Protein AF-A0A7G3B1P5-F1 (afdb_monomer_lite)

pLDDT: mean 79.69, std 19.16, range [21.52, 98.44]

Organism: Lutzomyia longipalpis (NCBI:txid7200)

Foldseek 3Di:
DLLQVLVCLCPFFPVCCVFQVPDDLSSQLLSQQLVVLLLVLVQFKDWDWAQPALQVSDIDTWWIFGFFVSLLAAADLAFQWDWADQFLWIFTFGLAWAAAFGFHHDHRPRHQQADWLVVSQVVCCANVNDGDDHPCNVVRPHHLVPFDEDDPDDDLPQQSNVVCVPPVDDALVSLVVSLVSLLVVNVVCVVVPPHNRSVVSSVSLNVSSSNQSPPPDLFPPDDPPPVVPDPDDDFFDDFAADDYDDDDDDDDDDDDPVVVVVVVLVVLVVQLPDDPLSVVLVVVVVCVVVPDPVCVVGSSSVSVVVSVSCVVSVSRHPLVVQADWQDLVVLVVLQVVLVVCVVVLVLLSSLLSLLLSLQRHQALASNQVSLVSNLVSCLVVVRQDQLVVSCPPRPYDPVCVVVSVVSNVVSVVCNVVPDDGDHDDDDAQACAPQQQRQFHNQKDWDADPPRGTTIGGNRIDGGSGRGGITRGLFMATAQNCWLQAAGQSRDRPNSQWGRGNIGSTGTHNDRVSGTVCCLALCVRCRSRVSSCNVPHHSSSVSSVSLSRRLQSLDSYSVVSVVLVVVLVVPPDGPVRGRPVDDDRSSHSNCSSRDSD

Structure (mmCIF, N/CA/C/O backbone):
data_AF-A0A7G3B1P5-F1
#
_entry.id   AF-A0A7G3B1P5-F1
#
loop_
_atom_site.group_PDB
_atom_site.id
_atom_site.type_symbol
_atom_site.label_atom_id
_atom_site.label_alt_id
_atom_site.label_comp_id
_atom_site.label_asym_id
_atom_site.label_entity_id
_atom_site.label_seq_id
_atom_site.pdbx_PDB_ins_code
_atom_site.Cartn_x
_atom_site.Cartn_y
_atom_site.Cartn_z
_atom_site.occupancy
_atom_site.B_iso_or_equiv
_atom_site.auth_seq_id
_atom_site.auth_comp_id
_atom_site.auth_asym_id
_atom_site.auth_atom_id
_atom_site.pdbx_PDB_model_num
ATOM 1 N N . MET A 1 1 ? 18.264 3.441 12.141 1.00 83.06 1 MET A N 1
ATOM 2 C CA . MET A 1 1 ? 17.542 3.545 10.805 1.00 83.06 1 MET A CA 1
ATOM 3 C C . MET A 1 1 ? 17.267 5.014 10.467 1.00 83.06 1 MET A C 1
ATOM 5 O O . MET A 1 1 ? 17.466 5.425 9.323 1.00 83.06 1 MET A O 1
ATOM 9 N N . SER A 1 2 ? 16.704 5.793 11.442 1.00 90.56 2 SER A N 1
ATOM 10 C CA . SER A 1 2 ? 16.476 7.229 11.146 1.00 90.56 2 SER A CA 1
ATOM 11 C C . SER A 1 2 ? 17.781 7.919 10.736 1.00 90.56 2 SER A C 1
ATOM 13 O O . SER A 1 2 ? 17.775 8.744 9.820 1.00 90.56 2 SER A O 1
ATOM 15 N N . CYS A 1 3 ? 18.854 7.551 11.459 1.00 91.00 3 CYS A N 1
ATOM 16 C CA . CYS A 1 3 ? 20.171 8.144 11.123 1.00 91.00 3 CYS A CA 1
ATOM 17 C C . CYS A 1 3 ? 20.588 7.787 9.697 1.00 91.00 3 CYS A C 1
ATOM 19 O O . CYS A 1 3 ? 21.061 8.657 8.964 1.00 91.00 3 CYS A O 1
ATOM 21 N N . LEU A 1 4 ? 20.426 6.601 9.302 1.00 89.81 4 LEU A N 1
ATOM 22 C CA . LEU A 1 4 ? 20.817 6.197 7.928 1.00 89.81 4 LEU A CA 1
ATOM 23 C C . LEU A 1 4 ? 19.980 6.934 6.881 1.00 89.81 4 LEU A C 1
ATOM 25 O O . LEU A 1 4 ? 20.525 7.382 5.870 1.00 89.81 4 LEU A O 1
ATOM 29 N N . LEU A 1 5 ? 18.650 7.026 7.161 1.00 93.00 5 LEU A N 1
ATOM 30 C CA . LEU A 1 5 ? 17.803 7.744 6.180 1.00 93.00 5 LEU A CA 1
ATOM 31 C C . LEU A 1 5 ? 18.213 9.218 6.098 1.00 93.00 5 LEU A C 1
ATOM 33 O O . LEU A 1 5 ? 18.268 9.776 5.000 1.00 93.00 5 LEU A O 1
ATOM 37 N N . PHE A 1 6 ? 18.485 9.768 7.286 1.00 94.44 6 PHE A N 1
ATOM 38 C CA . PHE A 1 6 ? 18.926 11.180 7.271 1.00 94.44 6 PHE A CA 1
ATOM 39 C C . PHE A 1 6 ? 20.217 11.325 6.465 1.00 94.44 6 PHE A C 1
ATOM 41 O O . PHE A 1 6 ? 20.319 12.229 5.633 1.00 94.44 6 PHE A O 1
ATOM 48 N N . ASN A 1 7 ? 21.192 10.467 6.691 1.00 92.19 7 ASN A N 1
ATOM 49 C CA . ASN A 1 7 ? 22.466 10.533 5.948 1.00 92.19 7 ASN A CA 1
ATOM 50 C C . ASN A 1 7 ? 22.259 10.371 4.438 1.00 92.19 7 ASN A C 1
ATOM 52 O O . ASN A 1 7 ? 22.868 11.105 3.657 1.00 92.19 7 ASN A O 1
ATOM 56 N N . ILE A 1 8 ? 21.390 9.436 4.044 1.00 91.81 8 ILE A N 1
ATOM 57 C CA . ILE A 1 8 ? 21.186 9.188 2.597 1.00 91.81 8 ILE A CA 1
ATOM 58 C C . ILE A 1 8 ? 20.578 10.435 1.941 1.00 91.81 8 ILE A C 1
ATOM 60 O O . ILE A 1 8 ? 21.041 10.856 0.878 1.00 91.81 8 ILE A O 1
ATOM 64 N N . LEU A 1 9 ? 19.594 11.021 2.602 1.00 93.50 9 LEU A N 1
ATOM 65 C CA . LEU A 1 9 ? 18.968 12.211 1.985 1.00 93.50 9 LEU A CA 1
ATOM 66 C C . LEU A 1 9 ? 19.943 13.392 1.988 1.00 93.50 9 LEU A C 1
ATOM 68 O O . LEU A 1 9 ? 19.976 14.161 1.025 1.00 93.50 9 LEU A O 1
ATOM 72 N N . LYS A 1 10 ? 20.717 13.442 3.081 1.00 93.06 10 LYS A N 1
ATOM 73 C CA . LYS A 1 10 ? 21.657 14.578 3.182 1.00 93.06 10 LYS A CA 1
ATOM 74 C C . LYS A 1 10 ? 22.782 14.441 2.151 1.00 93.06 10 LYS A C 1
ATOM 76 O O . LYS A 1 10 ? 23.147 15.428 1.509 1.00 93.06 10 LYS A O 1
ATOM 81 N N . GLU A 1 11 ? 23.260 13.259 1.822 1.00 91.31 11 GLU A N 1
ATOM 82 C CA . GLU A 1 11 ? 24.494 13.131 1.012 1.00 91.31 11 GLU A CA 1
ATOM 83 C C . GLU A 1 11 ? 24.141 12.762 -0.432 1.00 91.31 11 GLU A C 1
ATOM 85 O O . GLU A 1 11 ? 24.952 12.978 -1.334 1.00 91.31 11 GLU A O 1
ATOM 90 N N . HIS A 1 12 ? 22.862 12.221 -0.578 1.00 91.62 12 HIS A N 1
ATOM 91 C CA . HIS A 1 12 ? 22.726 11.592 -1.921 1.00 91.62 12 HIS A CA 1
ATOM 92 C C . HIS A 1 12 ? 21.436 12.079 -2.579 1.00 91.62 12 HIS A C 1
ATOM 94 O O . HIS A 1 12 ? 21.058 11.578 -3.641 1.00 91.62 12 HIS A O 1
ATOM 100 N N . CYS A 1 13 ? 20.796 12.995 -1.933 1.00 93.38 13 CYS A N 1
ATOM 101 C CA . CYS A 1 13 ? 19.594 13.588 -2.554 1.00 93.38 13 CYS A CA 1
ATOM 102 C C . CYS A 1 13 ? 19.716 15.113 -2.502 1.00 93.38 13 CYS A C 1
ATOM 104 O O . CYS A 1 13 ? 19.351 15.748 -1.511 1.00 93.38 13 CYS A O 1
ATOM 106 N N . LYS A 1 14 ? 20.167 15.637 -3.549 1.00 93.06 14 LYS A N 1
ATOM 107 C CA . LYS A 1 14 ? 20.462 17.085 -3.605 1.00 93.06 14 LYS A CA 1
ATOM 108 C C . LYS A 1 14 ? 19.176 17.918 -3.490 1.00 93.06 14 LYS A C 1
ATOM 110 O O . LYS A 1 14 ? 19.158 18.922 -2.775 1.00 93.06 14 LYS A O 1
ATOM 115 N N . ILE A 1 15 ? 18.118 17.409 -4.144 1.00 91.69 15 ILE A N 1
ATOM 116 C CA . ILE A 1 15 ? 16.851 18.178 -4.150 1.00 91.69 15 ILE A CA 1
ATOM 117 C C . ILE A 1 15 ? 16.323 18.319 -2.716 1.00 91.69 15 ILE A C 1
ATOM 119 O O . ILE A 1 15 ? 15.949 19.421 -2.307 1.00 91.69 15 ILE A O 1
ATOM 123 N N . PHE A 1 16 ? 16.372 17.235 -1.988 1.00 93.44 16 PHE A N 1
ATOM 124 C CA . PHE A 1 16 ? 15.818 17.310 -0.620 1.00 93.44 16 PHE A CA 1
ATOM 125 C C . PHE A 1 16 ? 16.756 18.119 0.287 1.00 93.44 16 PHE A C 1
ATOM 127 O O . PHE A 1 16 ? 16.288 18.947 1.071 1.00 93.44 16 PHE A O 1
ATOM 134 N N . ARG A 1 17 ? 18.071 17.892 0.192 1.00 94.69 17 ARG A N 1
ATOM 135 C CA . ARG A 1 17 ? 19.043 18.587 1.061 1.00 94.69 17 ARG A CA 1
ATOM 136 C C . ARG A 1 17 ? 18.954 20.106 0.875 1.00 94.69 17 ARG A C 1
ATOM 138 O O . ARG A 1 17 ? 18.886 20.841 1.863 1.00 94.69 17 ARG A O 1
ATOM 145 N N . GLU A 1 18 ? 18.831 20.566 -0.336 1.00 92.62 18 GLU A N 1
ATOM 146 C CA . GLU A 1 18 ? 18.858 22.025 -0.582 1.00 92.62 18 GLU A CA 1
ATOM 147 C C . GLU A 1 18 ? 17.520 22.672 -0.207 1.00 92.62 18 GLU A C 1
ATOM 149 O O . GLU A 1 18 ? 17.496 23.837 0.195 1.00 92.62 18 GLU A O 1
ATOM 154 N N . ARG A 1 19 ? 16.561 21.812 -0.241 1.00 91.38 19 ARG A N 1
ATOM 155 C CA . ARG A 1 19 ? 15.238 22.424 0.024 1.00 91.38 19 ARG A CA 1
ATOM 156 C C . ARG A 1 19 ? 14.872 22.292 1.506 1.00 91.38 19 ARG A C 1
ATOM 158 O O . ARG A 1 19 ? 14.326 23.233 2.086 1.00 91.38 19 ARG A O 1
ATOM 165 N N . TYR A 1 20 ? 15.214 21.180 2.161 1.00 92.62 20 TYR A N 1
ATOM 166 C CA . TYR A 1 20 ? 14.543 20.942 3.464 1.00 92.62 20 TYR A CA 1
ATOM 167 C C . TYR A 1 20 ? 15.597 20.748 4.551 1.00 92.62 20 TYR A C 1
ATOM 169 O O . TYR A 1 20 ? 15.262 20.705 5.737 1.00 92.62 20 TYR A O 1
ATOM 177 N N . LEU A 1 21 ? 16.902 20.679 4.143 1.00 93.06 21 LEU A N 1
ATOM 178 C CA . LEU A 1 21 ? 17.932 20.530 5.196 1.00 93.06 21 LEU A CA 1
ATOM 179 C C . LEU A 1 21 ? 18.857 21.745 5.153 1.00 93.06 21 LEU A C 1
ATOM 181 O O . LEU A 1 21 ? 20.080 21.601 5.103 1.00 93.06 21 LEU A O 1
ATOM 185 N N . THR A 1 22 ? 18.324 22.971 5.294 1.00 91.62 22 THR A N 1
ATOM 186 C CA . THR A 1 22 ? 19.102 24.197 4.995 1.00 91.62 22 THR A CA 1
ATOM 187 C C . THR A 1 22 ? 19.683 24.778 6.285 1.00 91.62 22 THR A C 1
ATOM 189 O O . THR A 1 22 ? 20.625 25.571 6.231 1.00 91.62 22 THR A O 1
ATOM 192 N N . ASN A 1 23 ? 19.126 24.447 7.420 1.00 90.44 23 ASN A N 1
ATOM 193 C CA . ASN A 1 23 ? 19.676 24.916 8.712 1.00 90.44 23 ASN A CA 1
ATOM 194 C C . ASN A 1 23 ? 19.392 23.886 9.808 1.00 90.44 23 ASN A C 1
ATOM 196 O O . ASN A 1 23 ? 18.847 22.814 9.541 1.00 90.44 23 ASN A O 1
ATOM 200 N N . THR A 1 24 ? 19.821 24.185 11.043 1.00 90.88 24 THR A N 1
ATOM 201 C CA . THR A 1 24 ? 19.736 23.205 12.148 1.00 90.88 24 THR A CA 1
ATOM 202 C C . THR A 1 24 ? 18.267 22.917 12.506 1.00 90.88 24 THR A C 1
ATOM 204 O O . THR A 1 24 ? 17.918 21.768 12.783 1.00 90.88 24 THR A O 1
ATOM 207 N N . LEU A 1 25 ? 17.490 23.965 12.508 1.00 87.31 25 LEU A N 1
ATOM 208 C CA . LEU A 1 25 ? 16.062 23.733 12.813 1.00 87.31 25 LEU A CA 1
ATOM 209 C C . LEU A 1 25 ? 15.430 22.768 11.799 1.00 87.31 25 LEU A C 1
ATOM 211 O O . LEU A 1 25 ? 14.699 21.857 12.195 1.00 87.31 25 LEU A O 1
ATOM 215 N N . ALA A 1 26 ? 15.681 22.911 10.509 1.00 89.12 26 ALA A N 1
ATOM 216 C CA . ALA A 1 26 ? 15.108 22.034 9.463 1.00 89.12 26 ALA A CA 1
ATOM 217 C C . ALA A 1 26 ? 15.612 20.594 9.621 1.00 89.12 26 ALA A C 1
ATOM 219 O O . ALA A 1 26 ? 14.827 19.652 9.490 1.00 89.12 26 ALA A O 1
ATOM 220 N N . GLU A 1 27 ? 16.857 20.482 9.936 1.00 92.44 27 GLU A N 1
ATOM 221 C CA . GLU A 1 27 ? 17.364 19.104 10.135 1.00 92.44 27 GLU A CA 1
ATOM 222 C C . GLU A 1 27 ? 16.701 18.450 11.349 1.00 92.44 27 GLU A C 1
ATOM 224 O O . GLU A 1 27 ? 16.326 17.277 11.283 1.00 92.44 27 GLU A O 1
ATOM 229 N N . ASP A 1 28 ? 16.588 19.274 12.410 1.00 90.38 28 ASP A N 1
ATOM 230 C CA . ASP A 1 28 ? 15.962 18.710 13.622 1.00 90.38 28 ASP A CA 1
ATOM 231 C C . ASP A 1 28 ? 14.503 18.315 13.363 1.00 90.38 28 ASP A C 1
ATOM 233 O O . ASP A 1 28 ? 14.054 17.276 13.851 1.00 90.38 28 ASP A O 1
ATOM 237 N N . THR A 1 29 ? 13.853 19.140 12.602 1.00 87.69 29 THR A N 1
ATOM 238 C CA . THR A 1 29 ? 12.447 18.814 12.290 1.00 87.69 29 THR A CA 1
ATOM 239 C C . THR A 1 29 ? 12.352 17.496 11.509 1.00 87.69 29 THR A C 1
ATOM 241 O O . THR A 1 29 ? 11.533 16.641 11.851 1.00 87.69 29 THR A O 1
ATOM 244 N N . PHE A 1 30 ? 13.169 17.362 10.497 1.00 90.75 30 PHE A N 1
ATOM 245 C CA . PHE A 1 30 ? 13.108 16.099 9.719 1.00 90.75 30 PHE A CA 1
ATOM 246 C C . PHE A 1 30 ? 13.436 14.902 10.612 1.00 90.75 30 PHE A C 1
ATOM 248 O O . PHE A 1 30 ? 12.719 13.900 10.577 1.00 90.75 30 PHE A O 1
ATOM 255 N N . LYS A 1 31 ? 14.512 15.014 11.397 1.00 92.00 31 LYS A N 1
ATOM 256 C CA . LYS A 1 31 ? 14.939 13.861 12.233 1.00 92.00 31 LYS A CA 1
ATOM 257 C C . LYS A 1 31 ? 13.826 13.479 13.218 1.00 92.00 31 LYS A C 1
ATOM 259 O O . LYS A 1 31 ? 13.579 12.290 13.430 1.00 92.00 31 LYS A O 1
ATOM 264 N N . ASN A 1 32 ? 13.190 14.450 13.787 1.00 87.25 32 ASN A N 1
ATOM 265 C CA . ASN A 1 32 ? 12.110 14.118 14.740 1.00 87.25 32 ASN A CA 1
ATOM 266 C C . ASN A 1 32 ? 10.923 13.450 14.041 1.00 87.25 32 ASN A C 1
ATOM 268 O O . ASN A 1 32 ? 10.365 12.488 14.572 1.00 87.25 32 ASN A O 1
ATOM 272 N N . ILE A 1 33 ? 10.631 13.931 12.858 1.00 87.12 33 ILE A N 1
ATOM 273 C CA . ILE A 1 33 ? 9.441 13.377 12.167 1.00 87.12 33 ILE A CA 1
ATOM 274 C C . ILE A 1 33 ? 9.753 11.965 11.654 1.00 87.12 33 ILE A C 1
ATOM 276 O O . ILE A 1 33 ? 8.919 11.067 11.786 1.00 87.12 33 ILE A O 1
ATOM 280 N N . ILE A 1 34 ? 10.923 11.805 11.032 1.00 90.81 34 ILE A N 1
ATOM 281 C CA . ILE A 1 34 ? 11.206 10.455 10.483 1.00 90.81 34 ILE A CA 1
ATOM 282 C C . ILE A 1 34 ? 11.332 9.452 11.632 1.00 90.81 34 ILE A C 1
ATOM 284 O O . ILE A 1 34 ? 10.920 8.298 11.488 1.00 90.81 34 ILE A O 1
ATOM 288 N N . PHE A 1 35 ? 11.903 9.887 12.788 1.00 90.00 35 PHE A N 1
ATOM 289 C CA . PHE A 1 35 ? 11.990 8.956 13.938 1.00 90.00 35 PHE A CA 1
ATOM 290 C C . PHE A 1 35 ? 10.595 8.486 14.344 1.00 90.00 35 PHE A C 1
ATOM 292 O O . PHE A 1 35 ? 10.390 7.288 14.546 1.00 90.00 35 PHE A O 1
ATOM 299 N N . ARG A 1 36 ? 9.644 9.345 14.400 1.00 86.06 36 ARG A N 1
ATOM 300 C CA . ARG A 1 36 ? 8.272 8.965 14.820 1.00 86.06 36 ARG A CA 1
ATOM 301 C C . ARG A 1 36 ? 7.616 8.050 13.784 1.00 86.06 36 ARG A C 1
ATOM 303 O O . ARG A 1 36 ? 6.980 7.062 14.159 1.00 86.06 36 ARG A O 1
ATOM 310 N N . HIS A 1 37 ? 7.866 8.310 12.508 1.00 87.00 37 HIS A N 1
ATOM 311 C CA . HIS A 1 37 ? 7.121 7.560 11.473 1.00 87.00 37 HIS A CA 1
ATOM 312 C C . HIS A 1 37 ? 7.695 6.144 11.311 1.00 87.00 37 HIS A C 1
ATOM 314 O O . HIS A 1 37 ? 6.993 5.247 10.838 1.00 87.00 37 HIS A O 1
ATOM 320 N N . LEU A 1 38 ? 8.920 6.012 11.782 1.00 89.19 38 LEU A N 1
ATOM 321 C CA . LEU A 1 38 ? 9.457 4.629 11.745 1.00 89.19 38 LEU A CA 1
ATOM 322 C C . LEU A 1 38 ? 8.761 3.757 12.788 1.00 89.19 38 LEU A C 1
ATOM 324 O O . LEU A 1 38 ? 8.758 2.531 12.657 1.00 89.19 38 LEU A O 1
ATOM 328 N N . PHE A 1 39 ? 8.061 4.397 13.742 1.00 83.81 39 PHE A N 1
ATOM 329 C CA . PHE A 1 39 ? 7.286 3.593 14.718 1.00 83.81 39 PHE A CA 1
ATOM 330 C C . PHE A 1 39 ? 5.803 3.569 14.341 1.00 83.81 39 PHE A C 1
ATOM 332 O O . PHE A 1 39 ? 5.111 2.594 14.644 1.00 83.81 39 PHE A O 1
ATOM 339 N N . ILE A 1 40 ? 5.350 4.577 13.615 1.00 82.38 40 ILE A N 1
ATOM 340 C CA . ILE A 1 40 ? 3.904 4.687 13.321 1.00 82.38 40 ILE A CA 1
ATOM 341 C C . ILE A 1 40 ? 3.551 3.772 12.144 1.00 82.38 40 ILE A C 1
ATOM 343 O O . ILE A 1 40 ? 2.535 3.074 12.194 1.00 82.38 40 ILE A O 1
ATOM 347 N N . VAL A 1 41 ? 4.450 3.686 11.209 1.00 86.44 41 VAL A N 1
ATOM 348 C CA . VAL A 1 41 ? 4.066 3.023 9.937 1.00 86.44 41 VAL A CA 1
ATOM 349 C C . VAL A 1 41 ? 3.917 1.515 10.166 1.00 86.44 41 VAL A C 1
ATOM 351 O O . VAL A 1 41 ? 2.925 0.925 9.730 1.00 86.44 41 VAL A O 1
ATOM 354 N N . PRO A 1 42 ? 4.800 0.867 10.894 1.00 83.81 42 PRO A N 1
ATOM 355 C CA . PRO A 1 42 ? 4.630 -0.593 11.049 1.00 83.81 42 PRO A CA 1
ATOM 356 C C . PRO A 1 42 ? 3.317 -0.939 11.756 1.00 83.81 42 PRO A C 1
ATOM 358 O O . PRO A 1 42 ? 2.797 -2.042 11.564 1.00 83.81 42 PRO A O 1
ATOM 361 N N . ARG A 1 43 ? 2.689 0.072 12.471 1.00 83.81 43 ARG A N 1
ATOM 362 C CA . ARG A 1 43 ? 1.450 -0.250 13.222 1.00 83.81 43 ARG A CA 1
ATOM 363 C C . ARG A 1 43 ? 0.210 0.199 12.450 1.00 83.81 43 ARG A C 1
ATOM 365 O O . ARG A 1 43 ? -0.895 -0.266 12.738 1.00 83.81 43 ARG A O 1
ATOM 372 N N . ASN A 1 44 ? 0.504 0.965 11.449 1.00 84.62 44 ASN A N 1
ATOM 373 C CA . ASN A 1 44 ? -0.718 1.490 10.792 1.00 84.62 44 ASN A CA 1
ATOM 374 C C . ASN A 1 44 ? -0.754 1.096 9.315 1.00 84.62 44 ASN A C 1
ATOM 376 O O . ASN A 1 44 ? -1.812 1.171 8.687 1.00 84.62 44 ASN A O 1
ATOM 380 N N . ALA A 1 45 ? 0.416 0.662 8.809 1.00 88.06 45 ALA A N 1
ATOM 381 C CA . ALA A 1 45 ? 0.397 0.344 7.364 1.00 88.06 45 ALA A CA 1
ATOM 382 C C . ALA A 1 45 ? -0.350 -0.971 7.100 1.00 88.06 45 ALA A C 1
ATOM 384 O O . ALA A 1 45 ? -0.355 -1.879 7.934 1.00 88.06 45 ALA A O 1
ATOM 385 N N . TYR A 1 46 ? -0.973 -0.900 6.034 1.00 86.81 46 TYR A N 1
ATOM 386 C CA . TYR A 1 46 ? -1.750 -2.093 5.626 1.00 86.81 46 TYR A CA 1
ATOM 387 C C . TYR A 1 46 ? -1.156 -2.665 4.334 1.00 86.81 46 TYR A C 1
ATOM 389 O O . TYR A 1 46 ? -0.785 -1.928 3.417 1.00 86.81 46 TYR A O 1
ATOM 397 N N . CYS A 1 47 ? -1.099 -4.004 4.430 1.00 85.69 47 CYS A N 1
ATOM 398 C CA . CYS A 1 47 ? -0.596 -4.675 3.214 1.00 85.69 47 CYS A CA 1
ATOM 399 C C . CYS A 1 47 ? -1.731 -4.857 2.191 1.00 85.69 47 CYS A C 1
ATOM 401 O O . CYS A 1 47 ? -2.821 -5.325 2.524 1.00 85.69 47 CYS A O 1
ATOM 403 N N . LEU A 1 48 ? -1.460 -4.385 0.955 1.00 85.50 48 LEU A N 1
ATOM 404 C CA . LEU A 1 48 ? -2.444 -4.593 -0.138 1.00 85.50 48 LEU A CA 1
ATOM 405 C C . LEU A 1 48 ? -2.228 -5.948 -0.818 1.00 85.50 48 LEU A C 1
ATOM 407 O O . LEU A 1 48 ? -1.100 -6.329 -1.140 1.00 85.50 48 LEU A O 1
ATOM 411 N N . GLN A 1 49 ? -3.449 -6.657 -0.997 1.00 82.06 49 GLN A N 1
ATOM 412 C CA . GLN A 1 49 ? -3.331 -8.015 -1.569 1.00 82.06 49 GLN A CA 1
ATOM 413 C C . GLN A 1 49 ? -4.444 -8.249 -2.593 1.00 82.06 49 GLN A C 1
ATOM 415 O O . GLN A 1 49 ? -5.497 -7.609 -2.547 1.00 82.06 49 GLN A O 1
ATOM 420 N N . SER A 1 50 ? -4.013 -9.082 -3.512 1.00 72.75 50 SER A N 1
ATOM 421 C CA . SER A 1 50 ? -5.051 -9.472 -4.482 1.00 72.75 50 SER A CA 1
ATOM 422 C C . SER A 1 50 ? -4.973 -10.986 -4.733 1.00 72.75 50 SER A C 1
ATOM 424 O O . SER A 1 50 ? -3.924 -11.609 -4.560 1.00 72.75 50 SER A O 1
ATOM 426 N N . VAL A 1 51 ? -6.175 -11.596 -5.042 1.00 67.38 51 VAL A N 1
ATOM 427 C CA . VAL A 1 51 ? -6.250 -13.041 -5.350 1.00 67.38 51 VAL A CA 1
ATOM 428 C C . VAL A 1 51 ? -5.567 -13.333 -6.695 1.00 67.38 51 VAL A C 1
ATOM 430 O O . VAL A 1 51 ? -5.832 -12.676 -7.705 1.00 67.38 51 VAL A O 1
ATOM 433 N N . ILE A 1 52 ? -4.603 -14.244 -6.613 1.00 64.94 52 ILE A N 1
ATOM 434 C CA . ILE A 1 52 ? -3.855 -14.528 -7.866 1.00 64.94 52 ILE A CA 1
ATOM 435 C C . ILE A 1 52 ? -4.303 -15.873 -8.436 1.00 64.94 52 ILE A C 1
ATOM 437 O O . ILE A 1 52 ? -4.147 -16.112 -9.636 1.00 64.94 52 ILE A O 1
ATOM 441 N N . ASP A 1 53 ? -4.911 -16.779 -7.589 1.00 59.22 53 ASP A N 1
ATOM 442 C CA . ASP A 1 53 ? -5.429 -18.063 -8.108 1.00 59.22 53 ASP A CA 1
ATOM 443 C C . ASP A 1 53 ? -6.816 -18.334 -7.500 1.00 59.22 53 ASP A C 1
ATOM 445 O O . ASP A 1 53 ? -6.957 -18.540 -6.293 1.00 59.22 53 ASP A O 1
ATOM 449 N N . LEU A 1 54 ? -7.663 -18.312 -8.504 1.00 57.50 54 LEU A N 1
ATOM 450 C CA . LEU A 1 54 ? -9.067 -18.460 -8.044 1.00 57.50 54 LEU A CA 1
ATOM 451 C C . LEU A 1 54 ? -9.337 -19.893 -7.581 1.00 57.50 54 LEU A C 1
ATOM 453 O O . LEU A 1 54 ? -10.213 -20.111 -6.741 1.00 57.50 54 LEU A O 1
ATOM 457 N N . LYS A 1 55 ? -8.415 -20.848 -7.985 1.00 53.78 55 LYS A N 1
ATOM 458 C CA . LYS A 1 55 ? -8.620 -22.257 -7.563 1.00 53.78 55 LYS A CA 1
ATOM 459 C C . LYS A 1 55 ? -8.112 -22.491 -6.140 1.00 53.78 55 LYS A C 1
ATOM 461 O O . LYS A 1 55 ? -8.793 -23.146 -5.348 1.00 53.78 55 LYS A O 1
ATOM 466 N N . THR A 1 56 ? -6.972 -21.873 -5.897 1.00 56.62 56 THR A N 1
ATOM 467 C CA . THR A 1 56 ? -6.371 -22.162 -4.576 1.00 56.62 56 THR A CA 1
ATOM 468 C C . THR A 1 56 ? -6.655 -21.022 -3.597 1.00 56.62 56 THR A C 1
ATOM 470 O O . THR A 1 56 ? -6.345 -21.139 -2.409 1.00 56.62 56 THR A O 1
ATOM 473 N N . LEU A 1 57 ? -7.298 -19.944 -4.278 1.00 59.69 57 LEU A N 1
ATOM 474 C CA . LEU A 1 57 ? -7.566 -18.734 -3.463 1.00 59.69 57 LEU A CA 1
ATOM 475 C C . LEU A 1 57 ? -6.286 -18.211 -2.814 1.00 59.69 57 LEU A C 1
ATOM 477 O O . LEU A 1 57 ? -6.304 -17.760 -1.666 1.00 59.69 57 LEU A O 1
ATOM 481 N N . ASP A 1 58 ? -5.225 -18.319 -3.530 1.00 61.75 58 ASP A N 1
ATOM 482 C CA . ASP A 1 58 ? -3.944 -17.754 -3.053 1.00 61.75 58 ASP A CA 1
ATOM 483 C C . ASP A 1 58 ? -3.903 -16.239 -3.304 1.00 61.75 58 ASP A C 1
ATOM 485 O O . ASP A 1 58 ? -4.481 -15.733 -4.269 1.00 61.75 58 ASP A O 1
ATOM 489 N N . PHE A 1 59 ? -3.349 -15.558 -2.307 1.00 68.00 59 PHE A N 1
ATOM 490 C CA . PHE A 1 59 ? -3.239 -14.087 -2.446 1.00 68.00 59 PHE A CA 1
ATOM 491 C C . PHE A 1 59 ? -1.767 -13.705 -2.624 1.00 68.00 59 PHE A C 1
ATOM 493 O O . PHE A 1 59 ? -0.863 -14.440 -2.221 1.00 68.00 59 PHE A O 1
ATOM 500 N N . LYS A 1 60 ? -1.708 -12.559 -3.377 1.00 76.38 60 LYS A N 1
ATOM 501 C CA . LYS A 1 60 ? -0.341 -12.017 -3.536 1.00 76.38 60 LYS A CA 1
ATOM 502 C C . LYS A 1 60 ? -0.323 -10.560 -3.049 1.00 76.38 60 LYS A C 1
ATOM 504 O O . LYS A 1 60 ? -1.211 -9.767 -3.368 1.00 76.38 60 LYS A O 1
ATOM 509 N N . GLU A 1 61 ? 0.647 -10.338 -2.241 1.00 86.19 61 GLU A N 1
ATOM 510 C CA . GLU A 1 61 ? 0.810 -8.942 -1.775 1.00 86.19 61 GLU A CA 1
ATOM 511 C C . GLU A 1 61 ? 1.517 -8.096 -2.843 1.00 86.19 61 GLU A C 1
ATOM 513 O O . GLU A 1 61 ? 2.496 -8.530 -3.455 1.00 86.19 61 GLU A O 1
ATOM 518 N N . TYR A 1 62 ? 0.930 -6.892 -2.969 1.00 86.38 62 TYR A N 1
ATOM 519 C CA . TYR A 1 62 ? 1.578 -6.134 -4.052 1.00 86.38 62 TYR A CA 1
ATOM 520 C C . TYR A 1 62 ? 1.920 -4.728 -3.578 1.00 86.38 62 TYR A C 1
ATOM 522 O O . TYR A 1 62 ? 2.636 -3.996 -4.265 1.00 86.38 62 TYR A O 1
ATOM 530 N N . GLY A 1 63 ? 1.438 -4.337 -2.416 1.00 89.75 63 GLY A N 1
ATOM 531 C CA . GLY A 1 63 ? 1.744 -2.955 -1.976 1.00 89.75 63 GLY A CA 1
ATOM 532 C C . GLY A 1 63 ? 1.452 -2.805 -0.480 1.00 89.75 63 GLY A C 1
ATOM 533 O O . GLY A 1 63 ? 0.938 -3.718 0.169 1.00 89.75 63 GLY A O 1
ATOM 534 N N . SER A 1 64 ? 1.937 -1.662 0.034 1.00 89.94 64 SER A N 1
ATOM 535 C CA . SER A 1 64 ? 1.623 -1.231 1.406 1.00 89.94 64 SER A CA 1
ATOM 536 C C . SER A 1 64 ? 1.056 0.195 1.401 1.00 89.94 64 SER A C 1
ATOM 538 O O . SER A 1 64 ? 1.460 1.040 0.599 1.00 89.94 64 SER A O 1
ATOM 540 N N . ALA A 1 65 ? 0.104 0.348 2.300 1.00 90.31 65 ALA A N 1
ATOM 541 C CA . ALA A 1 65 ? -0.563 1.668 2.220 1.00 90.31 65 ALA A CA 1
ATOM 542 C C . ALA A 1 65 ? -1.040 2.084 3.612 1.00 90.31 65 ALA A C 1
ATOM 544 O O . ALA A 1 65 ? -1.233 1.246 4.496 1.00 90.31 65 ALA A O 1
ATOM 545 N N . VAL A 1 66 ? -1.126 3.399 3.773 1.00 88.88 66 VAL A N 1
ATOM 546 C CA . VAL A 1 66 ? -1.714 3.952 5.010 1.00 88.88 66 VAL A CA 1
ATOM 547 C C . VAL A 1 66 ? -2.993 4.722 4.652 1.00 88.88 66 VAL A C 1
ATOM 549 O O . VAL A 1 66 ? -3.038 5.475 3.677 1.00 88.88 66 VAL A O 1
ATOM 552 N N . PHE A 1 67 ? -3.993 4.527 5.582 1.00 88.44 67 PHE A N 1
ATOM 553 C CA . PHE A 1 67 ? -5.315 5.124 5.278 1.00 88.44 67 PHE A CA 1
ATOM 554 C C . PHE A 1 67 ? -5.752 6.009 6.451 1.00 88.44 67 PHE A C 1
ATOM 556 O O . PHE A 1 67 ? -5.384 5.771 7.603 1.00 88.44 67 PHE A O 1
ATOM 563 N N . ALA A 1 68 ? -6.531 7.041 6.056 1.00 87.75 68 ALA A N 1
ATOM 564 C CA . ALA A 1 68 ? -6.990 7.941 7.148 1.00 87.75 68 ALA A CA 1
ATOM 565 C C . ALA A 1 68 ? -8.105 7.287 7.963 1.00 87.75 68 ALA A C 1
ATOM 567 O O . ALA A 1 68 ? -8.035 7.268 9.194 1.00 87.75 68 ALA A O 1
ATOM 568 N N . PHE A 1 69 ? -9.146 6.803 7.298 1.00 90.31 69 PHE A N 1
ATOM 569 C CA . PHE A 1 69 ? -10.290 6.207 8.010 1.00 90.31 69 PHE A CA 1
ATOM 570 C C . PHE A 1 69 ? -9.932 4.830 8.580 1.00 90.31 69 PHE A C 1
ATOM 572 O O . PHE A 1 69 ? -10.223 4.556 9.746 1.00 90.31 69 PHE A O 1
ATOM 579 N N . LYS A 1 70 ? -9.284 4.011 7.756 1.00 88.44 70 LYS A N 1
ATOM 580 C CA . LYS A 1 70 ? -8.973 2.644 8.230 1.00 88.44 70 LYS A CA 1
ATOM 581 C C . LYS A 1 70 ? -8.096 2.688 9.493 1.00 88.44 70 LYS A C 1
ATOM 583 O O . LYS A 1 70 ? -8.233 1.828 10.366 1.00 88.44 70 LYS A O 1
ATOM 588 N N . SER A 1 71 ? -7.270 3.627 9.640 1.00 88.31 71 SER A N 1
ATOM 589 C CA . SER A 1 71 ? -6.338 3.680 10.787 1.00 88.31 71 SER A CA 1
ATOM 590 C C . SER A 1 71 ? -7.086 4.007 12.084 1.00 88.31 71 SER A C 1
ATOM 592 O O . SER A 1 71 ? -6.523 3.862 13.171 1.00 88.31 71 SER A O 1
ATOM 594 N N . LEU A 1 72 ? -8.422 4.356 11.957 1.00 88.81 72 LEU A N 1
ATOM 595 C CA . LEU A 1 72 ? -9.189 4.709 13.177 1.00 88.81 72 LEU A CA 1
ATOM 596 C C . LEU A 1 72 ? -9.995 3.513 13.681 1.00 88.81 72 LEU A C 1
ATOM 598 O O . LEU A 1 72 ? -10.659 3.610 14.716 1.00 88.81 72 LEU A O 1
ATOM 602 N N . LEU A 1 73 ? -9.890 2.411 12.968 1.00 92.69 73 LEU A N 1
ATOM 603 C CA . LEU A 1 73 ? -10.709 1.258 13.399 1.00 92.69 73 LEU A CA 1
ATOM 604 C C . LEU A 1 73 ? -9.935 0.453 14.444 1.00 92.69 73 LEU A C 1
ATOM 606 O O . LEU A 1 73 ? -8.750 0.155 14.274 1.00 92.69 73 LEU A O 1
ATOM 610 N N . ASN A 1 74 ? -10.637 0.128 15.497 1.00 94.56 74 ASN A N 1
ATOM 611 C CA . ASN A 1 74 ? -9.992 -0.714 16.526 1.00 94.56 74 ASN A CA 1
ATOM 612 C C . ASN A 1 74 ? -10.001 -2.195 16.122 1.00 94.56 74 ASN A C 1
ATOM 614 O O . ASN A 1 74 ? -10.782 -2.616 15.267 1.00 94.56 74 ASN A O 1
ATOM 618 N N . HIS A 1 75 ? -9.143 -2.900 16.861 1.00 95.00 75 HIS A N 1
ATOM 619 C CA . HIS A 1 75 ? -8.935 -4.326 16.525 1.00 95.00 75 HIS A CA 1
ATOM 620 C C . HIS A 1 75 ? -10.038 -5.190 17.156 1.00 95.00 75 HIS A C 1
ATOM 622 O O . HIS A 1 75 ? -10.545 -4.886 18.238 1.00 95.00 75 HIS A O 1
ATOM 628 N N . SER A 1 76 ? -10.427 -6.231 16.485 1.00 97.44 76 SER A N 1
ATOM 629 C CA . SER A 1 76 ? -11.151 -7.405 17.007 1.00 97.44 76 SER A CA 1
ATOM 630 C C . SER A 1 76 ? -10.611 -8.675 16.338 1.00 97.44 76 SER A C 1
ATOM 632 O O . SER A 1 76 ? -10.340 -8.698 15.135 1.00 97.44 76 SER A O 1
ATOM 634 N N . CYS A 1 77 ? -10.296 -9.725 17.218 1.00 97.56 77 CYS A N 1
ATOM 635 C CA . CYS A 1 77 ? -9.835 -11.015 16.647 1.00 97.56 77 CYS A CA 1
ATOM 636 C C . CYS A 1 77 ? -10.940 -11.677 15.817 1.00 97.56 77 CYS A C 1
ATOM 638 O O . CYS A 1 77 ? -10.683 -12.668 15.131 1.00 97.56 77 CYS A O 1
ATOM 640 N N . SER A 1 78 ? -12.197 -11.138 15.870 1.00 96.81 78 SER A N 1
ATOM 641 C CA . SER A 1 78 ? -13.356 -11.496 15.019 1.00 96.81 78 SER A CA 1
ATOM 642 C C . SER A 1 78 ? -14.034 -10.223 14.501 1.00 96.81 78 SER A C 1
ATOM 644 O O . SER A 1 78 ? -15.101 -9.833 14.979 1.00 96.81 78 SER A O 1
ATOM 646 N N . PRO A 1 79 ? -13.314 -9.593 13.594 1.00 97.50 79 PRO A N 1
ATOM 647 C CA . PRO A 1 79 ? -13.783 -8.273 13.150 1.00 97.50 79 PRO A CA 1
ATOM 648 C C . PRO A 1 79 ? -15.099 -8.359 12.371 1.00 97.50 79 PRO A C 1
ATOM 650 O O . PRO A 1 79 ? -15.492 -9.437 11.915 1.00 97.50 79 PRO A O 1
ATOM 653 N N . ASN A 1 80 ? -15.780 -7.134 12.237 1.00 97.94 80 ASN A N 1
ATOM 654 C CA . ASN A 1 80 ? -17.038 -7.159 11.453 1.00 97.94 80 ASN A CA 1
ATOM 655 C C . ASN A 1 80 ? -16.853 -6.480 10.092 1.00 97.94 80 ASN A C 1
ATOM 657 O O . ASN A 1 80 ? -17.814 -6.349 9.331 1.00 97.94 80 ASN A O 1
ATOM 661 N N . THR A 1 81 ? -15.591 -6.111 9.767 1.00 97.62 81 THR A N 1
ATOM 662 C CA . THR A 1 81 ? -15.339 -5.539 8.428 1.00 97.62 81 THR A CA 1
ATOM 663 C C . THR A 1 81 ? -14.068 -6.158 7.846 1.00 97.62 81 THR A C 1
ATOM 665 O O . THR A 1 81 ? -13.233 -6.701 8.572 1.00 97.62 81 THR A O 1
ATOM 668 N N . VAL A 1 82 ? -13.949 -6.039 6.511 1.00 93.50 82 VAL A N 1
ATOM 669 C CA . VAL A 1 82 ? -12.726 -6.476 5.804 1.00 93.50 82 VAL A CA 1
ATOM 670 C C . VAL A 1 82 ? -12.410 -5.433 4.725 1.00 93.50 82 VAL A C 1
ATOM 672 O O . VAL A 1 82 ? -13.304 -4.763 4.203 1.00 93.50 82 VAL A O 1
ATOM 675 N N . LEU A 1 83 ? -11.145 -5.299 4.453 1.00 90.62 83 LEU A N 1
ATOM 676 C CA . LEU A 1 83 ? -10.738 -4.362 3.380 1.00 90.62 83 LEU A CA 1
ATOM 677 C C . LEU A 1 83 ? -10.523 -5.121 2.067 1.00 90.62 83 LEU A C 1
ATOM 679 O O . LEU A 1 83 ? -9.879 -6.171 2.036 1.00 90.62 83 LEU A O 1
ATOM 683 N N . VAL A 1 84 ? -11.069 -4.489 1.000 1.00 88.81 84 VAL A N 1
ATOM 684 C CA . VAL A 1 84 ? -10.968 -5.164 -0.310 1.00 88.81 84 VAL A CA 1
ATOM 685 C C . VAL A 1 84 ? -10.454 -4.133 -1.329 1.00 88.81 84 VAL A C 1
ATOM 687 O O . VAL A 1 84 ? -11.045 -3.067 -1.516 1.00 88.81 84 VAL A O 1
ATOM 690 N N . PRO A 1 85 ? -9.267 -4.512 -1.962 1.00 83.62 85 PRO A N 1
ATOM 691 C CA . PRO A 1 85 ? -8.796 -3.609 -3.033 1.00 83.62 85 PRO A CA 1
ATOM 692 C C . PRO A 1 85 ? -9.790 -3.549 -4.199 1.00 83.62 85 PRO A C 1
ATOM 694 O O . PRO A 1 85 ? -10.253 -4.581 -4.693 1.00 83.62 85 PRO A O 1
ATOM 697 N N . MET A 1 86 ? -10.156 -2.332 -4.585 1.00 82.88 86 MET A N 1
ATOM 698 C CA . MET A 1 86 ? -11.114 -2.133 -5.695 1.00 82.88 86 MET A CA 1
ATOM 699 C C . MET A 1 86 ? -10.541 -1.119 -6.680 1.00 82.88 86 MET A C 1
ATOM 701 O O . MET A 1 86 ? -11.077 -0.022 -6.848 1.00 82.88 86 MET A O 1
ATOM 705 N N . GLY A 1 87 ? -9.411 -1.520 -7.337 1.00 73.25 87 GLY A N 1
ATOM 706 C CA . GLY A 1 87 ? -8.680 -0.575 -8.214 1.00 73.25 87 GLY A CA 1
ATOM 707 C C . GLY A 1 87 ? -7.660 0.247 -7.414 1.00 73.25 87 GLY A C 1
ATOM 708 O O . GLY A 1 87 ? -6.771 -0.306 -6.763 1.00 73.25 87 GLY A O 1
ATOM 709 N N . SER A 1 88 ? -7.872 1.620 -7.581 1.00 71.44 88 SER A N 1
ATOM 710 C CA . SER A 1 88 ? -6.907 2.500 -6.870 1.00 71.44 88 SER A CA 1
ATOM 711 C C . SER A 1 88 ? -7.411 2.833 -5.463 1.00 71.44 88 SER A C 1
ATOM 713 O O . SER A 1 88 ? -6.791 3.629 -4.756 1.00 71.44 88 SER A O 1
ATOM 715 N N . THR A 1 89 ? -8.644 2.286 -5.090 1.00 84.19 89 THR A N 1
ATOM 716 C CA . THR A 1 89 ? -9.182 2.568 -3.743 1.00 84.19 89 THR A CA 1
ATOM 717 C C . THR A 1 89 ? -9.344 1.256 -2.972 1.00 84.19 89 THR A C 1
ATOM 719 O O . THR A 1 89 ? -9.239 0.169 -3.544 1.00 84.19 89 THR A O 1
ATOM 722 N N . ILE A 1 90 ? -9.486 1.437 -1.682 1.00 89.00 90 ILE A N 1
ATOM 723 C CA . ILE A 1 90 ? -9.815 0.253 -0.860 1.00 89.00 90 ILE A CA 1
ATOM 724 C C . ILE A 1 90 ? -11.245 0.392 -0.311 1.00 89.00 90 ILE A C 1
ATOM 726 O O . ILE A 1 90 ? -11.665 1.472 0.112 1.00 89.00 90 ILE A O 1
ATOM 730 N N . GLY A 1 91 ? -11.941 -0.748 -0.504 1.00 94.12 91 GLY A N 1
ATOM 731 C CA . GLY A 1 91 ? -13.313 -0.770 0.075 1.00 94.12 91 GLY A CA 1
ATOM 732 C C . GLY A 1 91 ? -13.321 -1.403 1.471 1.00 94.12 91 GLY A C 1
ATOM 733 O O . GLY A 1 91 ? -12.697 -2.441 1.702 1.00 94.12 91 GLY A O 1
ATOM 734 N N . THR A 1 92 ? -13.941 -0.688 2.440 1.00 96.44 92 THR A N 1
ATOM 735 C CA . THR A 1 92 ? -14.275 -1.340 3.729 1.00 96.44 92 THR A CA 1
ATOM 736 C C . THR A 1 92 ? -15.684 -1.949 3.681 1.00 96.44 92 THR A C 1
ATOM 738 O O . THR A 1 92 ? -16.685 -1.237 3.574 1.00 96.44 92 THR A O 1
ATOM 741 N N . VAL A 1 93 ? -15.636 -3.353 3.733 1.00 97.75 93 VAL A N 1
ATOM 742 C CA . VAL A 1 93 ? -16.906 -4.085 3.509 1.00 97.75 93 VAL A CA 1
ATOM 743 C C . VAL A 1 93 ? -17.281 -4.801 4.813 1.00 97.75 93 VAL A C 1
ATOM 745 O O . VAL A 1 93 ? -16.438 -5.412 5.474 1.00 97.75 93 VAL A O 1
ATOM 748 N N . THR A 1 94 ? -18.585 -4.662 5.178 1.00 98.38 94 THR A N 1
ATOM 749 C CA . THR A 1 94 ? -19.030 -5.395 6.384 1.00 98.38 94 THR A CA 1
ATOM 750 C C . THR A 1 94 ? -19.221 -6.889 6.079 1.00 98.38 94 THR A C 1
ATOM 752 O O . THR A 1 94 ? -19.751 -7.264 5.031 1.00 98.38 94 THR A O 1
ATOM 755 N N . ILE A 1 95 ? -18.764 -7.686 7.058 1.00 97.38 95 ILE A N 1
ATOM 756 C CA . ILE A 1 95 ? -18.900 -9.145 6.820 1.00 97.38 95 ILE A CA 1
ATOM 757 C C . ILE A 1 95 ? -19.803 -9.750 7.897 1.00 97.38 95 ILE A C 1
ATOM 759 O O . ILE A 1 95 ? -20.035 -10.962 7.901 1.00 97.38 95 ILE A O 1
ATOM 763 N N . LYS A 1 96 ? -20.308 -8.834 8.780 1.00 97.19 96 LYS A N 1
ATOM 764 C CA . LYS A 1 96 ? -21.345 -9.187 9.772 1.00 97.19 96 LYS A CA 1
ATOM 765 C C . LYS A 1 96 ? -22.388 -8.064 9.838 1.00 97.19 96 LYS A C 1
ATOM 767 O O . LYS A 1 96 ? -22.121 -6.922 9.461 1.00 97.19 96 LYS A O 1
ATOM 772 N N . ASN A 1 97 ? -23.580 -8.481 10.345 1.00 96.81 97 ASN A N 1
ATOM 773 C CA . ASN A 1 97 ? -24.535 -7.392 10.649 1.00 96.81 97 ASN A CA 1
ATOM 774 C C . ASN A 1 97 ? -24.054 -6.568 11.851 1.00 96.81 97 ASN A C 1
ATOM 776 O O . ASN A 1 97 ? -23.535 -7.108 12.829 1.00 96.81 97 ASN A O 1
ATOM 780 N N . ILE A 1 98 ? -24.241 -5.227 11.654 1.00 97.81 98 ILE A N 1
ATOM 781 C CA . ILE A 1 98 ? -23.805 -4.371 12.775 1.00 97.81 98 ILE A CA 1
ATOM 782 C C . ILE A 1 98 ? -25.001 -3.520 13.221 1.00 97.81 98 ILE A C 1
ATOM 784 O O . ILE A 1 98 ? -25.609 -2.800 12.425 1.00 97.81 98 ILE A O 1
ATOM 788 N N . GLU A 1 99 ? -25.294 -3.641 14.491 1.00 97.50 99 GLU A N 1
ATOM 789 C CA . GLU A 1 99 ? -26.464 -2.890 14.993 1.00 97.50 99 GLU A CA 1
ATOM 790 C C . GLU A 1 99 ? -26.089 -1.420 15.241 1.00 97.50 99 GLU A C 1
ATOM 792 O O . GLU A 1 99 ? -24.925 -1.089 15.475 1.00 97.50 99 GLU A O 1
ATOM 797 N N . ALA A 1 100 ? -27.170 -0.584 15.268 1.00 98.25 100 ALA A N 1
ATOM 798 C CA . ALA A 1 100 ? -26.921 0.835 15.597 1.00 98.25 100 ALA A CA 1
ATOM 799 C C . ALA A 1 100 ? -26.244 0.945 16.972 1.00 98.25 100 ALA A C 1
ATOM 801 O O . ALA A 1 100 ? -26.601 0.241 17.919 1.00 98.25 100 ALA A O 1
ATOM 802 N N . GLY A 1 101 ? -25.201 1.772 17.000 1.00 97.75 101 GLY A N 1
ATOM 803 C CA . GLY A 1 101 ? -24.432 1.936 18.258 1.00 97.75 101 GLY A CA 1
ATOM 804 C C . GLY A 1 101 ? -23.213 1.016 18.320 1.00 97.75 101 GLY A C 1
ATOM 805 O O . GLY A 1 101 ? -22.362 1.194 19.194 1.00 97.75 101 GLY A O 1
ATOM 806 N N . GLY A 1 102 ? -23.209 0.034 17.365 1.00 97.19 102 GLY A N 1
ATOM 807 C CA . GLY A 1 102 ? -22.081 -0.928 17.414 1.00 97.19 102 GLY A CA 1
ATOM 808 C C . GLY A 1 102 ? -20.802 -0.296 16.840 1.00 97.19 102 GLY A C 1
ATOM 809 O O . GLY A 1 102 ? -20.850 0.586 15.981 1.00 97.19 102 GLY A O 1
ATOM 810 N N . GLN A 1 103 ? -19.670 -0.768 17.352 1.00 97.50 103 GLN A N 1
ATOM 811 C CA . GLN A 1 103 ? -18.367 -0.265 16.856 1.00 97.50 103 GLN A CA 1
ATOM 812 C C . GLN A 1 103 ? -17.967 -0.991 15.563 1.00 97.50 103 GLN A C 1
ATOM 814 O O . GLN A 1 103 ? -18.300 -2.160 15.359 1.00 97.50 103 GLN A O 1
ATOM 819 N N . ILE A 1 104 ? -17.277 -0.264 14.726 1.00 98.31 104 ILE A N 1
ATOM 820 C CA . ILE A 1 104 ? -16.713 -0.876 13.512 1.00 98.31 104 ILE A CA 1
ATOM 821 C C . ILE A 1 104 ? -15.300 -1.375 13.838 1.00 98.31 104 ILE A C 1
ATOM 823 O O . ILE A 1 104 ? -14.442 -0.617 14.298 1.00 98.31 104 ILE A O 1
ATOM 827 N N . PHE A 1 105 ? -15.165 -2.676 13.560 1.00 97.56 105 PHE A N 1
ATOM 828 C CA . PHE A 1 105 ? -13.851 -3.236 13.931 1.00 97.56 105 PHE A CA 1
ATOM 829 C C . PHE A 1 105 ? -13.109 -3.675 12.664 1.00 97.56 105 PHE A C 1
ATOM 831 O O . PHE A 1 105 ? -13.711 -4.166 11.707 1.00 97.56 105 PHE A O 1
ATOM 838 N N . GLY A 1 106 ? -11.771 -3.338 12.656 1.00 95.00 106 GLY A N 1
ATOM 839 C CA . GLY A 1 106 ? -10.833 -4.006 11.722 1.00 95.00 106 GLY A CA 1
ATOM 840 C C . GLY A 1 106 ? -10.010 -5.078 12.442 1.00 95.00 106 GLY A C 1
ATOM 841 O O . GLY A 1 106 ? -10.309 -5.471 13.572 1.00 95.00 106 GLY A O 1
ATOM 842 N N . ASN A 1 107 ? -9.057 -5.648 11.707 1.00 92.81 107 ASN A N 1
ATOM 843 C CA . ASN A 1 107 ? -8.186 -6.672 12.329 1.00 92.81 107 ASN A CA 1
ATOM 844 C C . ASN A 1 107 ? -6.714 -6.266 12.182 1.00 92.81 107 ASN A C 1
ATOM 846 O O . ASN A 1 107 ? -6.269 -5.854 11.110 1.00 92.81 107 ASN A O 1
ATOM 850 N N . TYR A 1 108 ? -5.966 -6.387 13.238 1.00 91.25 108 TYR A N 1
ATOM 851 C CA . TYR A 1 108 ? -4.553 -5.942 13.247 1.00 91.25 108 TYR A CA 1
ATOM 852 C C . TYR A 1 108 ? -3.652 -7.134 12.934 1.00 91.25 108 TYR A C 1
ATOM 854 O O . TYR A 1 108 ? -2.450 -7.093 13.207 1.00 91.25 108 TYR A O 1
ATOM 862 N N . GLY A 1 109 ? -4.252 -8.183 12.401 1.00 88.62 109 GLY A N 1
ATOM 863 C CA . GLY A 1 109 ? -3.395 -9.327 12.009 1.00 88.62 109 GLY A CA 1
ATOM 864 C C . GLY A 1 109 ? -3.875 -10.632 12.650 1.00 88.62 109 GLY A C 1
ATOM 865 O O . GLY A 1 109 ? -4.389 -11.507 11.950 1.00 88.62 109 GLY A O 1
ATOM 866 N N . PRO A 1 110 ? -3.869 -10.701 14.048 1.00 92.06 110 PRO A N 1
ATOM 867 C CA . PRO A 1 110 ? -4.248 -11.957 14.705 1.00 92.06 110 PRO A CA 1
ATOM 868 C C . PRO A 1 110 ? -5.767 -12.194 14.660 1.00 92.06 110 PRO A C 1
ATOM 870 O O . PRO A 1 110 ? -6.550 -11.399 15.187 1.00 92.06 110 PRO A O 1
ATOM 873 N N . HIS A 1 111 ? -6.146 -13.274 13.939 1.00 94.38 111 HIS A N 1
ATOM 874 C CA . HIS A 1 111 ? -7.569 -13.644 13.768 1.00 94.38 111 HIS A CA 1
ATOM 875 C C . HIS A 1 111 ? -7.828 -15.016 14.405 1.00 94.38 111 HIS A C 1
ATOM 877 O O . HIS A 1 111 ? -6.991 -15.919 14.339 1.00 94.38 111 HIS A O 1
ATOM 883 N N . HIS A 1 112 ? -9.042 -15.154 14.976 1.00 95.44 112 HIS A N 1
ATOM 884 C CA . HIS A 1 112 ? -9.309 -16.405 15.724 1.00 95.44 112 HIS A CA 1
ATOM 885 C C . HIS A 1 112 ? -9.418 -17.604 14.786 1.00 95.44 112 HIS A C 1
ATOM 887 O O . HIS A 1 112 ? -9.266 -18.744 15.231 1.00 95.44 112 HIS A O 1
ATOM 893 N N . LYS A 1 113 ? -9.567 -17.297 13.460 1.00 92.19 113 LYS A N 1
ATOM 894 C CA . LYS A 1 113 ? -9.718 -18.444 12.546 1.00 92.19 113 LYS A CA 1
ATOM 895 C C . LYS A 1 113 ? -8.345 -19.071 12.272 1.00 92.19 113 LYS A C 1
ATOM 897 O O . LYS A 1 113 ? -8.271 -20.215 11.818 1.00 92.19 113 LYS A O 1
ATOM 902 N N . ILE A 1 114 ? -7.307 -18.369 12.638 1.00 90.56 114 ILE A N 1
ATOM 903 C CA . ILE A 1 114 ? -5.984 -18.884 12.240 1.00 90.56 114 ILE A CA 1
ATOM 904 C C . ILE A 1 114 ? -5.164 -19.169 13.502 1.00 90.56 114 ILE A C 1
ATOM 906 O O . ILE A 1 114 ? -4.477 -20.191 13.567 1.00 90.56 114 ILE A O 1
ATOM 910 N N . LEU A 1 115 ? -5.326 -18.311 14.526 1.00 92.44 115 LEU A N 1
ATOM 911 C CA . LEU A 1 115 ? -4.399 -18.434 15.664 1.00 92.44 115 LEU A CA 1
ATOM 912 C C . LEU A 1 115 ? -5.195 -18.679 16.948 1.00 92.44 115 LEU A C 1
ATOM 914 O O . LEU A 1 115 ? -6.334 -18.228 17.089 1.00 92.44 115 LEU A O 1
ATOM 918 N N . TRP A 1 116 ? -4.479 -19.392 17.860 1.00 95.38 116 TRP A N 1
ATOM 919 C CA . TRP A 1 116 ? -5.100 -19.605 19.189 1.00 95.38 116 TRP A CA 1
ATOM 920 C C . TRP A 1 116 ? -5.026 -18.316 20.020 1.00 95.38 116 TRP A C 1
ATOM 922 O O . TRP A 1 116 ? -4.193 -17.442 19.771 1.00 95.38 116 TRP A O 1
ATOM 932 N N . ARG A 1 117 ? -5.938 -18.253 20.982 1.00 96.69 117 ARG A N 1
ATOM 933 C CA . ARG A 1 117 ? -6.112 -17.007 21.777 1.00 96.69 117 ARG A CA 1
ATOM 934 C C . ARG A 1 117 ? -4.786 -16.566 22.394 1.00 96.69 117 ARG A C 1
ATOM 936 O O . ARG A 1 117 ? -4.462 -15.377 22.363 1.00 96.69 117 ARG A O 1
ATOM 943 N N . GLU A 1 118 ? -4.010 -17.505 22.971 1.00 96.44 118 GLU A N 1
ATOM 944 C CA . GLU A 1 118 ? -2.766 -17.093 23.666 1.00 96.44 118 GLU A CA 1
ATOM 945 C C . GLU A 1 118 ? -1.790 -16.421 22.694 1.00 96.44 118 GLU A C 1
ATOM 947 O O . GLU A 1 118 ? -1.158 -15.426 23.054 1.00 96.44 118 GLU A O 1
ATOM 952 N N . PHE A 1 119 ? -1.779 -16.909 21.480 1.00 95.94 119 PHE A N 1
ATOM 953 C CA . PHE A 1 119 ? -0.845 -16.315 20.499 1.00 95.94 119 PHE A CA 1
ATOM 954 C C . PHE A 1 119 ? -1.365 -14.960 20.006 1.00 95.94 119 PHE A C 1
ATOM 956 O O . PHE A 1 119 ? -0.569 -14.048 19.772 1.00 95.94 119 PHE A O 1
ATOM 963 N N . ARG A 1 120 ? -2.721 -14.956 19.880 1.00 96.62 120 ARG A N 1
ATOM 964 C CA . ARG A 1 120 ? -3.256 -13.643 19.458 1.00 96.62 120 ARG A CA 1
ATOM 965 C C . ARG A 1 120 ? -2.943 -12.573 20.509 1.00 96.62 120 ARG A C 1
ATOM 967 O O . ARG A 1 120 ? -2.504 -11.477 20.154 1.00 96.62 120 ARG A O 1
ATOM 974 N N . GLN A 1 121 ? -3.095 -12.856 21.811 1.00 97.38 121 GLN A N 1
ATOM 975 C CA . GLN A 1 121 ? -2.833 -11.878 22.883 1.00 97.38 121 GLN A CA 1
ATOM 976 C C . GLN A 1 121 ? -1.345 -11.512 22.922 1.00 97.38 121 GLN A C 1
ATOM 978 O O . GLN A 1 121 ? -1.007 -10.339 23.090 1.00 97.38 121 GLN A O 1
ATOM 983 N N . ASP A 1 122 ? -0.479 -12.552 22.739 1.00 95.81 122 ASP A N 1
ATOM 984 C CA . ASP A 1 122 ? 0.971 -12.275 22.774 1.00 95.81 122 ASP A CA 1
ATOM 985 C C . ASP A 1 122 ? 1.381 -11.329 21.636 1.00 95.81 122 ASP A C 1
ATOM 987 O O . ASP A 1 122 ? 2.133 -10.381 21.872 1.00 95.81 122 ASP A O 1
ATOM 991 N N . GLU A 1 123 ? 0.809 -11.575 20.412 1.00 92.69 123 GLU A N 1
ATOM 992 C CA . GLU A 1 123 ? 1.215 -10.727 19.265 1.00 92.69 123 GLU A CA 1
ATOM 993 C C . GLU A 1 123 ? 0.717 -9.287 19.440 1.00 92.69 123 GLU A C 1
ATOM 995 O O . GLU A 1 123 ? 1.475 -8.345 19.195 1.00 92.69 123 GLU A O 1
ATOM 1000 N N . LEU A 1 124 ? -0.503 -9.173 19.900 1.00 93.31 124 LEU A N 1
ATOM 1001 C CA . LEU A 1 124 ? -1.046 -7.808 20.037 1.00 93.31 124 LEU A CA 1
ATOM 1002 C C . LEU A 1 124 ? -0.341 -7.067 21.181 1.00 93.31 124 LEU A C 1
ATOM 1004 O O . LEU A 1 124 ? -0.096 -5.863 21.073 1.00 93.31 124 LEU A O 1
ATOM 1008 N N . GLN A 1 125 ? -0.033 -7.783 22.254 1.00 93.38 125 GLN A N 1
ATOM 1009 C CA . GLN A 1 125 ? 0.705 -7.132 23.357 1.00 93.38 125 GLN A CA 1
ATOM 1010 C C . GLN A 1 125 ? 2.109 -6.711 22.907 1.00 93.38 125 GLN A C 1
ATOM 1012 O O . GLN A 1 125 ? 2.544 -5.600 23.218 1.00 93.38 125 GLN A O 1
ATOM 1017 N N . ALA A 1 126 ? 2.748 -7.588 22.204 1.00 88.38 126 ALA A N 1
ATOM 1018 C CA . ALA A 1 126 ? 4.124 -7.291 21.760 1.00 88.38 126 ALA A CA 1
ATOM 1019 C C . ALA A 1 126 ? 4.153 -6.133 20.756 1.00 88.38 126 ALA A C 1
ATOM 1021 O O . ALA A 1 126 ? 5.010 -5.252 20.863 1.00 88.38 126 ALA A O 1
ATOM 1022 N N . LYS A 1 127 ? 3.187 -6.120 19.872 1.00 84.56 127 LYS A N 1
ATOM 1023 C CA . LYS A 1 127 ? 3.285 -5.133 18.767 1.00 84.56 127 LYS A CA 1
ATOM 1024 C C . LYS A 1 127 ? 2.510 -3.858 19.122 1.00 84.56 127 LYS A C 1
ATOM 1026 O O . LYS A 1 127 ? 2.963 -2.758 18.798 1.00 84.56 127 LYS A O 1
ATOM 1031 N N . TYR A 1 128 ? 1.388 -3.964 19.887 1.00 86.25 128 TYR A N 1
ATOM 1032 C CA . TYR A 1 128 ? 0.507 -2.771 20.018 1.00 86.25 128 TYR A CA 1
ATOM 1033 C C . TYR A 1 128 ? 0.339 -2.429 21.496 1.00 86.25 128 TYR A C 1
ATOM 1035 O O . TYR A 1 128 ? -0.301 -1.428 21.829 1.00 86.25 128 TYR A O 1
ATOM 1043 N N . ASN A 1 129 ? 0.937 -3.256 22.378 1.00 89.81 129 ASN A N 1
ATOM 1044 C CA . ASN A 1 129 ? 0.988 -3.043 23.834 1.00 89.81 129 ASN A CA 1
ATOM 1045 C C . ASN A 1 129 ? -0.409 -2.948 24.453 1.00 89.81 129 ASN A C 1
ATOM 1047 O O . ASN A 1 129 ? -0.675 -2.064 25.269 1.00 89.81 129 ASN A O 1
ATOM 1051 N N . PHE A 1 130 ? -1.345 -3.850 24.024 1.00 91.88 130 PHE A N 1
ATOM 1052 C CA . PHE A 1 130 ? -2.617 -3.956 24.775 1.00 91.88 130 PHE A CA 1
ATOM 1053 C C . PHE A 1 130 ? -3.083 -5.415 24.769 1.00 91.88 130 PHE A C 1
ATOM 1055 O O . PHE A 1 130 ? -2.593 -6.237 23.992 1.00 91.88 130 PHE A O 1
ATOM 1062 N N . LEU A 1 131 ? -3.967 -5.684 25.762 1.00 94.81 131 LEU A N 1
ATOM 1063 C CA . LEU A 1 131 ? -4.640 -7.003 25.774 1.00 94.81 131 LEU A CA 1
ATOM 1064 C C . LEU A 1 131 ? -6.040 -6.875 25.159 1.00 94.81 131 LEU A C 1
ATOM 1066 O O . LEU A 1 131 ? -6.837 -6.021 25.555 1.00 94.81 131 LEU A O 1
ATOM 1070 N N . CYS A 1 132 ? -6.264 -7.815 24.164 1.00 95.50 132 CYS A N 1
ATOM 1071 C CA . CYS A 1 132 ? -7.553 -7.705 23.441 1.00 95.50 132 CYS A CA 1
ATOM 1072 C C . CYS A 1 132 ? -8.702 -8.275 24.278 1.00 95.50 132 CYS A C 1
ATOM 1074 O O . CYS A 1 132 ? -8.590 -9.352 24.867 1.00 95.50 132 CYS A O 1
ATOM 1076 N N . GLN A 1 133 ? -9.794 -7.472 24.241 1.00 95.38 133 GLN A N 1
ATOM 1077 C CA . GLN A 1 133 ? -10.969 -7.947 25.014 1.00 95.38 133 GLN A CA 1
ATOM 1078 C C . GLN A 1 133 ? -12.163 -8.142 24.073 1.00 95.38 133 GLN A C 1
ATOM 1080 O O . GLN A 1 133 ? -13.314 -7.988 24.485 1.00 95.38 133 GLN A O 1
ATOM 1085 N N . CYS A 1 134 ? -11.860 -8.410 22.855 1.00 96.38 134 CYS A N 1
ATOM 1086 C CA . CYS A 1 134 ? -12.981 -8.626 21.913 1.00 96.38 134 CYS A CA 1
ATOM 1087 C C . CYS A 1 134 ? -13.712 -9.935 22.235 1.00 96.38 134 CYS A C 1
ATOM 1089 O O . CYS A 1 134 ? -13.257 -10.730 23.059 1.00 96.38 134 CYS A O 1
ATOM 1091 N N . VAL A 1 135 ? -14.917 -10.074 21.592 1.00 95.62 135 VAL A N 1
ATOM 1092 C CA . VAL A 1 135 ? -15.790 -11.219 21.930 1.00 95.62 135 VAL A CA 1
ATOM 1093 C C . VAL A 1 135 ? -15.032 -12.541 21.713 1.00 95.62 135 VAL A C 1
ATOM 1095 O O . VAL A 1 135 ? -15.212 -13.486 22.484 1.00 95.62 135 VAL A O 1
ATOM 1098 N N . ALA A 1 136 ? -14.192 -12.588 20.657 1.00 97.38 136 ALA A N 1
ATOM 1099 C CA . ALA A 1 136 ? -13.466 -13.852 20.390 1.00 97.38 136 ALA A CA 1
ATOM 1100 C C . ALA A 1 136 ? -12.483 -14.162 21.524 1.00 97.38 136 ALA A C 1
ATOM 1102 O O . ALA A 1 136 ? -12.340 -15.324 21.913 1.00 97.38 136 ALA A O 1
ATOM 1103 N N . CYS A 1 137 ? -11.848 -13.154 22.079 1.00 97.56 137 CYS A N 1
ATOM 1104 C CA . CYS A 1 137 ? -10.848 -13.414 23.140 1.00 97.56 137 CYS A CA 1
ATOM 1105 C C . CYS A 1 137 ? -11.541 -13.690 24.476 1.00 97.56 137 CYS A C 1
ATOM 1107 O O . CYS A 1 137 ? -11.122 -14.590 25.206 1.00 97.56 137 CYS A O 1
ATOM 1109 N N . VAL A 1 138 ? -12.652 -12.975 24.731 1.00 97.31 138 VAL A N 1
ATOM 1110 C CA . VAL A 1 138 ? -13.356 -13.189 26.014 1.00 97.31 138 VAL A CA 1
ATOM 1111 C C . VAL A 1 138 ? -14.010 -14.575 26.032 1.00 97.31 138 VAL A C 1
ATOM 1113 O O . VAL A 1 138 ? -13.937 -15.272 27.047 1.00 97.31 138 VAL A O 1
ATOM 1116 N N . LYS A 1 139 ? -14.508 -14.965 24.886 1.00 96.88 139 LYS A N 1
ATOM 1117 C CA . LYS A 1 139 ? -15.213 -16.275 24.875 1.00 96.88 139 LYS A CA 1
ATOM 1118 C C . LYS A 1 139 ? -14.265 -17.381 24.409 1.00 96.88 139 LYS A C 1
ATOM 1120 O O . LYS A 1 139 ? -14.694 -18.519 24.206 1.00 96.88 139 LYS A O 1
ATOM 1125 N N . ASN A 1 140 ? -13.008 -17.054 24.164 1.00 96.44 140 ASN A N 1
ATOM 1126 C CA . ASN A 1 140 ? -11.975 -18.020 23.734 1.00 96.44 140 ASN A CA 1
ATOM 1127 C C . ASN A 1 140 ? -12.409 -18.811 22.499 1.00 96.44 140 ASN A C 1
ATOM 1129 O O . ASN A 1 140 ? -12.391 -20.044 22.502 1.00 96.44 140 ASN A O 1
ATOM 1133 N N . PHE A 1 141 ? -12.773 -18.008 21.467 1.00 96.19 141 PHE A N 1
ATOM 1134 C CA . PHE A 1 141 ? -13.172 -18.699 20.225 1.00 96.19 141 PHE A CA 1
ATOM 1135 C C . PHE A 1 141 ? -12.047 -19.617 19.741 1.00 96.19 141 PHE A C 1
ATOM 1137 O O . PHE A 1 141 ? -10.862 -19.298 19.865 1.00 96.19 141 PHE A O 1
ATOM 1144 N N . PRO A 1 142 ? -12.387 -20.859 19.150 1.00 93.62 142 PRO A N 1
ATOM 1145 C CA . PRO A 1 142 ? -11.384 -21.787 18.606 1.00 93.62 142 PRO A CA 1
ATOM 1146 C C . PRO A 1 142 ? -10.888 -21.340 17.219 1.00 93.62 142 PRO A C 1
ATOM 1148 O O . PRO A 1 142 ? -11.390 -20.365 16.654 1.00 93.62 142 PRO A O 1
ATOM 1151 N N . THR A 1 143 ? -9.830 -22.023 16.762 1.00 93.69 143 THR A N 1
ATOM 1152 C CA . THR A 1 143 ? -9.409 -21.821 15.353 1.00 93.69 143 THR A CA 1
ATOM 1153 C C . THR A 1 143 ? -10.392 -22.501 14.393 1.00 93.69 143 THR A C 1
ATOM 1155 O O . THR A 1 143 ? -11.271 -23.256 14.814 1.00 93.69 143 THR A O 1
ATOM 1158 N N . TYR A 1 144 ? -10.219 -22.049 13.117 1.00 88.88 144 TYR A N 1
ATOM 1159 C CA . TYR A 1 144 ? -11.182 -22.554 12.117 1.00 88.88 144 TYR A CA 1
ATOM 1160 C C . TYR A 1 144 ? -11.242 -24.088 12.158 1.00 88.88 144 TYR A C 1
ATOM 1162 O O . TYR A 1 144 ? -12.331 -24.664 12.091 1.00 88.88 144 TYR A O 1
ATOM 1170 N N . ARG A 1 145 ? -10.131 -24.807 12.333 1.00 87.50 145 ARG A N 1
ATOM 1171 C CA . ARG A 1 145 ? -10.085 -26.289 12.285 1.00 87.50 145 ARG A CA 1
ATOM 1172 C C . ARG A 1 145 ? -10.847 -26.898 13.467 1.00 87.50 145 ARG A C 1
ATOM 1174 O O . ARG A 1 145 ? -11.362 -28.012 13.354 1.00 87.50 145 ARG A O 1
ATOM 1181 N N . GLU A 1 146 ? -11.033 -26.098 14.530 1.00 90.19 146 GLU A N 1
ATOM 1182 C CA . GLU A 1 146 ? -11.660 -26.678 15.745 1.00 90.19 146 GLU A CA 1
ATOM 1183 C C . GLU A 1 146 ? -13.094 -26.170 15.912 1.00 90.19 146 GLU A C 1
ATOM 1185 O O . GLU A 1 146 ? -13.733 -26.446 16.930 1.00 90.19 146 GLU A O 1
ATOM 1190 N N . LEU A 1 147 ? -13.519 -25.369 14.962 1.00 87.12 147 LEU A N 1
ATOM 1191 C CA . LEU A 1 147 ? -14.885 -24.838 15.099 1.00 87.12 147 LEU A CA 1
ATOM 1192 C C . LEU A 1 147 ? -15.919 -25.958 14.917 1.00 87.12 147 LEU A C 1
ATOM 1194 O O . LEU A 1 147 ? -15.701 -26.905 14.158 1.00 87.12 147 LEU A O 1
ATOM 1198 N N . PRO A 1 148 ? -17.008 -25.862 15.852 1.00 80.44 148 PRO A N 1
ATOM 1199 C CA . PRO A 1 148 ? -18.025 -26.913 15.729 1.00 80.44 148 PRO A CA 1
ATOM 1200 C C . PRO A 1 148 ? -18.629 -26.959 14.310 1.00 80.44 148 PRO A C 1
ATOM 1202 O O . PRO A 1 148 ? -18.817 -25.922 13.668 1.00 80.44 148 PRO A O 1
ATOM 1205 N N . PRO A 1 149 ? -18.492 -28.284 13.767 1.00 68.69 149 PRO A N 1
ATOM 1206 C CA . PRO A 1 149 ? -19.121 -28.448 12.449 1.00 68.69 149 PRO A CA 1
ATOM 1207 C C . PRO A 1 149 ? -20.638 -28.197 12.505 1.00 68.69 149 PRO A C 1
ATOM 1209 O O . PRO A 1 149 ? -21.204 -28.007 13.584 1.00 68.69 149 PRO A O 1
ATOM 1212 N N . MET A 1 150 ? -21.233 -28.118 11.616 1.00 63.62 150 MET A N 1
ATOM 1213 C CA . MET A 1 150 ? -22.686 -27.923 11.398 1.00 63.62 150 MET A CA 1
ATOM 1214 C C . MET A 1 150 ? -23.507 -28.722 12.410 1.00 63.62 150 MET A C 1
ATOM 1216 O O . MET A 1 150 ? -23.178 -29.861 12.745 1.00 63.62 150 MET A O 1
ATOM 1220 N N . GLY A 1 151 ? -24.148 -28.218 13.467 1.00 62.56 151 GLY A N 1
ATOM 1221 C CA . GLY A 1 151 ? -25.345 -28.928 13.985 1.00 62.56 151 GLY A CA 1
ATOM 1222 C C . GLY A 1 151 ? -26.346 -29.262 12.873 1.00 62.56 151 GLY A C 1
ATOM 1223 O O . GLY A 1 151 ? -25.986 -29.394 11.702 1.00 62.56 151 GLY A O 1
ATOM 1224 N N . SER A 1 152 ? -27.700 -29.980 12.893 1.00 58.16 152 SER A N 1
ATOM 1225 C CA . SER A 1 152 ? -28.857 -30.230 12.003 1.00 58.16 152 SER A CA 1
ATOM 1226 C C . SER A 1 152 ? -29.202 -28.997 11.163 1.00 58.16 152 SER A C 1
ATOM 1228 O O . SER A 1 152 ? -30.236 -28.971 10.493 1.00 58.16 152 SER A O 1
ATOM 1230 N N . HIS A 1 153 ? -28.389 -27.994 10.800 1.00 59.00 153 HIS A N 1
ATOM 1231 C CA . HIS A 1 153 ? -28.850 -26.807 10.056 1.00 59.00 153 HIS A CA 1
ATOM 1232 C C . HIS A 1 153 ? -28.337 -26.867 8.610 1.00 59.00 153 HIS A C 1
ATOM 1234 O O . HIS A 1 153 ? -27.416 -27.623 8.293 1.00 59.00 153 HIS A O 1
ATOM 1240 N N . PRO A 1 154 ? -29.050 -26.092 7.592 1.00 60.28 154 PRO A N 1
ATOM 1241 C CA . PRO A 1 154 ? -28.873 -26.197 6.138 1.00 60.28 154 PRO A CA 1
ATOM 1242 C C . PRO A 1 154 ? -27.471 -25.736 5.699 1.00 60.28 154 PRO A C 1
ATOM 1244 O O . PRO A 1 154 ? -26.913 -24.786 6.254 1.00 60.28 154 PRO A O 1
ATOM 1247 N N . GLN A 1 155 ? -26.801 -26.555 4.785 1.00 64.12 155 GLN A N 1
ATOM 1248 C CA . GLN A 1 155 ? -25.463 -26.342 4.188 1.00 64.12 155 GLN A CA 1
ATOM 1249 C C . GLN A 1 155 ? -25.453 -25.085 3.305 1.00 64.12 155 GLN A C 1
ATOM 1251 O O . GLN A 1 155 ? -26.438 -24.766 2.636 1.00 64.12 155 GLN A O 1
ATOM 1256 N N . LEU A 1 156 ? -24.503 -24.128 3.704 1.00 63.53 156 LEU A N 1
ATOM 1257 C CA . LEU A 1 156 ? -24.251 -23.044 2.728 1.00 63.53 156 LEU A CA 1
ATOM 1258 C C . LEU A 1 156 ? -23.406 -23.571 1.562 1.00 63.53 156 LEU A C 1
ATOM 1260 O O . LEU A 1 156 ? -22.310 -24.102 1.755 1.00 63.53 156 LEU A O 1
ATOM 1264 N N . GLN A 1 157 ? -24.059 -23.797 0.458 1.00 62.12 157 GLN A N 1
ATOM 1265 C CA . GLN A 1 157 ? -23.272 -24.240 -0.718 1.00 62.12 157 GLN A CA 1
ATOM 1266 C C . GLN A 1 157 ? -22.489 -23.060 -1.307 1.00 62.12 157 GLN A C 1
ATOM 1268 O O . GLN A 1 157 ? -23.065 -22.059 -1.739 1.00 62.12 157 GLN A O 1
ATOM 1273 N N . LEU A 1 158 ? -21.221 -22.869 -0.977 1.00 63.44 158 LEU A N 1
ATOM 1274 C CA . LEU A 1 158 ? -20.411 -21.743 -1.496 1.00 63.44 158 LEU A CA 1
ATOM 1275 C C . LEU A 1 158 ? -20.271 -21.846 -3.019 1.00 63.44 158 LEU A C 1
ATOM 1277 O O . LEU A 1 158 ? -19.615 -22.751 -3.541 1.00 63.44 158 LEU A O 1
ATOM 1281 N N . THR A 1 159 ? -21.093 -21.467 -3.804 1.00 57.44 159 THR A N 1
ATOM 1282 C CA . THR A 1 159 ? -21.318 -21.495 -5.264 1.00 57.44 159 THR A CA 1
ATOM 1283 C C . THR A 1 159 ? -20.068 -20.998 -6.003 1.00 57.44 159 THR A C 1
ATOM 1285 O O . THR A 1 159 ? -19.719 -21.544 -7.052 1.00 57.44 159 THR A O 1
ATOM 1288 N N . LEU A 1 160 ? -19.195 -20.123 -5.487 1.00 59.59 160 LEU A N 1
ATOM 1289 C CA . LEU A 1 160 ? -18.011 -19.628 -6.225 1.00 59.59 160 LEU A CA 1
ATOM 1290 C C . LEU A 1 160 ? -16.837 -20.600 -6.072 1.00 59.59 160 LEU A C 1
ATOM 1292 O O . LEU A 1 160 ? -16.096 -20.820 -7.032 1.00 59.59 160 LEU A O 1
ATOM 1296 N N . THR A 1 161 ? -16.684 -21.253 -4.917 1.00 55.69 161 THR A N 1
ATOM 1297 C CA . THR A 1 161 ? -15.609 -22.248 -4.697 1.00 55.69 161 THR A CA 1
ATOM 1298 C C . THR A 1 161 ? -15.837 -23.492 -5.567 1.00 55.69 161 THR A C 1
ATOM 1300 O O . THR A 1 161 ? -14.883 -24.017 -6.145 1.00 55.69 161 THR A O 1
ATOM 1303 N N . ARG A 1 162 ? -17.097 -23.833 -5.812 1.00 54.97 162 ARG A N 1
ATOM 1304 C CA . ARG A 1 162 ? -17.407 -25.051 -6.600 1.00 54.97 162 ARG A CA 1
ATOM 1305 C C . ARG A 1 162 ? -17.333 -24.764 -8.101 1.00 54.97 162 ARG A C 1
ATOM 1307 O O . ARG A 1 162 ? -16.805 -25.584 -8.855 1.00 54.97 162 ARG A O 1
ATOM 1314 N N . GLU A 1 163 ? -17.921 -23.589 -8.552 1.00 54.38 163 GLU A N 1
ATOM 1315 C CA . GLU A 1 163 ? -17.825 -23.228 -9.989 1.00 54.38 163 GLU A CA 1
ATOM 1316 C C . GLU A 1 163 ? -16.377 -22.876 -10.362 1.00 54.38 163 GLU A C 1
ATOM 1318 O O . GLU A 1 163 ? -15.945 -23.165 -11.480 1.00 54.38 163 GLU A O 1
ATOM 1323 N N . LEU A 1 164 ? -15.551 -22.246 -9.449 1.00 54.88 164 LEU A N 1
ATOM 1324 C CA . LEU A 1 164 ? -14.100 -22.043 -9.691 1.00 54.88 164 LEU A CA 1
ATOM 1325 C C . LEU A 1 164 ? -13.388 -23.373 -9.943 1.00 54.88 164 LEU A C 1
ATOM 1327 O O . LEU A 1 164 ? -12.478 -23.432 -10.773 1.00 54.88 164 LEU A O 1
ATOM 1331 N N . GLN A 1 165 ? -13.828 -24.430 -9.289 1.00 53.09 165 GLN A N 1
ATOM 1332 C CA . GLN A 1 165 ? -13.178 -25.750 -9.469 1.00 53.09 165 GLN A CA 1
ATOM 1333 C C . GLN A 1 165 ? -13.533 -26.356 -10.829 1.00 53.09 165 GLN A C 1
ATOM 1335 O O . GLN A 1 165 ? -12.708 -27.057 -11.419 1.00 53.09 165 GLN A O 1
ATOM 1340 N N . GLN A 1 166 ? -14.644 -25.770 -11.457 1.00 53.97 166 GLN A N 1
ATOM 1341 C CA . GLN A 1 166 ? -15.130 -26.466 -12.675 1.00 53.97 166 GLN A CA 1
ATOM 1342 C C . GLN A 1 166 ? -14.816 -25.637 -13.923 1.00 53.97 166 GLN A C 1
ATOM 1344 O O . GLN A 1 166 ? -14.481 -26.204 -14.965 1.00 53.97 166 GLN A O 1
ATOM 1349 N N . THR A 1 167 ? -14.806 -24.250 -13.962 1.00 53.88 167 THR A N 1
ATOM 1350 C CA . THR A 1 167 ? -14.860 -23.519 -15.252 1.00 53.88 167 THR A CA 1
ATOM 1351 C C . THR A 1 167 ? -13.678 -22.549 -15.327 1.00 53.88 167 THR A C 1
ATOM 1353 O O . THR A 1 167 ? -13.393 -22.011 -16.399 1.00 53.88 167 THR A O 1
ATOM 1356 N N . LYS A 1 168 ? -12.700 -22.494 -14.239 1.00 54.78 168 LYS A N 1
ATOM 1357 C CA . LYS A 1 168 ? -11.514 -21.612 -14.203 1.00 54.78 168 LYS A CA 1
ATOM 1358 C C . LYS A 1 168 ? -11.871 -20.179 -14.597 1.00 54.78 168 LYS A C 1
ATOM 1360 O O . LYS A 1 168 ? -10.980 -19.363 -14.841 1.00 54.78 168 LYS A O 1
ATOM 1365 N N . ARG A 1 169 ? -13.263 -19.803 -14.782 1.00 57.88 169 ARG A N 1
ATOM 1366 C CA . ARG A 1 169 ? -13.709 -18.429 -15.095 1.00 57.88 169 ARG A CA 1
ATOM 1367 C C . ARG A 1 169 ? -14.933 -18.095 -14.232 1.00 57.88 169 ARG A C 1
ATOM 1369 O O . ARG A 1 169 ? -15.844 -18.910 -14.071 1.00 57.88 169 ARG A O 1
ATOM 1376 N N . ILE A 1 170 ? -14.776 -16.866 -13.482 1.00 66.12 170 ILE A N 1
ATOM 1377 C CA . ILE A 1 170 ? -15.956 -16.498 -12.660 1.00 66.12 170 ILE A CA 1
ATOM 1378 C C . ILE A 1 170 ? -16.602 -15.251 -13.278 1.00 66.12 170 ILE A C 1
ATOM 1380 O O . ILE A 1 170 ? -15.941 -14.240 -13.525 1.00 66.12 170 ILE A O 1
ATOM 1384 N N . SER A 1 171 ? -17.947 -15.490 -13.725 1.00 72.12 171 SER A N 1
ATOM 1385 C CA . SER A 1 171 ? -18.665 -14.322 -14.272 1.00 72.12 171 SER A CA 1
ATOM 1386 C C . SER A 1 171 ? -19.139 -13.386 -13.151 1.00 72.12 171 SER A C 1
ATOM 1388 O O . SER A 1 171 ? -19.240 -13.788 -11.990 1.00 72.12 171 SER A O 1
ATOM 1390 N N . LEU A 1 172 ? -19.199 -12.058 -13.440 1.00 77.81 172 LEU A N 1
ATOM 1391 C CA . LEU A 1 172 ? -19.740 -11.069 -12.483 1.00 77.81 172 LEU A CA 1
ATOM 1392 C C . LEU A 1 172 ? -21.107 -11.520 -11.962 1.00 77.81 172 LEU A C 1
ATOM 1394 O O . LEU A 1 172 ? -21.402 -11.338 -10.779 1.00 77.81 172 LEU A O 1
ATOM 1398 N N . LYS A 1 173 ? -21.888 -12.093 -12.816 1.00 82.56 173 LYS A N 1
ATOM 1399 C CA . LYS A 1 173 ? -23.224 -12.571 -12.397 1.00 82.56 173 LYS A CA 1
ATOM 1400 C C . LYS A 1 173 ? -23.114 -13.646 -11.307 1.00 82.56 173 LYS A C 1
ATOM 1402 O O . LYS A 1 173 ? -23.856 -13.598 -10.323 1.00 82.56 173 LYS A O 1
ATOM 1407 N N . THR A 1 174 ? -22.203 -14.495 -11.493 1.00 81.56 174 THR A N 1
ATOM 1408 C CA . THR A 1 174 ? -22.037 -15.582 -10.506 1.00 81.56 174 THR A CA 1
ATOM 1409 C C . THR A 1 174 ? -21.527 -15.001 -9.177 1.00 81.56 174 THR A C 1
ATOM 1411 O O . THR A 1 174 ? -21.967 -15.433 -8.110 1.00 81.56 174 THR A O 1
ATOM 1414 N N . ALA A 1 175 ? -20.543 -14.085 -9.282 1.00 83.81 175 ALA A N 1
ATOM 1415 C CA . ALA A 1 175 ? -20.037 -13.473 -8.041 1.00 83.81 175 ALA A CA 1
ATOM 1416 C C . ALA A 1 175 ? -21.152 -12.738 -7.284 1.00 83.81 175 ALA A C 1
ATOM 1418 O O . ALA A 1 175 ? -21.237 -12.845 -6.058 1.00 83.81 175 ALA A O 1
ATOM 1419 N N . LYS A 1 176 ? -22.034 -12.023 -7.974 1.00 88.19 176 LYS A N 1
ATOM 1420 C CA . LYS A 1 176 ? -23.147 -11.296 -7.319 1.00 88.19 176 LYS A CA 1
ATOM 1421 C C . LYS A 1 176 ? -24.135 -12.266 -6.661 1.00 88.19 176 LYS A C 1
ATOM 1423 O O . LYS A 1 176 ? -24.602 -12.003 -5.551 1.00 88.19 176 LYS A O 1
ATOM 1428 N N . LYS A 1 177 ? -24.442 -13.313 -7.409 1.00 88.06 177 LYS A N 1
ATOM 1429 C CA . LYS A 1 177 ? -25.375 -14.307 -6.835 1.00 88.06 177 LYS A CA 1
ATOM 1430 C C . LYS A 1 177 ? -24.787 -14.948 -5.569 1.00 88.06 177 LYS A C 1
ATOM 1432 O O . LYS A 1 177 ? -25.500 -15.103 -4.575 1.00 88.06 177 LYS A O 1
ATOM 1437 N N . SER A 1 178 ? -23.520 -15.289 -5.657 1.00 87.75 178 SER A N 1
ATOM 1438 C CA . SER A 1 178 ? -22.883 -15.911 -4.473 1.00 87.75 178 SER A CA 1
ATOM 1439 C C . SER A 1 178 ? -22.832 -14.919 -3.303 1.00 87.75 178 SER A C 1
ATOM 1441 O O . SER A 1 178 ? -22.992 -15.324 -2.149 1.00 87.75 178 SER A O 1
ATOM 1443 N N . LEU A 1 179 ? -22.487 -13.714 -3.619 1.00 91.12 179 LEU A N 1
ATOM 1444 C CA . LEU A 1 179 ? -22.477 -12.689 -2.554 1.00 91.12 179 LEU A CA 1
ATOM 1445 C C . LEU A 1 179 ? -23.831 -12.614 -1.842 1.00 91.12 179 LEU A C 1
ATOM 1447 O O . LEU A 1 179 ? -23.873 -12.613 -0.610 1.00 91.12 179 LEU A O 1
ATOM 1451 N N . GLN A 1 180 ? -24.916 -12.570 -2.609 1.00 92.69 180 GLN A N 1
ATOM 1452 C CA . GLN A 1 180 ? -26.251 -12.487 -1.991 1.00 92.69 180 GLN A CA 1
ATOM 1453 C C . GLN A 1 180 ? -26.558 -13.735 -1.147 1.00 92.69 180 GLN A C 1
ATOM 1455 O O . GLN A 1 180 ? -27.155 -13.618 -0.075 1.00 92.69 180 GLN A O 1
ATOM 1460 N N . LYS A 1 181 ? -26.189 -14.861 -1.583 1.00 90.88 181 LYS A N 1
ATOM 1461 C CA . LYS A 1 181 ? -26.419 -16.092 -0.791 1.00 90.88 181 LYS A CA 1
ATOM 1462 C C . LYS A 1 181 ? -25.678 -16.025 0.550 1.00 90.88 181 LYS A C 1
ATOM 1464 O O . LYS A 1 181 ? -26.229 -16.434 1.574 1.00 90.88 181 LYS A O 1
ATOM 1469 N N . ALA A 1 182 ? -24.410 -15.567 0.447 1.00 91.88 182 ALA A N 1
ATOM 1470 C CA . ALA A 1 182 ? -23.641 -15.468 1.708 1.00 91.88 182 ALA A CA 1
ATOM 1471 C C . ALA A 1 182 ? -24.297 -14.464 2.667 1.00 91.88 182 ALA A C 1
ATOM 1473 O O . ALA A 1 182 ? -24.414 -14.744 3.862 1.00 91.88 182 ALA A O 1
ATOM 1474 N N . ILE A 1 183 ? -24.751 -13.354 2.112 1.00 94.50 183 ILE A N 1
ATOM 1475 C CA . ILE A 1 183 ? -25.391 -12.321 2.963 1.00 94.50 183 ILE A CA 1
ATOM 1476 C C . ILE A 1 183 ? -26.667 -12.885 3.595 1.00 94.50 183 ILE A C 1
ATOM 1478 O O . ILE A 1 183 ? -26.891 -12.698 4.793 1.00 94.50 183 ILE A O 1
ATOM 1482 N N . ASP A 1 184 ? -27.483 -13.560 2.800 1.00 93.31 184 ASP A N 1
ATOM 1483 C CA . ASP A 1 184 ? -28.735 -14.137 3.337 1.00 93.31 184 ASP A CA 1
ATOM 1484 C C . ASP A 1 184 ? -28.445 -15.159 4.442 1.00 93.31 184 ASP A C 1
ATOM 1486 O O . ASP A 1 184 ? -29.156 -15.189 5.449 1.00 93.31 184 ASP A O 1
ATOM 1490 N N . TYR A 1 185 ? -27.398 -15.906 4.173 1.00 91.94 185 TYR A N 1
ATOM 1491 C CA . TYR A 1 185 ? -27.067 -16.933 5.183 1.00 91.94 185 TYR A CA 1
ATOM 1492 C C . TYR A 1 185 ? -26.648 -16.273 6.507 1.00 91.94 185 TYR A C 1
ATOM 1494 O O . TYR A 1 185 ? -27.098 -16.697 7.573 1.00 91.94 185 TYR A O 1
ATOM 1502 N N . ILE A 1 186 ? -25.832 -15.242 6.428 1.00 93.94 186 ILE A N 1
ATOM 1503 C CA . ILE A 1 186 ? -25.362 -14.565 7.658 1.00 93.94 186 ILE A CA 1
ATOM 1504 C C . ILE A 1 186 ? -26.558 -13.925 8.372 1.00 93.94 186 ILE A C 1
ATOM 1506 O O . ILE A 1 186 ? -26.658 -14.013 9.598 1.00 93.94 186 ILE A O 1
ATOM 1510 N N . GLN A 1 187 ? -27.429 -13.397 7.634 1.00 93.50 187 GLN A N 1
ATOM 1511 C CA . GLN A 1 187 ? -28.605 -12.754 8.252 1.00 93.50 187 GLN A CA 1
ATOM 1512 C C . GLN A 1 187 ? -29.475 -13.775 8.989 1.00 93.50 187 GLN A C 1
ATOM 1514 O O . GLN A 1 187 ? -29.970 -13.483 10.079 1.00 93.50 187 GLN A O 1
ATOM 1519 N N . ARG A 1 188 ? -29.588 -14.883 8.491 1.00 91.69 188 ARG A N 1
ATOM 1520 C CA . ARG A 1 188 ? -30.516 -15.880 9.064 1.00 91.69 188 ARG A CA 1
ATOM 1521 C C . ARG A 1 188 ? -29.880 -16.586 10.266 1.00 91.69 188 ARG A C 1
ATOM 1523 O O . ARG A 1 188 ? -30.583 -16.918 11.223 1.00 91.69 188 ARG A O 1
ATOM 1530 N N . TYR A 1 189 ? -28.546 -16.751 10.236 1.00 91.38 189 TYR A N 1
ATOM 1531 C CA . TYR A 1 189 ? -27.998 -17.692 11.239 1.00 91.38 189 TYR A CA 1
ATOM 1532 C C . TYR A 1 189 ? -26.956 -16.972 12.097 1.00 91.38 189 TYR A C 1
ATOM 1534 O O . TYR A 1 189 ? -26.093 -17.615 12.699 1.00 91.38 189 TYR A O 1
ATOM 1542 N N . LYS A 1 190 ? -26.978 -15.671 12.153 1.00 91.50 190 LYS A N 1
ATOM 1543 C CA . LYS A 1 190 ? -25.935 -14.881 12.853 1.00 91.50 190 LYS A CA 1
ATOM 1544 C C . LYS A 1 190 ? -25.878 -15.261 14.338 1.00 91.50 190 LYS A C 1
ATOM 1546 O O . LYS A 1 190 ? -24.822 -15.135 14.962 1.00 91.50 190 LYS A O 1
ATOM 1551 N N . HIS A 1 191 ? -26.927 -15.724 15.024 1.00 91.25 191 HIS A N 1
ATOM 1552 C CA . HIS A 1 191 ? -26.950 -16.046 16.470 1.00 91.25 191 HIS A CA 1
ATOM 1553 C C . HIS A 1 191 ? -26.140 -17.311 16.766 1.00 91.25 191 HIS A C 1
ATOM 1555 O O . HIS A 1 191 ? -25.841 -17.588 17.929 1.00 91.25 191 HIS A O 1
ATOM 1561 N N . LEU A 1 192 ? -25.738 -18.006 15.686 1.00 90.56 192 LEU A N 1
ATOM 1562 C CA . LEU A 1 192 ? -25.035 -19.287 15.913 1.00 90.56 192 LEU A CA 1
ATOM 1563 C C . LEU A 1 192 ? -23.525 -19.063 15.831 1.00 90.56 192 LEU A C 1
ATOM 1565 O O . LEU A 1 192 ? -22.752 -20.007 16.008 1.00 90.56 192 LEU A O 1
ATOM 1569 N N . TYR A 1 193 ? -23.079 -17.860 15.588 1.00 91.94 193 TYR A N 1
ATOM 1570 C CA . TYR A 1 193 ? -21.632 -17.623 15.454 1.00 91.94 193 TYR A CA 1
ATOM 1571 C C . TYR A 1 193 ? -20.934 -17.926 16.781 1.00 91.94 193 TYR A C 1
ATOM 1573 O O . TYR A 1 193 ? -21.420 -17.569 17.856 1.00 91.94 193 TYR A O 1
ATOM 1581 N N . PRO A 1 194 ? -19.689 -18.577 16.857 1.00 92.31 194 PRO A N 1
ATOM 1582 C CA . PRO A 1 194 ? -18.877 -18.836 15.650 1.00 92.31 194 PRO A CA 1
ATOM 1583 C C . PRO A 1 194 ? -19.019 -20.286 15.174 1.00 92.31 194 PRO A C 1
ATOM 1585 O O . PRO A 1 194 ? -18.845 -21.229 15.950 1.00 92.31 194 PRO A O 1
ATOM 1588 N N . ILE A 1 195 ? -19.577 -20.510 13.936 1.00 90.06 195 ILE A N 1
ATOM 1589 C CA . ILE A 1 195 ? -19.541 -21.861 13.327 1.00 90.06 195 ILE A CA 1
ATOM 1590 C C . ILE A 1 195 ? -18.826 -21.748 11.975 1.00 90.06 195 ILE A C 1
ATOM 1592 O O . ILE A 1 195 ? -18.716 -20.663 11.399 1.00 90.06 195 ILE A O 1
ATOM 1596 N N . ARG A 1 196 ? -18.369 -22.951 11.529 1.00 86.81 196 ARG A N 1
ATOM 1597 C CA . ARG A 1 196 ? -17.549 -22.973 10.296 1.00 86.81 196 ARG A CA 1
ATOM 1598 C C . ARG A 1 196 ? -18.295 -22.331 9.123 1.00 86.81 196 ARG A C 1
ATOM 1600 O O . ARG A 1 196 ? -17.699 -21.563 8.365 1.00 86.81 196 ARG A O 1
ATOM 1607 N N . GLN A 1 197 ? -19.563 -22.436 9.017 1.00 86.56 197 GLN A N 1
ATOM 1608 C CA . GLN A 1 197 ? -20.322 -21.974 7.827 1.00 86.56 197 GLN A CA 1
ATOM 1609 C C . GLN A 1 197 ? -20.420 -20.443 7.821 1.00 86.56 197 GLN A C 1
ATOM 1611 O O . GLN A 1 197 ? -20.364 -19.830 6.753 1.00 86.56 197 GLN A O 1
ATOM 1616 N N . LEU A 1 198 ? -20.590 -19.941 9.003 1.00 90.69 198 LEU A N 1
ATOM 1617 C CA . LEU A 1 198 ? -20.669 -18.464 9.000 1.00 90.69 198 LEU A CA 1
ATOM 1618 C C . LEU A 1 198 ? -19.293 -17.865 8.688 1.00 90.69 198 LEU A C 1
ATOM 1620 O O . LEU A 1 198 ? -19.214 -16.836 8.014 1.00 90.69 198 LEU A O 1
ATOM 1624 N N . CYS A 1 199 ? -18.236 -18.606 9.176 1.00 89.88 199 CYS A N 1
ATOM 1625 C CA . CYS A 1 199 ? -16.895 -18.118 8.805 1.00 89.88 199 CYS A CA 1
ATOM 1626 C C . CYS A 1 199 ? -16.658 -18.242 7.297 1.00 89.88 199 CYS A C 1
ATOM 1628 O O . CYS A 1 199 ? -16.066 -17.344 6.696 1.00 89.88 199 CYS A O 1
ATOM 1630 N N . ASP A 1 200 ? -17.174 -19.329 6.713 1.00 87.06 200 ASP A N 1
ATOM 1631 C CA . ASP A 1 200 ? -17.051 -19.476 5.248 1.00 87.06 200 ASP A CA 1
ATOM 1632 C C . ASP A 1 200 ? -17.841 -18.382 4.517 1.00 87.06 200 ASP A C 1
ATOM 1634 O O . ASP A 1 200 ? -17.371 -17.865 3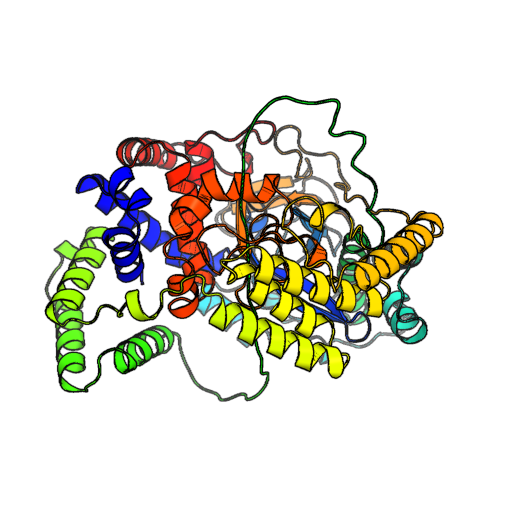.501 1.00 87.06 200 ASP A O 1
ATOM 1638 N N . ALA A 1 201 ? -19.011 -18.092 5.040 1.00 90.31 201 ALA A N 1
ATOM 1639 C CA . ALA A 1 201 ? -19.832 -17.048 4.381 1.00 90.31 201 ALA A CA 1
ATOM 1640 C C . ALA A 1 201 ? -19.118 -15.692 4.439 1.00 90.31 201 ALA A C 1
ATOM 1642 O O . ALA A 1 201 ? -19.157 -14.936 3.465 1.00 90.31 201 ALA A O 1
ATOM 1643 N N . GLU A 1 202 ? -18.439 -15.331 5.633 1.00 92.50 202 GLU A N 1
ATOM 1644 C CA . GLU A 1 202 ? -17.694 -14.055 5.717 1.00 92.50 202 GLU A CA 1
ATOM 1645 C C . GLU A 1 202 ? -16.573 -14.007 4.674 1.00 92.50 202 GLU A C 1
ATOM 1647 O O . GLU A 1 202 ? -16.393 -12.980 4.017 1.00 92.50 202 GLU A O 1
ATOM 1652 N N . GLU A 1 203 ? -15.861 -15.147 4.476 1.00 86.94 203 GLU A N 1
ATOM 1653 C CA . GLU A 1 203 ? -14.769 -15.183 3.482 1.00 86.94 203 GLU A CA 1
ATOM 1654 C C . GLU A 1 203 ? -15.316 -15.106 2.052 1.00 86.94 203 GLU A C 1
ATOM 1656 O O . GLU A 1 203 ? -14.682 -14.498 1.187 1.00 86.94 203 GLU A O 1
ATOM 1661 N N . GLU A 1 204 ? -16.487 -15.703 1.885 1.00 87.19 204 GLU A N 1
ATOM 1662 C CA . GLU A 1 204 ? -17.085 -15.663 0.534 1.00 87.19 204 GLU A CA 1
ATOM 1663 C C . GLU A 1 204 ? -17.427 -14.219 0.135 1.00 87.19 204 GLU A C 1
ATOM 1665 O O . GLU A 1 204 ? -17.253 -13.846 -1.027 1.00 87.19 204 GLU A O 1
ATOM 1670 N N . ILE A 1 205 ? -17.896 -13.379 1.081 1.00 91.75 205 ILE A N 1
ATOM 1671 C CA . ILE A 1 205 ? -18.184 -11.964 0.758 1.00 91.75 205 ILE A CA 1
ATOM 1672 C C . ILE A 1 205 ? -16.899 -11.277 0.275 1.00 91.75 205 ILE A C 1
ATOM 1674 O O . ILE A 1 205 ? -16.919 -10.589 -0.748 1.00 91.75 205 ILE A O 1
ATOM 1678 N N . LYS A 1 206 ? -15.801 -11.443 1.022 1.00 87.38 206 LYS A N 1
ATOM 1679 C CA . LYS A 1 206 ? -14.520 -10.829 0.610 1.00 87.38 206 LYS A CA 1
ATOM 1680 C C . LYS A 1 206 ? -14.114 -11.279 -0.798 1.00 87.38 206 LYS A C 1
ATOM 1682 O O . LYS A 1 206 ? -13.768 -10.440 -1.632 1.00 87.38 206 LYS A O 1
ATOM 1687 N N . PHE A 1 207 ? -14.257 -12.526 -1.036 1.00 82.25 207 PHE A N 1
ATOM 1688 C CA . PHE A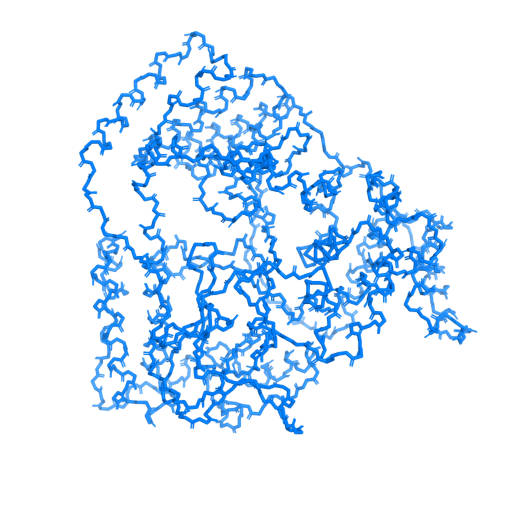 1 207 ? -13.852 -13.071 -2.345 1.00 82.25 207 PHE A CA 1
ATOM 1689 C C . PHE A 1 207 ? -14.733 -12.519 -3.472 1.00 82.25 207 PHE A C 1
ATOM 1691 O O . PHE A 1 207 ? -14.221 -12.192 -4.544 1.00 82.25 207 PHE A O 1
ATOM 1698 N N . CYS A 1 208 ? -15.995 -12.441 -3.239 1.00 87.00 208 CYS A N 1
ATOM 1699 C CA . CYS A 1 208 ? -16.904 -11.945 -4.296 1.00 87.00 208 CYS A CA 1
ATOM 1700 C C . CYS A 1 208 ? -16.548 -10.503 -4.677 1.00 87.00 208 CYS A C 1
ATOM 1702 O O . CYS A 1 208 ? -16.493 -10.182 -5.866 1.00 87.00 208 CYS A O 1
ATOM 1704 N N . TYR A 1 209 ? -16.251 -9.682 -3.682 1.00 88.44 209 TYR A N 1
ATOM 1705 C CA . TYR A 1 209 ? -15.900 -8.284 -4.041 1.00 88.44 209 TYR A CA 1
ATOM 1706 C C . TYR A 1 209 ? -14.542 -8.230 -4.739 1.00 88.44 209 TYR A C 1
ATOM 1708 O O . TYR A 1 209 ? -14.348 -7.410 -5.640 1.00 88.44 209 TYR A O 1
ATOM 1716 N N . ASP A 1 210 ? -13.572 -9.024 -4.228 1.00 80.38 210 ASP A N 1
ATOM 1717 C CA . ASP A 1 210 ? -12.257 -9.042 -4.909 1.00 80.38 210 ASP A CA 1
ATOM 1718 C C . ASP A 1 210 ? -12.399 -9.418 -6.388 1.00 80.38 210 ASP A C 1
ATOM 1720 O O . ASP A 1 210 ? -11.789 -8.772 -7.243 1.00 80.38 210 ASP A O 1
ATOM 1724 N N . VAL A 1 211 ? -13.266 -10.456 -6.677 1.00 78.38 211 VAL A N 1
ATOM 1725 C CA . VAL A 1 211 ? -13.453 -10.906 -8.078 1.00 78.38 211 VAL A CA 1
ATOM 1726 C C . VAL A 1 211 ? -14.176 -9.814 -8.875 1.00 78.38 211 VAL A C 1
ATOM 1728 O O . VAL A 1 211 ? -13.778 -9.516 -10.004 1.00 78.38 211 VAL A O 1
ATOM 1731 N N . MET A 1 212 ? -15.199 -9.245 -8.238 1.00 83.12 212 MET A N 1
ATOM 1732 C CA . MET A 1 212 ? -15.977 -8.233 -8.985 1.00 83.12 212 MET A CA 1
ATOM 1733 C C . MET A 1 212 ? -15.115 -6.999 -9.265 1.00 83.12 212 MET A C 1
ATOM 1735 O O . MET A 1 212 ? -15.258 -6.379 -10.320 1.00 83.12 212 MET A O 1
ATOM 1739 N N . ALA A 1 213 ? -14.155 -6.714 -8.321 1.00 78.00 213 ALA A N 1
ATOM 1740 C CA . ALA A 1 213 ? -13.328 -5.496 -8.478 1.00 78.00 213 ALA A CA 1
ATOM 1741 C C . ALA A 1 213 ? -12.222 -5.734 -9.508 1.00 78.00 213 ALA A C 1
ATOM 1743 O O . ALA A 1 213 ? -11.691 -4.775 -10.072 1.00 78.00 213 ALA A O 1
ATOM 1744 N N . ARG A 1 214 ? -11.787 -6.972 -9.844 1.00 67.12 214 ARG A N 1
ATOM 1745 C CA . ARG A 1 214 ? -10.677 -7.332 -10.752 1.00 67.12 214 ARG A CA 1
ATOM 1746 C C . ARG A 1 214 ? -11.138 -7.313 -12.211 1.00 67.12 214 ARG A C 1
ATOM 1748 O O . ARG A 1 214 ? -10.331 -7.047 -13.104 1.00 67.12 214 ARG A O 1
ATOM 1755 N N . LYS A 1 215 ? -12.509 -7.409 -12.426 1.00 57.59 215 LYS A N 1
ATOM 1756 C CA . LYS A 1 215 ? -12.862 -7.599 -13.855 1.00 57.59 215 LYS A CA 1
ATOM 1757 C C . LYS A 1 215 ? -12.884 -6.247 -14.573 1.00 57.59 215 LYS A C 1
ATOM 1759 O O . LYS A 1 215 ? -13.515 -6.110 -15.623 1.00 57.59 215 LYS A O 1
ATOM 1764 N N . LYS A 1 216 ? -11.920 -5.460 -14.204 1.00 48.59 216 LYS A N 1
ATOM 1765 C CA . LYS A 1 216 ? -11.524 -4.355 -15.109 1.00 48.59 216 LYS A CA 1
ATOM 1766 C C . LYS A 1 216 ? -10.125 -4.602 -15.675 1.00 48.59 216 LYS A C 1
ATOM 1768 O O . LYS A 1 216 ? -9.137 -4.666 -14.940 1.00 48.59 216 LYS A O 1
ATOM 1773 N N . LYS A 1 217 ? -10.023 -5.714 -16.568 1.00 44.94 217 LYS A N 1
ATOM 1774 C CA . LYS A 1 217 ? -8.779 -5.477 -17.345 1.00 44.94 217 LYS A CA 1
ATOM 1775 C C . LYS A 1 217 ? -8.672 -6.510 -18.468 1.00 44.94 217 LYS A C 1
ATOM 1777 O O . LYS A 1 217 ? -7.603 -7.078 -18.703 1.00 44.94 217 LYS A O 1
ATOM 1782 N N . ARG A 1 218 ? -9.881 -7.025 -18.881 1.00 41.84 218 ARG A N 1
ATOM 1783 C CA . ARG A 1 218 ? -9.681 -7.843 -20.103 1.00 41.84 218 ARG A CA 1
ATOM 1784 C C . ARG A 1 218 ? -10.394 -7.181 -21.282 1.00 41.84 218 ARG A C 1
ATOM 1786 O O . ARG A 1 218 ? -9.944 -7.315 -22.422 1.00 41.84 218 ARG A O 1
ATOM 1793 N N . LEU A 1 219 ? -10.602 -5.707 -21.189 1.00 35.81 219 LEU A N 1
ATOM 1794 C CA . LEU A 1 219 ? -11.218 -5.078 -22.384 1.00 35.81 219 LEU A CA 1
ATOM 1795 C C . LEU A 1 219 ? -11.309 -3.568 -22.165 1.00 35.81 219 LEU A C 1
ATOM 1797 O O . LEU A 1 219 ? -11.874 -2.854 -22.997 1.00 35.81 219 LEU A O 1
ATOM 1801 N N . LEU A 1 220 ? -10.447 -2.929 -21.298 1.00 35.34 220 LEU A N 1
ATOM 1802 C CA . LEU A 1 220 ? -10.688 -1.472 -21.468 1.00 35.34 220 LEU A CA 1
ATOM 1803 C C . LEU A 1 220 ? -9.669 -0.904 -22.460 1.00 35.34 220 LEU A C 1
ATOM 1805 O O . LEU A 1 220 ? -8.467 -0.862 -22.189 1.00 35.34 220 LEU A O 1
ATOM 1809 N N . LEU A 1 221 ? -9.698 -1.375 -23.652 1.00 38.56 221 LEU A N 1
ATOM 1810 C CA . LEU A 1 221 ? -9.485 -0.570 -24.880 1.00 38.56 221 LEU A CA 1
ATOM 1811 C C . LEU A 1 221 ? -10.741 0.225 -25.239 1.00 38.56 221 LEU A C 1
ATOM 1813 O O . LEU A 1 221 ? -11.787 -0.341 -25.564 1.00 38.56 221 LEU A O 1
ATOM 1817 N N . ILE A 1 222 ? -11.162 1.244 -24.423 1.00 36.97 222 ILE A N 1
ATOM 1818 C CA . ILE A 1 222 ? -11.826 2.407 -25.058 1.00 36.97 222 ILE A CA 1
ATOM 1819 C C . ILE A 1 222 ? -11.641 3.615 -24.133 1.00 36.97 222 ILE A C 1
ATOM 1821 O O . ILE A 1 222 ? -12.054 3.604 -22.971 1.00 36.97 222 ILE A O 1
ATOM 1825 N N . ILE A 1 223 ? -10.413 4.207 -24.128 1.00 31.83 223 ILE A N 1
ATOM 1826 C CA . ILE A 1 223 ? -10.679 5.666 -24.241 1.00 31.83 223 ILE A CA 1
ATOM 1827 C C . ILE A 1 223 ? -9.464 6.322 -24.907 1.00 31.83 223 ILE A C 1
ATOM 1829 O O . ILE A 1 223 ? -8.376 6.393 -24.332 1.00 31.83 223 ILE A O 1
ATOM 1833 N N . PRO A 1 224 ? -9.491 6.470 -26.314 1.00 36.44 224 PRO A N 1
ATOM 1834 C CA . PRO A 1 224 ? -8.906 7.785 -26.648 1.00 36.44 224 PRO A CA 1
ATOM 1835 C C . PRO A 1 224 ? -9.943 8.723 -27.277 1.00 36.44 224 PRO A C 1
ATOM 1837 O O . PRO A 1 224 ? -9.613 9.867 -27.601 1.00 36.44 224 PRO A O 1
ATOM 1840 N N . LYS A 1 225 ? -11.335 8.728 -26.839 1.00 29.75 225 LYS A N 1
ATOM 1841 C CA . LYS A 1 225 ? -12.143 9.765 -27.535 1.00 29.75 225 LYS A CA 1
ATOM 1842 C C . LYS A 1 225 ? -12.868 10.634 -26.506 1.00 29.75 225 LYS A C 1
ATOM 1844 O O . LYS A 1 225 ? -13.174 11.793 -26.793 1.00 29.75 225 LYS A O 1
ATOM 1849 N N . ILE A 1 226 ? -12.457 10.618 -25.176 1.00 29.77 226 ILE A N 1
ATOM 1850 C CA . ILE A 1 226 ? -13.054 11.638 -24.277 1.00 29.77 226 ILE A CA 1
ATOM 1851 C C . ILE A 1 226 ? -11.914 12.367 -23.560 1.00 29.77 226 ILE A C 1
ATOM 1853 O O . ILE A 1 226 ? -12.117 13.473 -23.052 1.00 29.77 226 ILE A O 1
ATOM 1857 N N . LEU A 1 227 ? -10.672 12.276 -24.100 1.00 28.27 227 LEU A N 1
ATOM 1858 C CA . LEU A 1 227 ? -9.595 13.097 -23.503 1.00 28.27 227 LEU A CA 1
ATOM 1859 C C . LEU A 1 227 ? -9.055 14.068 -24.554 1.00 28.27 227 LEU A C 1
ATOM 1861 O O . LEU A 1 227 ? -8.287 14.972 -24.217 1.00 28.27 227 LEU A O 1
ATOM 1865 N N . ASN A 1 228 ? -9.885 14.281 -25.718 1.00 30.00 228 ASN A N 1
ATOM 1866 C CA . ASN A 1 228 ? -9.515 15.385 -26.635 1.00 30.00 228 ASN A CA 1
ATOM 1867 C C . ASN A 1 228 ? -10.553 16.508 -26.563 1.00 30.00 228 ASN A C 1
ATOM 1869 O O . ASN A 1 228 ? -10.276 17.626 -27.001 1.00 30.00 228 ASN A O 1
ATOM 1873 N N . LYS A 1 229 ? -11.435 16.472 -25.409 1.00 26.62 229 LYS A N 1
ATOM 1874 C CA . LYS A 1 229 ? -12.251 17.694 -25.202 1.00 26.62 229 LYS A CA 1
ATOM 1875 C C . LYS A 1 229 ? -12.015 18.240 -23.793 1.00 26.62 229 LYS A C 1
ATOM 1877 O O . LYS A 1 229 ? -12.300 19.411 -23.534 1.00 26.62 229 LYS A O 1
ATOM 1882 N N . LEU A 1 230 ? -10.824 17.898 -23.212 1.00 25.17 230 LEU A N 1
ATOM 1883 C CA . LEU A 1 230 ? -10.555 18.765 -22.037 1.00 25.17 230 LEU A CA 1
ATOM 1884 C C . LEU A 1 230 ? -9.049 18.984 -21.913 1.00 25.17 230 LEU A C 1
ATOM 1886 O O . LEU A 1 230 ? -8.289 18.062 -21.608 1.00 25.17 230 LEU A O 1
ATOM 1890 N N . LYS A 1 231 ? -8.316 19.500 -22.940 1.00 28.08 231 LYS A N 1
ATOM 1891 C CA . LYS A 1 231 ? -7.119 20.368 -22.831 1.00 28.08 231 LYS A CA 1
ATOM 1892 C C . LYS A 1 231 ? -7.320 21.453 -21.767 1.00 28.08 231 LYS A C 1
ATOM 1894 O O . LYS A 1 231 ? -8.252 22.257 -21.839 1.00 28.08 231 LYS A O 1
ATOM 1899 N N . LEU A 1 232 ? -7.088 21.083 -20.486 1.00 25.09 232 LEU A N 1
ATOM 1900 C CA . LEU A 1 232 ? -6.432 22.124 -19.659 1.00 25.09 232 LEU A CA 1
ATOM 1901 C C . LEU A 1 232 ? -5.811 21.463 -18.426 1.00 25.09 232 LEU A C 1
ATOM 1903 O O . LEU A 1 232 ? -6.451 20.668 -17.734 1.00 25.09 232 LEU A O 1
ATOM 1907 N N . SER A 1 233 ? -4.394 21.219 -18.501 1.00 25.06 233 SER A N 1
ATOM 1908 C CA . SER A 1 233 ? -3.254 21.680 -17.677 1.00 25.06 233 SER A CA 1
ATOM 1909 C C . SER A 1 233 ? -2.784 20.546 -16.754 1.00 25.06 233 SER A C 1
ATOM 1911 O O . SER A 1 233 ? -3.558 20.003 -15.962 1.00 25.06 233 SER A O 1
ATOM 1913 N N . ILE A 1 234 ? -1.621 19.943 -17.130 1.00 23.34 234 ILE A N 1
ATOM 1914 C CA . ILE A 1 234 ? -0.313 19.867 -16.446 1.00 23.34 234 ILE A CA 1
ATOM 1915 C C . ILE A 1 234 ? 0.105 18.391 -16.367 1.00 23.34 234 ILE A C 1
ATOM 1917 O O . ILE A 1 234 ? -0.665 17.530 -15.934 1.00 23.34 234 ILE A O 1
ATOM 1921 N N . LYS A 1 235 ? 1.251 18.051 -17.143 1.00 23.77 235 LYS A N 1
ATOM 1922 C CA . LYS A 1 235 ? 2.691 17.779 -16.932 1.00 23.77 235 LYS A CA 1
ATOM 1923 C C . LYS A 1 235 ? 2.889 16.609 -15.949 1.00 23.77 235 LYS A C 1
ATOM 1925 O O . LYS A 1 235 ? 2.379 16.624 -14.827 1.00 23.77 235 LYS A O 1
ATOM 1930 N N . ARG A 1 236 ? 3.429 15.529 -16.499 1.00 26.11 236 ARG A N 1
ATOM 1931 C CA . ARG A 1 236 ? 4.546 14.605 -16.720 1.00 26.11 236 ARG A CA 1
ATOM 1932 C C . ARG A 1 236 ? 4.930 13.867 -15.430 1.00 26.11 236 ARG A C 1
ATOM 1934 O O . ARG A 1 236 ? 5.103 14.474 -14.371 1.00 26.11 236 ARG A O 1
ATOM 1941 N N . LEU A 1 237 ? 5.060 12.658 -15.544 1.00 34.59 237 LEU A N 1
ATOM 1942 C CA . LEU A 1 237 ? 6.110 11.684 -15.857 1.00 34.59 237 LEU A CA 1
ATOM 1943 C C . LEU A 1 237 ? 6.204 10.625 -14.735 1.00 34.59 237 LEU A C 1
ATOM 1945 O O . LEU A 1 237 ? 6.154 10.949 -13.546 1.00 34.59 237 LEU A O 1
ATOM 1949 N N . SER A 1 238 ? 6.119 9.384 -14.664 1.00 31.59 238 SER A N 1
ATOM 1950 C CA . SER A 1 238 ? 7.414 8.682 -14.741 1.00 31.59 238 SER A CA 1
ATOM 1951 C C . SER A 1 238 ? 7.170 7.177 -14.759 1.00 31.59 238 SER A C 1
ATOM 1953 O O . SER A 1 238 ? 6.300 6.660 -14.055 1.00 31.59 238 SER A O 1
ATOM 1955 N N . LEU A 1 239 ? 7.937 6.437 -15.580 1.00 44.22 239 LEU A N 1
ATOM 1956 C CA . LEU A 1 239 ? 8.894 5.394 -15.974 1.00 44.22 239 LEU A CA 1
ATOM 1957 C C . LEU A 1 239 ? 8.829 4.192 -15.023 1.00 44.22 239 LEU A C 1
ATOM 1959 O O . LEU A 1 239 ? 8.566 4.340 -13.828 1.00 44.22 239 LEU A O 1
ATOM 1963 N N . LYS A 1 240 ? 8.651 2.766 -14.788 1.00 37.41 240 LYS A N 1
ATOM 1964 C CA . LYS A 1 240 ? 9.696 1.858 -14.259 1.00 37.41 240 LYS A CA 1
ATOM 1965 C C . LYS A 1 240 ? 9.377 0.418 -14.663 1.00 37.41 240 LYS A C 1
ATOM 1967 O O . LYS A 1 240 ? 8.225 -0.020 -14.622 1.00 37.41 240 LYS A O 1
ATOM 1972 N N . ARG A 1 241 ? 10.366 -0.439 -14.878 1.00 35.75 241 ARG A N 1
ATOM 1973 C CA . ARG A 1 241 ? 11.099 -1.335 -13.971 1.00 35.75 241 ARG A CA 1
ATOM 1974 C C . ARG A 1 241 ? 11.287 -2.704 -14.639 1.00 35.75 241 ARG A C 1
ATOM 1976 O O . ARG A 1 241 ? 10.388 -3.211 -15.313 1.00 35.75 241 ARG A O 1
ATOM 1983 N N . SER A 1 242 ? 11.983 -3.589 -13.853 1.00 43.88 242 SER A N 1
ATOM 1984 C CA . SER A 1 242 ? 12.757 -4.612 -13.171 1.00 43.88 242 SER A CA 1
ATOM 1985 C C . SER A 1 242 ? 12.382 -6.021 -13.695 1.00 43.88 242 SER A C 1
ATOM 1987 O O . SER A 1 242 ? 11.312 -6.218 -14.274 1.00 43.88 242 SER A O 1
ATOM 1989 N N . ASN A 1 243 ? 13.050 -7.355 -13.241 1.00 33.91 243 ASN A N 1
ATOM 1990 C CA . ASN A 1 243 ? 12.669 -8.410 -12.277 1.00 33.91 243 ASN A CA 1
ATOM 1991 C C . ASN A 1 243 ? 13.919 -9.029 -11.638 1.00 33.91 243 ASN A C 1
ATOM 1993 O O . ASN A 1 243 ? 14.955 -9.192 -12.285 1.00 33.91 243 ASN A O 1
ATOM 1997 N N . MET A 1 244 ? 13.428 -10.126 -10.130 1.00 36.72 244 MET A N 1
ATOM 1998 C CA . MET A 1 244 ? 12.838 -11.316 -9.494 1.00 36.72 244 MET A CA 1
ATOM 1999 C C . MET A 1 244 ? 13.625 -11.641 -8.224 1.00 36.72 244 MET A C 1
ATOM 2001 O O . MET A 1 244 ? 14.856 -11.584 -8.202 1.00 36.72 244 MET A O 1
ATOM 2005 N N . GLY A 1 245 ? 12.874 -12.776 -7.223 1.00 35.94 245 GLY A N 1
ATOM 2006 C CA . GLY A 1 245 ? 12.285 -14.080 -6.833 1.00 35.94 245 GLY A CA 1
ATOM 2007 C C . GLY A 1 245 ? 12.705 -14.452 -5.409 1.00 35.94 245 GLY A C 1
ATOM 2008 O O . GLY A 1 245 ? 13.839 -14.207 -4.992 1.00 35.94 245 GLY A O 1
ATOM 2009 N N . ASN A 1 246 ? 11.838 -15.704 -4.521 1.00 31.52 246 ASN A N 1
ATOM 2010 C CA . ASN A 1 246 ? 10.945 -16.671 -3.861 1.00 31.52 246 ASN A CA 1
ATOM 2011 C C . ASN A 1 246 ? 11.623 -17.227 -2.605 1.00 31.52 246 ASN A C 1
ATOM 2013 O O . ASN A 1 246 ? 12.835 -17.450 -2.578 1.00 31.52 246 ASN A O 1
ATOM 2017 N N . MET A 1 247 ? 10.672 -17.853 -1.382 1.00 29.36 247 MET A N 1
ATOM 2018 C CA . MET A 1 247 ? 10.476 -19.201 -0.788 1.00 29.36 247 MET A CA 1
ATOM 2019 C C . MET A 1 247 ? 9.670 -19.062 0.508 1.00 29.36 247 MET A C 1
ATOM 2021 O O . MET A 1 247 ? 9.889 -18.144 1.301 1.00 29.36 247 MET A O 1
ATOM 2025 N N . ALA A 1 248 ? 8.662 -20.062 0.868 1.00 26.19 248 ALA A N 1
ATOM 2026 C CA . ALA A 1 248 ? 8.004 -20.704 2.026 1.00 26.19 248 ALA A CA 1
ATOM 2027 C C . ALA A 1 248 ? 8.839 -21.889 2.534 1.00 26.19 248 ALA A C 1
ATOM 2029 O O . ALA A 1 248 ? 9.399 -22.660 1.751 1.00 26.19 248 ALA A O 1
ATOM 2030 N N . GLY A 1 249 ? 9.072 -22.181 3.894 1.00 23.27 249 GLY A N 1
ATOM 2031 C CA . GLY A 1 249 ? 8.860 -23.124 5.017 1.00 23.27 249 GLY A CA 1
ATOM 2032 C C . GLY A 1 249 ? 10.159 -23.301 5.815 1.00 23.27 249 GLY A C 1
ATOM 2033 O O . GLY A 1 249 ? 11.245 -23.425 5.246 1.00 23.27 249 GLY A O 1
ATOM 2034 N N . SER A 1 250 ? 10.171 -23.069 7.234 1.00 21.52 250 SER A N 1
ATOM 2035 C CA . SER A 1 250 ? 10.478 -23.916 8.410 1.00 21.52 250 SER A CA 1
ATOM 2036 C C . SER A 1 250 ? 10.477 -23.044 9.675 1.00 21.52 250 SER A C 1
ATOM 2038 O O . SER A 1 250 ? 10.936 -21.900 9.663 1.00 21.52 250 SER A O 1
ATOM 2040 N N . TYR A 1 251 ? 9.417 -23.259 10.565 1.00 28.66 251 TYR A N 1
ATOM 2041 C CA . TYR A 1 251 ? 9.202 -23.294 12.028 1.00 28.66 251 TYR A CA 1
ATOM 2042 C C . TYR A 1 251 ? 10.457 -23.767 12.769 1.00 28.66 251 TYR A C 1
ATOM 2044 O O . TYR A 1 251 ? 11.023 -24.820 12.465 1.00 28.66 251 TYR A O 1
ATOM 2052 N N . ARG A 1 252 ? 11.129 -22.678 13.310 1.00 22.00 252 ARG A N 1
ATOM 2053 C CA . ARG A 1 252 ? 11.944 -22.843 14.535 1.00 22.00 252 ARG A CA 1
ATOM 2054 C C . ARG A 1 252 ? 11.614 -21.722 15.528 1.00 22.00 252 ARG A C 1
ATOM 2056 O O . ARG A 1 252 ? 11.425 -20.565 15.147 1.00 22.00 252 ARG A O 1
ATOM 2063 N N . ASP A 1 253 ? 10.843 -22.082 16.663 1.00 26.67 253 ASP A N 1
ATOM 2064 C CA . ASP A 1 253 ? 10.946 -21.863 18.122 1.00 26.67 253 ASP A CA 1
ATOM 2065 C C . ASP A 1 253 ? 12.129 -20.950 18.473 1.00 26.67 253 ASP A C 1
ATOM 2067 O O . ASP A 1 253 ? 13.258 -21.162 18.026 1.00 26.67 253 ASP A O 1
ATOM 2071 N N . SER A 1 254 ? 11.832 -19.690 18.932 1.00 27.11 254 SER A N 1
ATOM 2072 C CA . SER A 1 254 ? 12.317 -19.236 2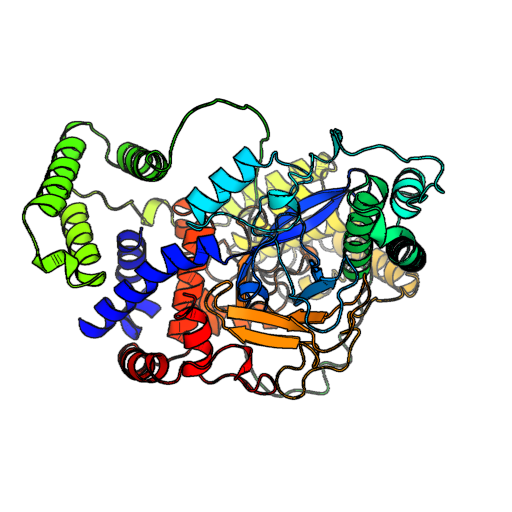0.261 1.00 27.11 254 SER A CA 1
ATOM 2073 C C . SER A 1 254 ? 12.461 -17.711 20.258 1.00 27.11 254 SER A C 1
ATOM 2075 O O . SER A 1 254 ? 12.916 -17.113 19.280 1.00 27.11 254 SER A O 1
ATOM 2077 N N . GLY A 1 255 ? 11.520 -16.876 20.889 1.00 27.06 255 GLY A N 1
ATOM 2078 C CA . GLY A 1 255 ? 11.799 -16.023 22.074 1.00 27.06 255 GLY A CA 1
ATOM 2079 C C . GLY A 1 255 ? 12.298 -14.633 21.649 1.00 27.06 255 GLY A C 1
ATOM 2080 O O . GLY A 1 255 ? 13.223 -14.507 20.843 1.00 27.06 255 GLY A O 1
ATOM 2081 N N . GLU A 1 256 ? 11.412 -13.540 21.539 1.00 32.41 256 GLU A N 1
ATOM 2082 C CA . GLU A 1 256 ? 11.350 -12.314 22.360 1.00 32.41 256 GLU A CA 1
ATOM 2083 C C . GLU A 1 256 ? 11.964 -11.130 21.595 1.00 32.41 256 GLU A C 1
ATOM 2085 O O . GLU A 1 256 ? 12.948 -11.285 20.868 1.00 32.41 256 GLU A O 1
ATOM 2090 N N . PRO A 1 257 ? 11.340 -9.891 21.361 1.00 31.47 257 PRO A N 1
ATOM 2091 C CA . PRO A 1 257 ? 11.463 -8.486 20.944 1.00 31.47 257 PRO A CA 1
ATOM 2092 C C . PRO A 1 257 ? 12.845 -7.908 21.284 1.00 31.47 257 PRO A C 1
ATOM 2094 O O . PRO A 1 257 ? 13.221 -6.865 20.741 1.00 31.47 257 PRO A O 1
ATOM 2097 N N . GLU A 1 258 ? 13.923 -8.809 21.546 1.00 33.97 258 GLU A N 1
ATOM 2098 C CA . GLU A 1 258 ? 15.354 -8.452 21.630 1.00 33.97 258 GLU A CA 1
ATOM 2099 C C . GLU A 1 258 ? 16.124 -8.977 20.415 1.00 33.97 258 GLU A C 1
ATOM 2101 O O . GLU A 1 258 ? 17.227 -8.504 20.135 1.00 33.97 258 GLU A O 1
ATOM 2106 N N . ARG A 1 259 ? 15.449 -9.492 19.365 1.00 33.31 259 ARG A N 1
ATOM 2107 C CA . ARG A 1 259 ? 16.020 -10.148 18.169 1.00 33.31 259 ARG A CA 1
ATOM 2108 C C . ARG A 1 259 ? 15.907 -9.215 16.957 1.00 33.31 259 ARG A C 1
ATOM 2110 O O . ARG A 1 259 ? 16.796 -9.209 16.104 1.00 33.31 259 ARG A O 1
ATOM 2117 N N . GLU A 1 260 ? 15.120 -8.126 17.063 1.00 37.03 260 GLU A N 1
ATOM 2118 C CA . GLU A 1 260 ? 15.028 -7.176 15.928 1.00 37.03 260 GLU A CA 1
ATOM 2119 C C . GLU A 1 260 ? 16.111 -6.096 16.047 1.00 37.03 260 GLU A C 1
ATOM 2121 O O . GLU A 1 260 ? 16.660 -5.666 15.030 1.00 37.03 260 GLU A O 1
ATOM 2126 N N . SER A 1 261 ? 16.641 -5.819 17.253 1.00 39.44 261 SER A N 1
ATOM 2127 C CA . SER A 1 261 ? 17.838 -5.000 17.537 1.00 39.44 261 SER A CA 1
ATOM 2128 C C . SER A 1 261 ? 19.128 -5.804 17.331 1.00 39.44 261 SER A C 1
ATOM 2130 O O . SER A 1 261 ? 20.116 -5.259 16.834 1.00 39.44 261 SER A O 1
ATOM 2132 N N . HIS A 1 262 ? 19.056 -7.159 17.365 1.00 34.69 262 HIS A N 1
ATOM 2133 C CA . HIS A 1 262 ? 20.206 -8.061 17.147 1.00 34.69 262 HIS A CA 1
ATOM 2134 C C . HIS A 1 262 ? 20.347 -8.419 15.656 1.00 34.69 262 HIS A C 1
ATOM 2136 O O . HIS A 1 262 ? 21.469 -8.514 15.153 1.00 34.69 262 HIS A O 1
ATOM 2142 N N . GLU A 1 263 ? 19.230 -8.408 14.872 1.00 41.25 263 GLU A N 1
ATOM 2143 C CA . GLU A 1 263 ? 19.256 -8.702 13.421 1.00 41.25 263 GLU A CA 1
ATOM 2144 C C . GLU A 1 263 ? 19.709 -7.459 12.636 1.00 41.25 263 GLU A C 1
ATOM 2146 O O . GLU A 1 263 ? 20.457 -7.587 11.665 1.00 41.25 263 GLU A O 1
ATOM 2151 N N . LEU A 1 264 ? 19.187 -6.222 13.079 1.00 41.44 264 LEU A N 1
ATOM 2152 C CA . LEU A 1 264 ? 19.734 -4.946 12.570 1.00 41.44 264 LEU A CA 1
ATOM 2153 C C . LEU A 1 264 ? 21.182 -4.740 13.033 1.00 41.44 264 LEU A C 1
ATOM 2155 O O . LEU A 1 264 ? 22.021 -4.305 12.242 1.00 41.44 264 LEU A O 1
ATOM 2159 N N . TYR A 1 265 ? 21.506 -5.167 14.298 1.00 41.75 265 TYR A N 1
ATOM 2160 C CA . TYR A 1 265 ? 22.856 -5.234 14.896 1.00 41.75 265 TYR A CA 1
ATOM 2161 C C . TYR A 1 265 ? 23.713 -6.301 14.205 1.00 41.75 265 TYR A C 1
ATOM 2163 O O . TYR A 1 265 ? 24.882 -6.047 13.903 1.00 41.75 265 TYR A O 1
ATOM 2171 N N . SER A 1 266 ? 23.208 -7.467 13.887 1.00 43.47 266 SER A N 1
ATOM 2172 C CA . SER A 1 266 ? 23.888 -8.567 13.173 1.00 43.47 266 SER A CA 1
ATOM 2173 C C . SER A 1 266 ? 24.089 -8.204 11.693 1.00 43.47 266 SER A C 1
ATOM 2175 O O . SER A 1 266 ? 25.141 -8.506 11.126 1.00 43.47 266 SER A O 1
ATOM 2177 N N . LYS A 1 267 ? 23.120 -7.410 11.071 1.00 47.62 267 LYS A N 1
ATOM 2178 C CA . LYS A 1 267 ? 23.234 -6.922 9.677 1.00 47.62 267 LYS A CA 1
ATOM 2179 C C . LYS A 1 267 ? 24.210 -5.738 9.608 1.00 47.62 267 LYS A C 1
ATOM 2181 O O . LYS A 1 267 ? 24.982 -5.638 8.652 1.00 47.62 267 LYS A O 1
ATOM 2186 N N . LEU A 1 268 ? 24.154 -4.887 10.684 1.00 46.53 268 LEU A N 1
ATOM 2187 C CA . LEU A 1 268 ? 25.155 -3.814 10.850 1.00 46.53 268 LEU A CA 1
ATOM 2188 C C . LEU A 1 268 ? 26.533 -4.417 11.143 1.00 46.53 268 LEU A C 1
ATOM 2190 O O . LEU A 1 268 ? 27.541 -3.914 10.640 1.00 46.53 268 LEU A O 1
ATOM 2194 N N . CYS A 1 269 ? 26.565 -5.638 11.787 1.00 43.25 269 CYS A N 1
ATOM 2195 C CA . CYS A 1 269 ? 27.738 -6.452 12.172 1.00 43.25 269 CYS A CA 1
ATOM 2196 C C . CYS A 1 269 ? 28.314 -7.171 10.949 1.00 43.25 269 CYS A C 1
ATOM 2198 O O . CYS A 1 269 ? 29.534 -7.311 10.841 1.00 43.25 269 CYS A O 1
ATOM 2200 N N . GLN A 1 270 ? 27.584 -7.498 9.925 1.00 48.72 270 GLN A N 1
ATOM 2201 C CA . GLN A 1 270 ? 27.999 -8.096 8.639 1.00 48.72 270 GLN A CA 1
ATOM 2202 C C . GLN A 1 270 ? 28.539 -7.021 7.690 1.00 48.72 270 GLN A C 1
ATOM 2204 O O . GLN A 1 270 ? 29.494 -7.279 6.954 1.00 48.72 270 GLN A O 1
ATOM 2209 N N . ILE A 1 271 ? 28.025 -5.742 7.940 1.00 45.34 271 ILE A N 1
ATOM 2210 C CA . ILE A 1 271 ? 28.418 -4.566 7.136 1.00 45.34 271 ILE A CA 1
ATOM 2211 C C . ILE A 1 271 ? 29.692 -3.954 7.727 1.00 45.34 271 ILE A C 1
ATOM 2213 O O . ILE A 1 271 ? 30.561 -3.502 6.977 1.00 45.34 271 ILE A O 1
ATOM 2217 N N . LEU A 1 272 ? 30.095 -4.185 9.039 1.00 46.34 272 LEU A N 1
ATOM 2218 C CA . LEU A 1 272 ? 31.166 -3.498 9.787 1.00 46.34 272 LEU A CA 1
ATOM 2219 C C . LEU A 1 272 ? 32.395 -4.397 9.871 1.00 46.34 272 LEU A C 1
ATOM 2221 O O . LEU A 1 272 ? 33.469 -3.937 10.266 1.00 46.34 272 LEU A O 1
ATOM 2225 N N . GLY A 1 273 ? 32.588 -5.493 9.105 1.00 40.88 273 GLY A N 1
ATOM 2226 C CA . GLY A 1 273 ? 33.813 -6.258 8.780 1.00 40.88 273 GLY A CA 1
ATOM 2227 C C . GLY A 1 273 ? 34.815 -6.272 9.936 1.00 40.88 273 GLY A C 1
ATOM 2228 O O . GLY A 1 273 ? 36.020 -6.170 9.698 1.00 40.88 273 GLY A O 1
ATOM 2229 N N . GLY A 1 274 ? 34.436 -6.760 11.244 1.00 54.38 274 GLY A N 1
ATOM 2230 C CA . GLY A 1 274 ? 35.398 -7.299 12.236 1.00 54.38 274 GLY A CA 1
ATOM 2231 C C . GLY A 1 274 ? 34.934 -6.972 13.662 1.00 54.38 274 GLY A C 1
ATOM 2232 O O . GLY A 1 274 ? 34.063 -6.126 13.874 1.00 54.38 274 GLY A O 1
ATOM 2233 N N . THR A 1 275 ? 35.105 -7.842 14.707 1.00 52.59 275 THR A N 1
ATOM 2234 C CA . THR A 1 275 ? 34.678 -8.091 16.104 1.00 52.59 275 THR A CA 1
ATOM 2235 C C . THR A 1 275 ? 35.234 -7.001 17.029 1.00 52.59 275 THR A C 1
ATOM 2237 O O . THR A 1 275 ? 34.563 -6.608 17.985 1.00 52.59 275 THR A O 1
ATOM 2240 N N . ARG A 1 276 ? 36.296 -6.043 16.601 1.00 51.97 276 ARG A N 1
ATOM 2241 C CA . ARG A 1 276 ? 36.928 -5.090 17.546 1.00 51.97 276 ARG A CA 1
ATOM 2242 C C . ARG A 1 276 ? 36.282 -3.708 17.429 1.00 51.97 276 ARG A C 1
ATOM 2244 O O . ARG A 1 276 ? 36.132 -3.015 18.437 1.00 51.97 276 ARG A O 1
ATOM 2251 N N . THR A 1 277 ? 35.607 -3.261 16.379 1.00 56.75 277 THR A N 1
ATOM 2252 C CA . THR A 1 277 ? 34.841 -2.015 16.161 1.00 56.75 277 THR A CA 1
ATOM 2253 C C . THR A 1 277 ? 33.400 -2.179 16.661 1.00 56.75 277 THR A C 1
ATOM 2255 O O . THR A 1 277 ? 32.830 -1.233 17.210 1.00 56.75 277 THR A O 1
ATOM 2258 N N . GLU A 1 278 ? 33.004 -3.472 16.936 1.00 56.75 278 GLU A N 1
ATOM 2259 C CA . GLU A 1 278 ? 31.643 -3.841 17.395 1.00 56.75 278 GLU A CA 1
ATOM 2260 C C . GLU A 1 278 ? 31.516 -3.649 18.911 1.00 56.75 278 GLU A C 1
ATOM 2262 O O . GLU A 1 278 ? 30.499 -3.131 19.377 1.00 56.75 278 GLU A O 1
ATOM 2267 N N . ASP A 1 279 ? 32.542 -4.044 19.669 1.00 62.84 279 ASP A N 1
ATOM 2268 C CA . ASP A 1 279 ? 32.503 -3.948 21.147 1.00 62.84 279 ASP A CA 1
ATOM 2269 C C . ASP A 1 279 ? 32.677 -2.493 21.603 1.00 62.84 279 ASP A C 1
ATOM 2271 O O . ASP A 1 279 ? 32.033 -2.073 22.566 1.00 62.84 279 ASP A O 1
ATOM 2275 N N . LYS A 1 280 ? 33.391 -1.762 20.671 1.00 65.00 280 LYS A N 1
ATOM 2276 C CA . LYS A 1 280 ? 33.606 -0.337 21.023 1.00 65.00 280 LYS A CA 1
ATOM 2277 C C . LYS A 1 280 ? 32.354 0.500 20.737 1.00 65.00 280 LYS A C 1
ATOM 2279 O O . LYS A 1 280 ? 31.993 1.356 21.547 1.00 65.00 280 LYS A O 1
ATOM 2284 N N . VAL A 1 281 ? 31.657 0.263 19.561 1.00 66.75 281 VAL A N 1
ATOM 2285 C CA . VAL A 1 281 ? 30.403 0.995 19.263 1.00 66.75 281 VAL A CA 1
ATOM 2286 C C . VAL A 1 281 ? 29.330 0.625 20.297 1.00 66.75 281 VAL A C 1
ATOM 2288 O O . VAL A 1 281 ? 28.634 1.508 20.802 1.00 66.75 281 VAL A O 1
ATOM 2291 N N . PHE A 1 282 ? 29.289 -0.687 20.601 1.00 67.06 282 PHE A N 1
ATOM 2292 C CA . PHE A 1 282 ? 28.295 -1.149 21.595 1.00 67.06 282 PHE A CA 1
ATOM 2293 C C . PHE A 1 282 ? 28.578 -0.511 22.962 1.00 67.06 282 PHE A C 1
ATOM 2295 O O . PHE A 1 282 ? 27.648 -0.049 23.626 1.00 67.06 282 PHE A O 1
ATOM 2302 N N . ASN A 1 283 ? 29.820 -0.518 23.366 1.00 70.56 283 ASN A N 1
ATOM 2303 C CA . ASN A 1 283 ? 30.168 0.074 24.677 1.00 70.56 283 ASN A CA 1
ATOM 2304 C C . ASN A 1 283 ? 29.888 1.582 24.683 1.00 70.56 283 ASN A C 1
ATOM 2306 O O . ASN A 1 283 ? 29.392 2.107 25.682 1.00 70.56 283 ASN A O 1
ATOM 2310 N N . ASP A 1 284 ? 30.172 2.275 23.541 1.00 70.88 284 ASP A N 1
ATOM 2311 C CA . ASP A 1 284 ? 29.882 3.721 23.454 1.00 70.88 284 ASP A CA 1
ATOM 2312 C C . ASP A 1 284 ? 28.373 3.991 23.472 1.00 70.88 284 ASP A C 1
ATOM 2314 O O . ASP A 1 284 ? 27.933 4.963 24.091 1.00 70.88 284 ASP A O 1
ATOM 2318 N N . LEU A 1 285 ? 27.594 3.076 22.799 1.00 69.00 285 LEU A N 1
ATOM 2319 C CA . LEU A 1 285 ? 26.125 3.263 22.850 1.00 69.00 285 LEU A CA 1
ATOM 2320 C C . LEU A 1 285 ? 25.604 3.000 24.267 1.00 69.00 285 LEU A C 1
ATOM 2322 O O . LEU A 1 285 ? 24.693 3.694 24.722 1.00 69.00 285 LEU A O 1
ATOM 2326 N N . ARG A 1 286 ? 26.239 1.902 24.905 1.00 69.69 286 ARG A N 1
ATOM 2327 C CA . ARG A 1 286 ? 25.832 1.576 26.285 1.00 69.69 286 ARG A CA 1
ATOM 2328 C C . ARG A 1 286 ? 26.197 2.731 27.230 1.00 69.69 286 ARG A C 1
ATOM 2330 O O . ARG A 1 286 ? 25.399 3.086 28.100 1.00 69.69 286 ARG A O 1
ATOM 2337 N N . LYS A 1 287 ? 27.458 3.264 27.121 1.00 68.81 287 LYS A N 1
ATOM 2338 C CA . LYS A 1 287 ? 27.849 4.427 27.940 1.00 68.81 287 LYS A CA 1
ATOM 2339 C C . LYS A 1 287 ? 26.889 5.603 27.727 1.00 68.81 287 LYS A C 1
ATOM 2341 O O . LYS A 1 287 ? 26.586 6.327 28.678 1.00 68.81 287 LYS A O 1
ATOM 2346 N N . MET A 1 288 ? 26.395 5.725 26.559 1.00 64.31 288 MET A N 1
ATOM 2347 C CA . MET A 1 288 ? 25.350 6.724 26.270 1.00 64.31 288 MET A CA 1
ATOM 2348 C C . MET A 1 288 ? 24.092 6.481 27.111 1.00 64.31 288 MET A C 1
ATOM 2350 O O . MET A 1 288 ? 23.517 7.434 27.639 1.00 64.31 288 MET A O 1
ATOM 2354 N N . ARG A 1 289 ? 23.648 5.248 27.078 1.00 64.94 289 ARG A N 1
ATOM 2355 C CA . ARG A 1 289 ? 22.403 4.972 27.825 1.00 64.94 289 ARG A CA 1
ATOM 2356 C C . ARG A 1 289 ? 22.594 5.239 29.322 1.00 64.94 289 ARG A C 1
ATOM 2358 O O . ARG A 1 289 ? 21.666 5.707 29.985 1.00 64.94 289 ARG A O 1
ATOM 2365 N N . GLU A 1 290 ? 23.893 5.229 29.704 1.00 66.69 290 GLU A N 1
ATOM 2366 C CA . GLU A 1 290 ? 24.123 5.214 31.166 1.00 66.69 290 GLU A CA 1
ATOM 2367 C C . GLU A 1 290 ? 24.615 6.584 31.637 1.00 66.69 290 GLU A C 1
ATOM 2369 O O . GLU A 1 290 ? 24.318 6.986 32.764 1.00 66.69 290 GLU A O 1
ATOM 2374 N N . ASN A 1 291 ? 25.248 7.620 30.780 1.00 58.28 291 ASN A N 1
ATOM 2375 C CA . ASN A 1 291 ? 26.093 8.715 31.305 1.00 58.28 291 ASN A CA 1
ATOM 2376 C C . ASN A 1 291 ? 25.588 10.062 30.782 1.00 58.28 291 ASN A C 1
ATOM 2378 O O . ASN A 1 291 ? 25.869 11.098 31.388 1.00 58.28 291 ASN A O 1
ATOM 2382 N N . GLU A 1 292 ? 24.463 10.148 29.875 1.00 56.50 292 GLU A N 1
ATOM 2383 C CA . GLU A 1 292 ? 24.210 11.524 29.378 1.00 56.50 292 GLU A CA 1
ATOM 2384 C C . GLU A 1 292 ? 22.699 11.783 29.371 1.00 56.50 292 GLU A C 1
ATOM 2386 O O . GLU A 1 292 ? 21.927 11.055 28.743 1.00 56.50 292 GLU A O 1
ATOM 2391 N N . LYS A 1 293 ? 22.141 12.505 30.378 1.00 59.31 293 LYS A N 1
ATOM 2392 C CA . LYS A 1 293 ? 20.712 12.863 30.545 1.00 59.31 293 LYS A CA 1
ATOM 2393 C C . LYS A 1 293 ? 20.256 13.826 29.445 1.00 59.31 293 LYS A C 1
ATOM 2395 O O . LYS A 1 293 ? 19.090 13.794 29.046 1.00 59.31 293 LYS A O 1
ATOM 2400 N N . SER A 1 294 ? 21.151 14.591 28.662 1.00 58.03 294 SER A N 1
ATOM 2401 C CA . SER A 1 294 ? 20.842 15.660 27.689 1.00 58.03 294 SER A CA 1
ATOM 2402 C C . SER A 1 294 ? 20.425 15.070 26.331 1.00 58.03 294 SER A C 1
ATOM 2404 O O . SER A 1 294 ? 19.620 15.675 25.620 1.00 58.03 294 SER A O 1
ATOM 2406 N N . TRP A 1 295 ? 20.831 13.787 25.868 1.00 58.62 295 TRP A N 1
ATOM 2407 C CA . TRP A 1 295 ? 20.419 13.219 24.561 1.00 58.62 295 TRP A CA 1
ATOM 2408 C C . TRP A 1 295 ? 18.974 12.704 24.620 1.00 58.62 295 TRP A C 1
ATOM 2410 O O . TRP A 1 295 ? 18.334 12.545 23.578 1.00 58.62 295 TRP A O 1
ATOM 2420 N N . LYS A 1 296 ? 18.320 12.477 25.960 1.00 60.38 296 LYS A N 1
ATOM 2421 C CA . LYS A 1 296 ? 16.898 12.050 26.054 1.00 60.38 296 LYS A CA 1
ATOM 2422 C C . LYS A 1 296 ? 15.958 13.241 25.860 1.00 60.38 296 LYS A C 1
ATOM 2424 O O . LYS A 1 296 ? 14.737 13.075 25.896 1.00 60.38 296 LYS A O 1
ATOM 2429 N N . THR A 1 297 ? 16.652 14.413 25.607 1.00 67.81 297 THR A N 1
ATOM 2430 C CA . THR A 1 297 ? 15.793 15.620 25.642 1.00 67.81 297 THR A CA 1
ATOM 2431 C C . THR A 1 297 ? 15.051 15.792 24.315 1.00 67.81 297 THR A C 1
ATOM 2433 O O . THR A 1 297 ? 13.983 16.406 24.286 1.00 67.81 297 THR A O 1
ATOM 2436 N N . SER A 1 298 ? 15.736 15.043 23.135 1.00 81.38 298 SER A N 1
ATOM 2437 C CA . SER A 1 298 ? 14.963 15.094 21.873 1.00 81.38 298 SER A CA 1
ATOM 2438 C C . SER A 1 298 ? 15.455 13.996 20.923 1.00 81.38 298 SER A C 1
ATOM 2440 O O . SER A 1 298 ? 16.595 13.538 21.015 1.00 81.38 298 SER A O 1
ATOM 2442 N N . HIS A 1 299 ? 14.457 13.494 20.155 1.00 85.69 299 HIS A N 1
ATOM 2443 C CA . HIS A 1 299 ? 14.801 12.447 19.160 1.00 85.69 299 HIS A CA 1
ATOM 2444 C C . HIS A 1 2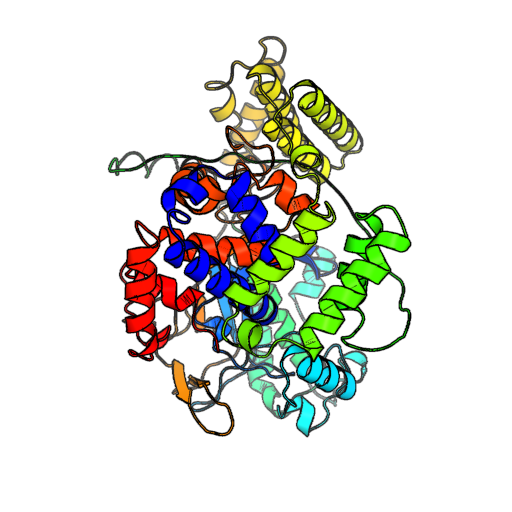99 ? 15.920 12.920 18.224 1.00 85.69 299 HIS A C 1
ATOM 2446 O O . HIS A 1 299 ? 16.788 12.124 17.859 1.00 85.69 299 HIS A O 1
ATOM 2452 N N . SER A 1 300 ? 15.995 14.127 17.874 1.00 88.06 300 SER A N 1
ATOM 2453 C CA . SER A 1 300 ? 17.027 14.665 16.960 1.00 88.06 300 SER A CA 1
ATOM 2454 C C . SER A 1 300 ? 18.430 14.514 17.560 1.00 88.06 300 SER A C 1
ATOM 2456 O O . SER A 1 300 ? 19.364 14.139 16.848 1.00 88.06 300 SER A O 1
ATOM 2458 N N . LYS A 1 301 ? 18.601 14.822 18.825 1.00 86.62 301 LYS A N 1
ATOM 2459 C CA . LYS A 1 301 ? 19.936 14.689 19.452 1.00 86.62 301 LYS A CA 1
ATOM 2460 C C . LYS A 1 301 ? 20.381 13.222 19.495 1.00 86.62 301 LYS A C 1
ATOM 2462 O O . LYS A 1 301 ? 21.573 12.939 19.358 1.00 86.62 301 LYS A O 1
ATOM 2467 N N . GLN A 1 302 ? 19.345 12.340 19.680 1.00 85.25 302 GLN A N 1
ATOM 2468 C CA . GLN A 1 302 ? 19.709 10.902 19.625 1.00 85.25 302 GLN A CA 1
ATOM 2469 C C . GLN A 1 302 ? 20.249 10.521 18.246 1.00 85.25 302 GLN A C 1
ATOM 2471 O O . GLN A 1 302 ?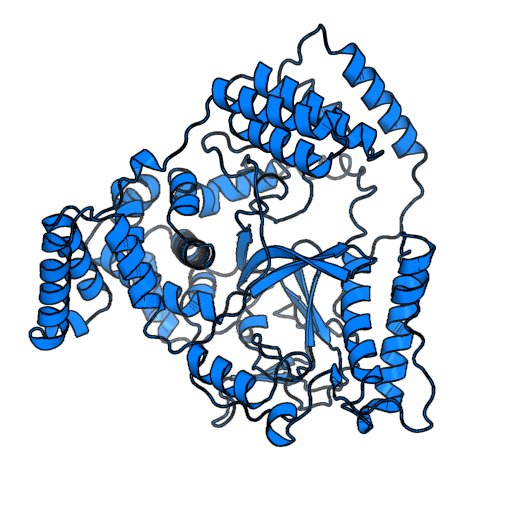 21.251 9.808 18.158 1.00 85.25 302 GLN A O 1
ATOM 2476 N N . ILE A 1 303 ? 19.643 11.027 17.264 1.00 89.75 303 ILE A N 1
ATOM 2477 C CA . ILE A 1 303 ? 20.080 10.690 15.890 1.00 89.75 303 ILE A CA 1
ATOM 2478 C C . ILE A 1 303 ? 21.450 11.326 15.618 1.00 89.75 303 ILE A C 1
ATOM 2480 O O . ILE A 1 303 ? 22.312 10.688 15.011 1.00 89.75 303 ILE A O 1
ATOM 2484 N N . ASP A 1 304 ? 21.736 12.569 16.039 1.00 90.44 304 ASP A N 1
ATOM 2485 C CA . ASP A 1 304 ? 23.046 13.217 15.803 1.00 90.44 304 ASP A CA 1
ATOM 2486 C C . ASP A 1 304 ? 24.174 12.410 16.457 1.00 90.44 304 ASP A C 1
ATOM 2488 O O . ASP A 1 304 ? 25.248 12.273 15.867 1.00 90.44 304 ASP A O 1
ATOM 2492 N N . TYR A 1 305 ? 23.870 11.991 17.544 1.00 85.00 305 TYR A N 1
ATOM 2493 C CA . TYR A 1 305 ? 24.925 11.231 18.244 1.00 85.00 305 TYR A CA 1
ATOM 2494 C C . TYR A 1 305 ? 25.276 9.947 17.489 1.00 85.00 305 TYR A C 1
ATOM 2496 O O . TYR A 1 305 ? 26.458 9.670 17.270 1.00 85.00 305 TYR A O 1
ATOM 2504 N N . VAL A 1 306 ? 24.134 9.159 17.229 1.00 85.31 306 VAL A N 1
ATOM 2505 C CA . VAL A 1 306 ? 24.412 7.914 16.473 1.00 85.31 306 VAL A CA 1
ATOM 2506 C C . VAL A 1 306 ? 25.129 8.253 15.157 1.00 85.31 306 VAL A C 1
ATOM 2508 O O . VAL A 1 306 ? 26.036 7.524 14.749 1.00 85.31 306 VAL A O 1
ATOM 2511 N N . PHE A 1 307 ? 24.715 9.278 14.544 1.00 89.25 307 PHE A N 1
ATOM 2512 C CA . PHE A 1 307 ? 25.366 9.694 13.286 1.00 89.25 307 PHE A CA 1
ATOM 2513 C C . PHE A 1 307 ? 26.863 9.911 13.506 1.00 89.25 307 PHE A C 1
ATOM 2515 O O . PHE A 1 307 ? 27.674 9.421 12.718 1.00 89.25 307 PHE A O 1
ATOM 2522 N N . LYS A 1 308 ? 27.339 10.635 14.544 1.00 87.50 308 LYS A N 1
ATOM 2523 C CA . LYS A 1 308 ? 28.768 10.908 14.810 1.00 87.50 308 LYS A CA 1
ATOM 2524 C C . LYS A 1 308 ? 29.527 9.607 15.095 1.00 87.50 308 LYS A C 1
ATOM 2526 O O . LYS A 1 308 ? 30.672 9.460 14.660 1.00 87.50 308 LYS A O 1
ATOM 2531 N N . LEU A 1 309 ? 28.825 8.738 15.778 1.00 83.00 309 LEU A N 1
ATOM 2532 C CA . LEU A 1 309 ? 29.471 7.450 16.077 1.00 83.00 309 LEU A CA 1
ATOM 2533 C C . LEU A 1 309 ? 29.730 6.644 14.796 1.00 83.00 309 LEU A C 1
ATOM 2535 O O . LEU A 1 309 ? 30.826 6.105 14.625 1.00 83.00 309 LEU A O 1
ATOM 2539 N N . LEU A 1 310 ? 28.656 6.601 13.976 1.00 83.25 310 LEU A N 1
ATOM 2540 C CA . LEU A 1 310 ? 28.850 5.818 12.737 1.00 83.25 310 LEU A CA 1
ATOM 2541 C C . LEU A 1 310 ? 29.938 6.448 11.867 1.00 83.25 310 LEU A C 1
ATOM 2543 O O . LEU A 1 310 ? 30.707 5.727 11.228 1.00 83.25 310 LEU A O 1
ATOM 2547 N N . GLN A 1 311 ? 30.026 7.753 11.925 1.00 84.94 311 GLN A N 1
ATOM 2548 C CA . GLN A 1 311 ? 31.084 8.429 11.145 1.00 84.94 311 GLN A CA 1
ATOM 2549 C C . GLN A 1 311 ? 32.466 8.121 11.736 1.00 84.94 311 GLN A C 1
ATOM 2551 O O . GLN A 1 311 ? 33.408 7.863 10.984 1.00 84.94 311 GLN A O 1
ATOM 2556 N N . GLN A 1 312 ? 32.573 8.234 13.033 1.00 83.44 312 GLN A N 1
ATOM 2557 C CA . GLN A 1 312 ? 33.852 7.985 13.721 1.00 83.44 312 GLN A CA 1
ATOM 2558 C C . GLN A 1 312 ? 34.392 6.584 13.423 1.00 83.44 312 GLN A C 1
ATOM 2560 O O . GLN A 1 312 ? 35.600 6.423 13.232 1.00 83.44 312 GLN A O 1
ATOM 2565 N N . TYR A 1 313 ? 33.442 5.670 13.222 1.00 79.75 313 TYR A N 1
ATOM 2566 C CA . TYR A 1 313 ? 33.957 4.289 13.054 1.00 79.75 313 TYR A CA 1
ATOM 2567 C C . TYR A 1 313 ? 33.782 3.844 11.605 1.00 79.75 313 TYR A C 1
ATOM 2569 O O . TYR A 1 313 ? 33.932 2.660 11.295 1.00 79.75 313 TYR A O 1
ATOM 2577 N N . ASN A 1 314 ? 33.391 4.794 10.689 1.00 77.25 314 ASN A N 1
ATOM 2578 C CA . ASN A 1 314 ? 33.197 4.501 9.256 1.00 77.25 314 ASN A CA 1
ATOM 2579 C C . ASN A 1 314 ? 32.241 3.324 9.034 1.00 77.25 314 ASN A C 1
ATOM 2581 O O . ASN A 1 314 ? 32.549 2.397 8.283 1.00 77.25 314 ASN A O 1
ATOM 2585 N N . LEU A 1 315 ? 31.066 3.484 9.612 1.00 78.06 315 LEU A N 1
ATOM 2586 C CA . LEU A 1 315 ? 30.129 2.332 9.598 1.00 78.06 315 LEU A CA 1
ATOM 2587 C C . LEU A 1 315 ? 28.944 2.648 8.692 1.00 78.06 315 LEU A C 1
ATOM 2589 O O . LEU A 1 315 ? 28.016 1.843 8.582 1.00 78.06 315 LEU A O 1
ATOM 2593 N N . PHE A 1 316 ? 28.984 3.795 7.947 1.00 80.00 316 PHE A N 1
ATOM 2594 C CA . PHE A 1 316 ? 27.866 4.020 7.013 1.00 80.00 316 PHE A CA 1
ATOM 2595 C C . PHE A 1 316 ? 28.002 3.091 5.798 1.00 80.00 316 PHE A C 1
ATOM 2597 O O . PHE A 1 316 ? 29.107 2.810 5.330 1.00 80.00 316 PHE A O 1
ATOM 2604 N N . PRO A 1 317 ? 26.783 2.526 5.376 1.00 75.25 317 PRO A N 1
ATOM 2605 C CA . PRO A 1 317 ? 26.846 1.671 4.180 1.00 75.25 317 PRO A CA 1
ATOM 2606 C C . PRO A 1 317 ? 27.323 2.452 2.945 1.00 75.25 317 PRO A C 1
ATOM 2608 O O . PRO A 1 317 ? 27.183 3.676 2.877 1.00 75.25 317 PRO A O 1
ATOM 2611 N N . ASP A 1 318 ? 28.165 1.637 2.191 1.00 78.69 318 ASP A N 1
ATOM 2612 C CA . ASP A 1 318 ? 28.577 2.276 0.918 1.00 78.69 318 ASP A CA 1
ATOM 2613 C C . ASP A 1 318 ? 27.378 2.425 -0.033 1.00 78.69 318 ASP A C 1
ATOM 2615 O O . ASP A 1 318 ? 27.004 1.489 -0.743 1.00 78.69 318 ASP A O 1
ATOM 2619 N N . PHE A 1 319 ? 26.800 3.601 0.040 1.00 80.94 319 PHE A N 1
ATOM 2620 C CA . PHE A 1 319 ? 25.558 3.849 -0.727 1.00 80.94 319 PHE A CA 1
ATOM 2621 C C . PHE A 1 319 ? 25.829 3.730 -2.232 1.00 80.94 319 PHE A C 1
ATOM 2623 O O . PHE A 1 319 ? 24.977 3.234 -2.971 1.00 80.94 319 PHE A O 1
ATOM 2630 N N . ALA A 1 320 ? 26.975 4.112 -2.688 1.00 81.31 320 ALA A N 1
ATOM 2631 C CA . ALA A 1 320 ? 27.313 4.069 -4.130 1.00 81.31 320 ALA A CA 1
ATOM 2632 C C . ALA A 1 320 ? 27.291 2.628 -4.660 1.00 81.31 320 ALA A C 1
ATOM 2634 O O . ALA A 1 320 ? 26.944 2.407 -5.823 1.00 81.31 320 ALA A O 1
ATOM 2635 N N . LYS A 1 321 ? 27.603 1.689 -3.788 1.00 82.56 321 LYS A N 1
ATOM 2636 C CA . LYS A 1 321 ? 27.611 0.275 -4.243 1.00 82.56 321 LYS A CA 1
ATOM 2637 C C . LYS A 1 321 ? 26.191 -0.233 -4.501 1.00 82.56 321 LYS A C 1
ATOM 2639 O O . LYS A 1 321 ? 26.013 -1.208 -5.234 1.00 82.56 321 LYS A O 1
ATOM 2644 N N . HIS A 1 322 ? 25.295 0.427 -3.916 1.00 84.56 322 HIS A N 1
ATOM 2645 C CA . HIS A 1 322 ? 23.921 -0.106 -4.043 1.00 84.56 322 HIS A CA 1
ATOM 2646 C C . HIS A 1 322 ? 23.100 0.731 -5.028 1.00 84.56 322 HIS A C 1
ATOM 2648 O O . HIS A 1 322 ? 21.923 0.441 -5.252 1.00 84.56 322 HIS A O 1
ATOM 2654 N N . THR A 1 323 ? 23.736 1.759 -5.603 1.00 87.62 323 THR A N 1
ATOM 2655 C CA . THR A 1 323 ? 23.012 2.580 -6.593 1.00 87.62 323 THR A CA 1
ATOM 2656 C C . THR A 1 323 ? 23.175 1.958 -7.990 1.00 87.62 323 THR A C 1
ATOM 2658 O O . THR A 1 323 ? 24.241 1.450 -8.343 1.00 87.62 323 THR A O 1
ATOM 2661 N N . GLU A 1 324 ? 21.989 2.030 -8.654 1.00 91.56 324 GLU A N 1
ATOM 2662 C CA . GLU A 1 324 ? 22.024 1.457 -10.018 1.00 91.56 324 GLU A CA 1
ATOM 2663 C C . GLU A 1 324 ? 21.744 2.563 -11.042 1.00 91.56 324 GLU A C 1
ATOM 2665 O O . GLU A 1 324 ? 21.067 3.551 -10.747 1.00 91.56 324 GLU A O 1
ATOM 2670 N N . GLU A 1 325 ? 22.458 2.270 -12.242 1.00 94.25 325 GLU A N 1
ATOM 2671 C CA . GLU A 1 325 ? 22.176 3.219 -13.346 1.00 94.25 325 GLU A CA 1
ATOM 2672 C C . GLU A 1 325 ? 21.705 2.447 -14.586 1.00 94.25 325 GLU A C 1
ATOM 2674 O O . GLU A 1 325 ? 21.942 1.244 -14.717 1.00 94.25 325 GLU A O 1
ATOM 2679 N N . LYS A 1 326 ? 21.006 3.228 -15.312 1.00 96.62 326 LYS A N 1
ATOM 2680 C CA . LYS A 1 326 ? 20.563 2.563 -16.561 1.00 96.62 326 LYS A CA 1
ATOM 2681 C C . LYS A 1 326 ? 21.772 2.150 -17.410 1.00 96.62 326 LYS A C 1
ATOM 2683 O O . LYS A 1 326 ? 22.768 2.870 -17.496 1.00 96.62 326 LYS A O 1
ATOM 2688 N N . ASN A 1 327 ? 21.591 0.954 -18.046 1.00 97.19 327 ASN A N 1
ATOM 2689 C CA . ASN A 1 327 ? 22.741 0.339 -18.742 1.00 97.19 327 ASN A CA 1
ATOM 2690 C C . ASN A 1 327 ? 22.235 -0.646 -19.804 1.00 97.19 327 ASN A C 1
ATOM 2692 O O . ASN A 1 327 ? 21.585 -1.645 -19.491 1.00 97.19 327 ASN A O 1
ATOM 2696 N N . ASP A 1 328 ? 22.593 -0.373 -21.098 1.00 97.38 328 ASP A N 1
ATOM 2697 C CA . ASP A 1 328 ? 22.036 -1.201 -22.197 1.00 97.38 328 ASP A CA 1
ATOM 2698 C C . ASP A 1 328 ? 22.545 -2.644 -22.098 1.00 97.38 328 ASP A C 1
ATOM 2700 O O . ASP A 1 328 ? 21.841 -3.573 -22.500 1.00 97.38 328 ASP A O 1
ATOM 2704 N N . ARG A 1 329 ? 23.773 -2.778 -21.613 1.00 97.88 329 ARG A N 1
ATOM 2705 C CA . ARG A 1 329 ? 24.247 -4.172 -21.467 1.00 97.88 329 ARG A CA 1
ATOM 2706 C C . ARG A 1 329 ? 23.381 -4.956 -20.473 1.00 97.88 329 ARG A C 1
ATOM 2708 O O . ARG A 1 329 ? 22.996 -6.091 -20.761 1.00 97.88 329 ARG A O 1
ATOM 2715 N N . LYS A 1 330 ? 23.099 -4.341 -19.324 1.00 97.62 330 LYS A N 1
ATOM 2716 C CA . LYS A 1 330 ? 22.209 -5.030 -18.361 1.00 97.62 330 LYS A CA 1
ATOM 2717 C C . LYS A 1 330 ? 20.794 -5.190 -18.932 1.00 97.62 330 LYS A C 1
ATOM 2719 O O . LYS A 1 330 ? 20.158 -6.223 -18.711 1.00 97.62 330 LYS A O 1
ATOM 2724 N N . SER A 1 331 ? 20.362 -4.103 -19.609 1.00 97.88 331 SER A N 1
ATOM 2725 C CA . SER A 1 331 ? 19.041 -4.215 -20.267 1.00 97.88 331 SER A CA 1
ATOM 2726 C C . SER A 1 331 ? 18.972 -5.448 -21.172 1.00 97.88 331 SER A C 1
ATOM 2728 O O . SER A 1 331 ? 17.983 -6.183 -21.131 1.00 97.88 331 SER A O 1
ATOM 2730 N N . GLU A 1 332 ? 20.007 -5.690 -21.945 1.00 98.19 332 GLU A N 1
ATOM 2731 C CA . GLU A 1 332 ? 20.010 -6.844 -22.863 1.00 98.19 332 GLU A CA 1
ATOM 2732 C C . GLU A 1 332 ? 20.019 -8.163 -22.074 1.00 98.19 332 GLU A C 1
ATOM 2734 O O . GLU A 1 332 ? 19.347 -9.119 -22.469 1.00 98.19 332 GLU A O 1
ATOM 2739 N N . LYS A 1 333 ? 20.764 -8.146 -21.000 1.00 98.31 333 LYS A N 1
ATOM 2740 C CA . LYS A 1 333 ? 20.773 -9.373 -20.171 1.00 98.31 333 LYS A CA 1
ATOM 2741 C C . LYS A 1 333 ? 19.365 -9.701 -19.657 1.00 98.31 333 LYS A C 1
ATOM 2743 O O . LYS A 1 333 ? 18.961 -10.865 -19.682 1.00 98.31 333 LYS A O 1
ATOM 2748 N N . PHE A 1 334 ? 18.690 -8.711 -19.148 1.00 98.38 334 PHE A N 1
ATOM 2749 C CA . PHE A 1 334 ? 17.321 -8.963 -18.663 1.00 98.38 334 PHE A CA 1
ATOM 2750 C C . PHE A 1 334 ? 16.395 -9.393 -19.803 1.00 98.38 334 PHE A C 1
ATOM 2752 O O . PHE A 1 334 ? 15.526 -10.243 -19.598 1.00 98.38 334 PHE A O 1
ATOM 2759 N N . ARG A 1 335 ? 16.627 -8.763 -20.937 1.00 97.81 335 ARG A N 1
ATOM 2760 C CA . ARG A 1 335 ? 15.790 -9.183 -22.083 1.00 97.81 335 ARG A CA 1
ATOM 2761 C C . ARG A 1 335 ? 16.046 -10.654 -22.426 1.00 97.81 335 ARG A C 1
ATOM 2763 O O . ARG A 1 335 ? 15.098 -11.392 -22.704 1.00 97.81 335 ARG A O 1
ATOM 2770 N N . GLN A 1 336 ? 17.312 -11.069 -22.412 1.00 98.38 336 GLN A N 1
ATOM 2771 C CA . GLN A 1 336 ? 17.616 -12.484 -22.712 1.00 98.38 336 GLN A CA 1
ATOM 2772 C C . GLN A 1 336 ? 16.987 -13.400 -21.655 1.00 98.38 336 GLN A C 1
ATOM 2774 O O . GLN A 1 336 ? 16.502 -14.481 -21.993 1.00 98.38 336 GLN A O 1
ATOM 2779 N N . LYS A 1 337 ? 17.060 -12.938 -20.415 1.00 98.25 337 LYS A N 1
ATOM 2780 C CA . LYS A 1 337 ? 16.342 -13.709 -19.384 1.00 98.25 337 LYS A CA 1
ATOM 2781 C C . LYS A 1 337 ? 14.840 -13.800 -19.692 1.00 98.25 337 LYS A C 1
ATOM 2783 O O . LYS A 1 337 ? 14.235 -14.855 -19.488 1.00 98.25 337 LYS A O 1
ATOM 2788 N N . GLY A 1 338 ? 14.301 -12.646 -20.107 1.00 97.75 338 GLY A N 1
ATOM 2789 C CA . GLY A 1 338 ? 12.881 -12.685 -20.531 1.00 97.75 338 GLY A CA 1
ATOM 2790 C C . GLY A 1 338 ? 12.653 -13.696 -21.655 1.00 97.75 338 GLY A C 1
ATOM 2791 O O . GLY A 1 338 ? 11.660 -14.426 -21.630 1.00 97.75 338 GLY A O 1
ATOM 2792 N N . ASN A 1 339 ? 13.552 -13.774 -22.648 1.00 98.19 339 ASN A N 1
ATOM 2793 C CA . ASN A 1 339 ? 13.392 -14.746 -23.755 1.00 98.19 339 ASN A CA 1
ATOM 2794 C C . ASN A 1 339 ? 13.436 -16.185 -23.232 1.00 98.19 339 ASN A C 1
ATOM 2796 O O . ASN A 1 339 ? 12.707 -17.040 -23.738 1.00 98.19 339 ASN A O 1
ATOM 2800 N N . PHE A 1 340 ? 14.364 -16.352 -22.279 1.00 98.06 340 PHE A N 1
ATOM 2801 C CA . PHE A 1 340 ? 14.413 -17.690 -21.661 1.00 98.06 340 PHE A CA 1
ATOM 2802 C C . PHE A 1 340 ? 13.045 -18.076 -21.090 1.00 98.06 340 PHE A C 1
ATOM 2804 O O . PHE A 1 340 ? 12.562 -19.179 -21.355 1.00 98.06 340 PHE A O 1
ATOM 2811 N N . PHE A 1 341 ? 12.393 -17.210 -20.285 1.00 96.75 341 PHE A N 1
ATOM 2812 C CA . PHE A 1 341 ? 11.071 -17.526 -19.710 1.00 96.75 341 PHE A CA 1
ATOM 2813 C C . PHE A 1 341 ? 10.006 -17.639 -20.804 1.00 96.75 341 PHE A C 1
ATOM 2815 O O . PHE A 1 341 ? 9.115 -18.486 -20.707 1.00 96.75 341 PHE A O 1
ATOM 2822 N N . PHE A 1 342 ? 10.139 -16.798 -21.773 1.00 94.50 342 PHE A N 1
ATOM 2823 C CA . PHE A 1 342 ? 9.153 -16.856 -22.877 1.00 94.50 342 PHE A CA 1
ATOM 2824 C C . PHE A 1 342 ? 9.204 -18.227 -23.556 1.00 94.50 342 PHE A C 1
ATOM 2826 O O . PHE A 1 342 ? 8.155 -18.824 -23.805 1.00 94.50 342 PHE A O 1
ATOM 2833 N N . ASN A 1 343 ? 10.402 -18.738 -23.806 1.00 96.31 343 ASN A N 1
ATOM 2834 C CA . ASN A 1 343 ? 10.522 -20.032 -24.515 1.00 96.31 343 ASN A CA 1
ATOM 2835 C C . ASN A 1 343 ? 10.043 -21.186 -23.630 1.00 96.31 343 ASN A C 1
ATOM 2837 O O . ASN A 1 343 ? 9.654 -22.232 -24.151 1.00 96.31 343 ASN A O 1
ATOM 2841 N N . SER A 1 344 ? 10.061 -20.907 -22.331 1.00 94.44 344 SER A N 1
ATOM 2842 C CA . SER A 1 344 ? 9.536 -21.946 -21.413 1.00 94.44 344 SER A CA 1
ATOM 2843 C C . SER A 1 344 ? 8.039 -21.745 -21.159 1.00 94.44 344 SER A C 1
ATOM 2845 O O . SER A 1 344 ? 7.475 -22.377 -20.264 1.00 94.44 344 SER A O 1
ATOM 2847 N N . GLU A 1 345 ? 7.396 -20.809 -21.857 1.00 92.06 345 GLU A N 1
ATOM 2848 C CA . GLU A 1 345 ? 5.947 -20.518 -21.781 1.00 92.06 345 GLU A CA 1
ATOM 2849 C C . GLU A 1 345 ? 5.574 -19.989 -20.394 1.00 92.06 345 GLU A C 1
ATOM 2851 O O . GLU A 1 345 ? 4.436 -20.151 -19.948 1.00 92.06 345 GLU A O 1
ATOM 2856 N N . SER A 1 346 ? 6.599 -19.532 -19.652 1.00 88.06 346 SER A N 1
ATOM 2857 C CA . SER A 1 346 ? 6.316 -18.763 -18.422 1.00 88.06 346 SER A CA 1
ATOM 2858 C C . SER A 1 346 ? 6.198 -17.264 -18.732 1.00 88.06 346 SER A C 1
ATOM 2860 O O . SER A 1 346 ? 7.146 -16.499 -18.547 1.00 88.06 346 SER A O 1
ATOM 2862 N N . TYR A 1 347 ? 5.044 -16.823 -19.135 1.00 87.25 347 TYR A N 1
ATOM 2863 C CA . TYR A 1 347 ? 4.902 -15.506 -19.799 1.00 87.25 347 TYR A CA 1
ATOM 2864 C C . TYR A 1 347 ? 4.853 -14.386 -18.752 1.00 87.25 347 TYR A C 1
ATOM 2866 O O . TYR A 1 347 ? 5.337 -13.282 -19.010 1.00 87.25 347 TYR A O 1
ATOM 2874 N N . VAL A 1 348 ? 4.276 -14.608 -17.542 1.00 84.69 348 VAL A N 1
ATOM 2875 C CA . VAL A 1 348 ? 4.246 -13.531 -16.521 1.00 84.69 348 VAL A CA 1
ATOM 2876 C C . VAL A 1 348 ? 5.681 -13.175 -16.108 1.00 84.69 348 VAL A C 1
ATOM 2878 O O . VAL A 1 348 ? 6.013 -11.991 -16.004 1.00 84.69 348 VAL A O 1
ATOM 2881 N N . GLU A 1 349 ? 6.477 -14.207 -15.925 1.00 89.12 349 GLU A N 1
ATOM 2882 C CA . GLU A 1 349 ? 7.894 -13.929 -15.580 1.00 89.12 349 GLU A CA 1
ATOM 2883 C C . GLU A 1 349 ? 8.622 -13.263 -16.758 1.00 89.12 349 GLU A C 1
ATOM 2885 O O . GLU A 1 349 ? 9.460 -12.385 -16.542 1.00 89.12 349 GLU A O 1
ATOM 2890 N N . ALA A 1 350 ? 8.292 -13.742 -17.981 1.00 93.56 350 ALA A N 1
ATOM 2891 C CA . ALA A 1 350 ? 8.921 -13.091 -19.158 1.00 93.56 350 ALA A CA 1
ATOM 2892 C C . ALA A 1 350 ? 8.582 -11.599 -19.214 1.00 93.56 350 ALA A C 1
ATOM 2894 O O . ALA A 1 350 ? 9.474 -10.775 -19.428 1.00 93.56 350 ALA A O 1
ATOM 2895 N N . ILE A 1 351 ? 7.334 -11.283 -18.923 1.00 91.44 351 ILE A N 1
ATOM 2896 C CA . ILE A 1 351 ? 6.886 -9.872 -18.996 1.00 91.44 351 ILE A CA 1
ATOM 2897 C C . ILE A 1 351 ? 7.629 -9.054 -17.932 1.00 91.44 351 ILE A C 1
ATOM 2899 O O . ILE A 1 351 ? 8.071 -7.938 -18.216 1.00 91.44 351 ILE A O 1
ATOM 2903 N N . ALA A 1 352 ? 7.706 -9.598 -16.759 1.00 91.94 352 ALA A N 1
ATOM 2904 C CA . ALA A 1 352 ? 8.434 -8.846 -15.711 1.00 91.94 352 ALA A CA 1
ATOM 2905 C C . ALA A 1 352 ? 9.872 -8.545 -16.148 1.00 91.94 352 ALA A C 1
ATOM 2907 O O . ALA A 1 352 ? 10.349 -7.423 -15.958 1.00 91.94 352 ALA A O 1
ATOM 2908 N N . GLU A 1 353 ? 10.548 -9.539 -16.797 1.00 97.62 353 GLU A N 1
ATOM 2909 C CA . GLU A 1 353 ? 11.959 -9.314 -17.195 1.00 97.62 353 GLU A CA 1
ATOM 2910 C C . GLU A 1 353 ? 12.040 -8.359 -18.391 1.00 97.62 353 GLU A C 1
ATOM 2912 O O . GLU A 1 353 ? 12.992 -7.582 -18.490 1.00 97.62 353 GLU A O 1
ATOM 2917 N N . TYR A 1 354 ? 11.038 -8.476 -19.320 1.00 96.38 354 TYR A N 1
ATOM 2918 C CA . TYR A 1 354 ? 11.073 -7.501 -20.430 1.00 96.38 354 TYR A CA 1
ATOM 2919 C C . TYR A 1 354 ? 10.871 -6.080 -19.901 1.00 96.38 354 TYR A C 1
ATOM 2921 O O . TYR A 1 354 ? 11.541 -5.154 -20.364 1.00 96.38 354 TYR A O 1
ATOM 2929 N N . ASN A 1 355 ? 9.941 -5.924 -18.894 1.00 95.81 355 ASN A N 1
ATOM 2930 C CA . ASN A 1 355 ? 9.759 -4.569 -18.324 1.00 95.81 355 ASN A CA 1
ATOM 2931 C C . ASN A 1 355 ? 11.026 -4.110 -17.590 1.00 95.81 355 ASN A C 1
ATOM 2933 O O . ASN A 1 355 ? 11.365 -2.926 -17.635 1.00 95.81 355 ASN A O 1
ATOM 2937 N N . ARG A 1 356 ? 11.597 -5.013 -16.902 1.00 96.75 356 ARG A N 1
ATOM 2938 C CA . ARG A 1 356 ? 12.886 -4.642 -16.259 1.00 96.75 356 ARG A CA 1
ATOM 2939 C C . ARG A 1 356 ? 13.919 -4.230 -17.294 1.00 96.75 356 ARG A C 1
ATOM 2941 O O . ARG A 1 356 ? 14.657 -3.267 -17.073 1.00 96.75 356 ARG A O 1
ATOM 2948 N N . SER A 1 357 ? 13.980 -4.997 -18.429 1.00 97.81 357 SER A N 1
ATOM 2949 C CA . SER A 1 357 ? 14.895 -4.605 -19.515 1.00 97.81 357 SER A CA 1
ATOM 2950 C C . SER A 1 357 ? 14.589 -3.190 -20.019 1.00 97.81 357 SER A C 1
ATOM 2952 O O . SER A 1 357 ? 15.513 -2.398 -20.218 1.00 97.81 357 SER A O 1
ATOM 2954 N N . ILE A 1 358 ? 13.312 -2.888 -20.188 1.00 95.12 358 ILE A N 1
ATOM 2955 C CA . ILE A 1 358 ? 12.910 -1.552 -20.679 1.00 95.12 358 ILE A CA 1
ATOM 2956 C C . ILE A 1 358 ? 13.347 -0.485 -19.664 1.00 95.12 358 ILE A C 1
ATOM 2958 O O . ILE A 1 358 ? 13.842 0.572 -20.061 1.00 95.12 358 ILE A O 1
ATOM 2962 N N . CYS A 1 359 ? 13.213 -0.767 -18.411 1.00 95.25 359 CYS A N 1
ATOM 2963 C CA . CYS A 1 359 ? 13.537 0.217 -17.345 1.00 95.25 359 CYS A CA 1
ATOM 2964 C C . CYS A 1 359 ? 15.038 0.495 -17.314 1.00 95.25 359 CYS A C 1
ATOM 2966 O O . CYS A 1 359 ? 15.444 1.621 -17.026 1.00 95.25 359 CYS A O 1
ATOM 2968 N N . TYR A 1 360 ? 15.917 -0.489 -17.762 1.00 97.38 360 TYR A N 1
ATOM 2969 C CA . TYR A 1 360 ? 17.383 -0.293 -17.708 1.00 97.38 360 TYR A CA 1
ATOM 2970 C C . TYR A 1 360 ? 17.893 0.267 -19.037 1.00 97.38 360 TYR A C 1
ATOM 2972 O O . TYR A 1 360 ? 19.030 0.741 -19.110 1.00 97.38 360 TYR A O 1
ATOM 2980 N N . ALA A 1 361 ? 17.090 0.284 -20.000 1.00 95.94 361 ALA A N 1
ATOM 2981 C CA . ALA A 1 361 ? 17.580 0.585 -21.362 1.00 95.94 361 ALA A CA 1
ATOM 2982 C C . ALA A 1 361 ? 17.899 2.081 -21.471 1.00 95.94 361 ALA A C 1
ATOM 2984 O O . ALA A 1 361 ? 17.209 2.927 -20.898 1.00 95.94 361 ALA A O 1
ATOM 2985 N N . VAL A 1 362 ? 18.979 2.388 -22.180 1.00 94.75 362 VAL A N 1
ATOM 2986 C CA . VAL A 1 362 ? 19.381 3.789 -22.456 1.00 94.75 362 VAL A CA 1
ATOM 2987 C C . VAL A 1 362 ? 19.019 4.158 -23.897 1.00 94.75 362 VAL A C 1
ATOM 2989 O O . VAL A 1 362 ? 18.470 5.238 -24.131 1.00 94.75 362 VAL A O 1
ATOM 2992 N N . THR A 1 363 ? 19.168 3.143 -24.836 1.00 90.94 363 THR A N 1
ATOM 2993 C CA . THR A 1 363 ? 18.961 3.514 -26.253 1.00 90.94 363 THR A CA 1
ATOM 2994 C C . THR A 1 363 ? 17.521 3.175 -26.668 1.00 90.94 363 THR A C 1
ATOM 2996 O O . THR A 1 363 ? 16.897 2.262 -26.123 1.00 90.94 363 THR A O 1
ATOM 2999 N N . LYS A 1 364 ? 17.055 3.950 -27.576 1.00 86.31 364 LYS A N 1
ATOM 3000 C CA . LYS A 1 364 ? 15.685 3.718 -28.104 1.00 86.31 364 LYS A CA 1
ATOM 3001 C C . LYS A 1 364 ? 15.573 2.333 -28.751 1.00 86.31 364 LYS A C 1
ATOM 3003 O O . LYS A 1 364 ? 14.505 1.720 -28.707 1.00 86.31 364 LYS A O 1
ATOM 3008 N N . GLU A 1 365 ? 16.659 1.955 -29.315 1.00 86.56 365 GLU A N 1
ATOM 3009 C CA . GLU A 1 365 ? 16.616 0.621 -29.945 1.00 86.56 365 GLU A CA 1
ATOM 3010 C C . GLU A 1 365 ? 16.380 -0.483 -28.896 1.00 86.56 365 GLU A C 1
ATOM 3012 O O . GLU A 1 365 ? 15.540 -1.360 -29.105 1.00 86.56 365 GLU A O 1
ATOM 3017 N N . ASN A 1 366 ? 17.112 -0.476 -27.774 1.00 90.62 366 ASN A N 1
ATOM 3018 C CA . ASN A 1 366 ? 16.907 -1.517 -26.736 1.00 90.62 366 ASN A CA 1
ATOM 3019 C C . ASN A 1 366 ? 15.491 -1.461 -26.152 1.00 90.62 366 ASN A C 1
ATOM 3021 O O . ASN A 1 366 ? 14.906 -2.507 -25.866 1.00 90.62 366 ASN A O 1
ATOM 3025 N N . ILE A 1 367 ? 15.007 -0.247 -26.017 1.00 89.06 367 ILE A N 1
ATOM 3026 C CA . ILE A 1 367 ? 13.625 -0.117 -25.493 1.00 89.06 367 ILE A CA 1
ATOM 3027 C C . ILE A 1 367 ? 12.638 -0.741 -26.487 1.00 89.06 367 ILE A C 1
ATOM 3029 O O . ILE A 1 367 ? 11.779 -1.529 -26.084 1.00 89.06 367 ILE A O 1
ATOM 3033 N N . SER A 1 368 ? 12.851 -0.434 -27.725 1.00 85.00 368 SER A N 1
ATOM 3034 C CA . SER A 1 368 ? 11.886 -0.896 -28.748 1.00 85.00 368 SER A CA 1
ATOM 3035 C C . SER A 1 368 ? 11.913 -2.421 -28.886 1.00 85.00 368 SER A C 1
ATOM 3037 O O . SER A 1 368 ? 10.857 -3.043 -29.019 1.00 85.00 368 SER A O 1
ATOM 3039 N N . ILE A 1 369 ? 13.067 -3.025 -28.820 1.00 88.00 369 ILE A N 1
ATOM 3040 C CA . ILE A 1 369 ? 13.132 -4.498 -28.974 1.00 88.00 369 ILE A CA 1
ATOM 3041 C C . ILE A 1 369 ? 12.468 -5.157 -27.760 1.00 88.00 369 ILE A C 1
ATOM 3043 O O . ILE A 1 369 ? 11.708 -6.114 -27.924 1.00 88.00 369 ILE A O 1
ATOM 3047 N N . ALA A 1 370 ? 12.787 -4.656 -26.562 1.00 92.06 370 ALA A N 1
ATOM 3048 C CA . ALA A 1 370 ? 12.162 -5.252 -25.359 1.00 92.06 370 ALA A CA 1
ATOM 3049 C C . ALA A 1 370 ? 10.638 -5.088 -25.386 1.00 92.06 370 ALA A C 1
ATOM 3051 O O . ALA A 1 370 ? 9.916 -6.002 -24.982 1.00 92.06 370 ALA A O 1
ATOM 3052 N N . LEU A 1 371 ? 10.156 -3.924 -25.852 1.00 86.81 371 LEU A N 1
ATOM 3053 C CA . LEU A 1 371 ? 8.692 -3.756 -25.989 1.00 86.81 371 LEU A CA 1
ATOM 3054 C C . LEU A 1 371 ? 8.106 -4.763 -26.980 1.00 86.81 371 LEU A C 1
ATOM 3056 O O . LEU A 1 371 ? 7.010 -5.280 -26.753 1.00 86.81 371 LEU A O 1
ATOM 3060 N N . GLY A 1 372 ? 8.878 -4.959 -28.093 1.00 84.88 372 GLY A N 1
ATOM 3061 C CA . GLY A 1 372 ? 8.428 -5.995 -29.052 1.00 84.88 372 GLY A CA 1
ATOM 3062 C C . GLY A 1 372 ? 8.317 -7.372 -28.386 1.00 84.88 372 GLY A C 1
ATOM 3063 O O . GLY A 1 372 ? 7.328 -8.078 -28.595 1.00 84.88 372 GLY A O 1
ATOM 3064 N N . ASN A 1 373 ? 9.323 -7.749 -27.579 1.00 91.12 373 ASN A N 1
ATOM 3065 C CA . ASN A 1 373 ? 9.288 -9.059 -26.900 1.00 91.12 373 ASN A CA 1
ATOM 3066 C C . ASN A 1 373 ? 8.132 -9.132 -25.891 1.00 91.12 373 ASN A C 1
ATOM 3068 O O . ASN A 1 373 ? 7.468 -10.166 -25.797 1.00 91.12 373 ASN A O 1
ATOM 3072 N N . ARG A 1 374 ? 7.992 -8.079 -25.153 1.00 89.81 374 ARG A N 1
ATOM 3073 C CA . ARG A 1 374 ? 6.843 -8.012 -24.222 1.00 89.81 374 ARG A CA 1
ATOM 3074 C C . ARG A 1 374 ? 5.515 -8.223 -24.949 1.00 89.81 374 ARG A C 1
ATOM 3076 O O . ARG A 1 374 ? 4.663 -8.969 -24.462 1.00 89.81 374 ARG A O 1
ATOM 3083 N N . SER A 1 375 ? 5.336 -7.562 -26.125 1.00 84.44 375 SER A N 1
ATOM 3084 C CA . SER A 1 375 ? 4.068 -7.718 -26.876 1.00 84.44 375 SER A CA 1
ATOM 3085 C C . SER A 1 375 ? 3.887 -9.170 -27.342 1.00 84.44 375 SER A C 1
ATOM 3087 O O . SER A 1 375 ? 2.759 -9.664 -27.380 1.00 84.44 375 SER A O 1
ATOM 3089 N N . ALA A 1 376 ? 4.935 -9.754 -27.651 1.00 86.25 376 ALA A N 1
ATOM 3090 C CA . ALA A 1 376 ? 4.821 -11.171 -28.076 1.00 86.25 376 ALA A CA 1
ATOM 3091 C C . ALA A 1 376 ? 4.300 -12.039 -26.926 1.00 86.25 376 ALA A C 1
ATOM 3093 O O . ALA A 1 376 ? 3.485 -12.935 -27.157 1.00 86.25 376 ALA A O 1
ATOM 3094 N N . ALA A 1 377 ? 4.853 -11.797 -25.714 1.00 87.50 377 ALA A N 1
ATOM 3095 C CA . ALA A 1 377 ? 4.368 -12.589 -24.557 1.00 87.50 377 ALA A CA 1
ATOM 3096 C C . ALA A 1 377 ? 2.869 -12.380 -24.333 1.00 87.50 377 ALA A C 1
ATOM 3098 O O . ALA A 1 377 ? 2.144 -13.352 -24.107 1.00 87.50 377 ALA A O 1
ATOM 3099 N N . PHE A 1 378 ? 2.393 -11.171 -24.476 1.00 80.88 378 PHE A N 1
ATOM 3100 C CA . PHE A 1 378 ? 0.947 -10.932 -24.275 1.00 80.88 378 PHE A CA 1
ATOM 3101 C C . PHE A 1 378 ? 0.127 -11.563 -25.405 1.00 80.88 378 PHE A C 1
ATOM 3103 O O . PHE A 1 378 ? -0.980 -12.048 -25.161 1.00 80.88 378 PHE A O 1
ATOM 3110 N N . TYR A 1 379 ? 0.710 -11.416 -26.547 1.00 78.94 379 TYR A N 1
ATOM 3111 C CA . TYR A 1 379 ? 0.019 -12.072 -27.678 1.00 78.94 379 TYR A CA 1
ATOM 3112 C C . TYR A 1 379 ? -0.156 -13.571 -27.423 1.00 78.94 379 TYR A C 1
ATOM 3114 O O . TYR A 1 379 ? -1.236 -14.112 -27.670 1.00 78.94 379 TYR A O 1
ATOM 3122 N N . ARG A 1 380 ? 0.811 -14.245 -26.833 1.00 83.25 380 ARG A N 1
ATOM 3123 C CA . ARG A 1 380 ? 0.706 -15.702 -26.582 1.00 83.25 380 ARG A CA 1
ATOM 3124 C C . ARG A 1 380 ? -0.294 -15.991 -25.463 1.00 83.25 380 ARG A C 1
ATOM 3126 O O . ARG A 1 380 ? -0.857 -17.086 -25.412 1.00 83.25 380 ARG A O 1
ATOM 3133 N N . MET A 1 381 ? -0.478 -14.938 -24.662 1.00 76.19 381 MET A N 1
ATOM 3134 C CA . MET A 1 381 ? -1.454 -15.138 -23.563 1.00 76.19 381 MET A CA 1
ATOM 3135 C C . MET A 1 381 ? -2.867 -14.780 -24.030 1.00 76.19 381 MET A C 1
ATOM 3137 O O . MET A 1 381 ? -3.807 -14.816 -23.234 1.00 76.19 381 MET A O 1
ATOM 3141 N N . LYS A 1 382 ? -2.950 -14.360 -25.357 1.00 73.56 382 LYS A N 1
ATOM 3142 C CA . LYS A 1 382 ? -4.246 -14.026 -25.987 1.00 73.56 382 LYS A CA 1
ATOM 3143 C C . LYS A 1 382 ? -4.853 -12.783 -25.333 1.00 73.56 382 LYS A C 1
ATOM 3145 O O . LYS A 1 382 ? -6.070 -12.704 -25.153 1.00 73.56 382 LYS A O 1
ATOM 3150 N N . ILE A 1 383 ? -3.980 -12.033 -24.738 1.00 68.38 383 ILE A N 1
ATOM 3151 C CA . ILE A 1 383 ? -4.429 -10.725 -24.222 1.00 68.38 383 ILE A CA 1
ATOM 3152 C C . ILE A 1 383 ? -4.224 -9.663 -25.312 1.00 68.38 383 ILE A C 1
ATOM 3154 O O . ILE A 1 383 ? -3.149 -9.550 -25.905 1.00 68.38 383 ILE A O 1
ATOM 3158 N N . VAL A 1 384 ? -5.444 -8.988 -25.720 1.00 59.72 384 VAL A N 1
ATOM 3159 C CA . VAL A 1 384 ? -5.440 -8.064 -26.874 1.00 59.72 384 VAL A CA 1
ATOM 3160 C C . VAL A 1 384 ? -4.797 -6.733 -26.445 1.00 59.72 384 VAL A C 1
ATOM 3162 O O . VAL A 1 384 ? -5.192 -6.122 -25.449 1.00 59.72 384 VAL A O 1
ATOM 3165 N N . LEU A 1 385 ? -3.629 -6.396 -27.098 1.00 62.78 385 LEU A N 1
ATOM 3166 C CA . LEU A 1 385 ? -3.003 -5.091 -26.781 1.00 62.78 385 LEU A CA 1
ATOM 3167 C C . LEU A 1 385 ? -3.022 -4.188 -28.016 1.00 62.78 385 LEU A C 1
ATOM 3169 O O . LEU A 1 385 ? -3.156 -4.659 -29.147 1.00 62.78 385 LEU A O 1
ATOM 3173 N N . ARG A 1 386 ? -3.117 -2.762 -27.750 1.00 54.00 386 ARG A N 1
ATOM 3174 C CA . ARG A 1 386 ? -2.894 -1.834 -28.888 1.00 54.00 386 ARG A CA 1
ATOM 3175 C C . ARG A 1 386 ? -1.393 -1.654 -29.128 1.00 54.00 386 ARG A C 1
ATOM 3177 O O . ARG A 1 386 ? -0.678 -1.070 -28.311 1.00 54.00 386 ARG A O 1
ATOM 3184 N N . ALA A 1 387 ? -0.654 -2.459 -29.890 1.00 51.25 387 ALA A N 1
ATOM 3185 C CA . ALA A 1 387 ? 0.788 -2.476 -30.220 1.00 51.25 387 ALA A CA 1
ATOM 3186 C C . ALA A 1 387 ? 1.187 -1.221 -31.006 1.00 51.25 387 ALA A C 1
ATOM 3188 O O . ALA A 1 387 ? 2.368 -0.869 -31.045 1.00 51.25 387 ALA A O 1
ATOM 3189 N N . SER A 1 388 ? 0.265 -0.326 -31.555 1.00 48.91 388 SER A N 1
ATOM 3190 C CA . SER A 1 388 ? 0.563 0.761 -32.517 1.00 48.91 388 SER A CA 1
ATOM 3191 C C . SER A 1 388 ? 1.053 2.010 -31.774 1.00 48.91 388 SER A C 1
ATOM 3193 O O . SER A 1 388 ? 1.775 2.824 -32.353 1.00 48.91 388 SER A O 1
ATOM 3195 N N . ASP A 1 389 ? 0.881 2.134 -30.366 1.00 50.00 389 ASP A N 1
ATOM 3196 C CA . ASP A 1 389 ? 1.336 3.361 -29.670 1.00 50.00 389 ASP A CA 1
ATOM 3197 C C . ASP A 1 389 ? 2.848 3.312 -29.427 1.00 50.00 389 ASP A C 1
ATOM 3199 O O . ASP A 1 389 ? 3.488 4.363 -29.344 1.00 50.00 389 ASP A O 1
ATOM 3203 N N . TRP A 1 390 ? 3.591 2.189 -29.824 1.00 55.09 390 TRP A N 1
ATOM 3204 C CA . TRP A 1 390 ? 4.999 2.032 -29.396 1.00 55.09 390 TRP A CA 1
ATOM 3205 C C . TRP A 1 390 ? 5.940 2.256 -30.582 1.00 55.09 390 TRP A C 1
ATOM 3207 O O . TRP A 1 390 ? 7.064 2.727 -30.393 1.00 55.09 390 TRP A O 1
ATOM 3217 N N . HIS A 1 391 ? 5.420 2.201 -31.863 1.00 49.53 391 HIS A N 1
ATOM 3218 C CA . HIS A 1 391 ? 6.129 2.298 -33.153 1.00 49.53 391 HIS A CA 1
ATOM 3219 C C . HIS A 1 391 ? 6.460 3.760 -33.473 1.00 49.53 391 HIS A C 1
ATOM 3221 O O . HIS A 1 391 ? 7.551 4.043 -33.974 1.00 49.53 391 HIS A O 1
ATOM 3227 N N . GLU A 1 392 ? 5.634 4.670 -32.960 1.00 50.59 392 GLU A N 1
ATOM 3228 C CA . GLU A 1 392 ? 5.798 6.029 -33.526 1.00 50.59 392 GLU A CA 1
ATOM 3229 C C . GLU A 1 392 ? 6.709 6.870 -32.629 1.00 50.59 392 GLU A C 1
ATOM 3231 O O . GLU A 1 392 ? 7.474 7.694 -33.136 1.00 50.59 392 GLU A O 1
ATOM 3236 N N . ASN A 1 393 ? 7.154 6.188 -31.397 1.00 54.19 393 ASN A N 1
ATOM 3237 C CA . ASN A 1 393 ? 7.896 7.091 -30.486 1.00 54.19 393 ASN A CA 1
ATOM 3238 C C . ASN A 1 393 ? 9.305 6.557 -30.229 1.00 54.19 393 ASN A C 1
ATOM 3240 O O . ASN A 1 393 ? 10.215 7.341 -29.956 1.00 54.19 393 ASN A O 1
ATOM 3244 N N . PHE A 1 394 ? 9.724 5.143 -30.775 1.00 59.06 394 PHE A N 1
ATOM 3245 C CA . PHE A 1 394 ? 11.031 4.712 -30.222 1.00 59.06 394 PHE A CA 1
ATOM 3246 C C . PHE A 1 394 ? 11.847 4.033 -31.322 1.00 59.06 394 PHE A C 1
ATOM 3248 O O . PHE A 1 394 ? 12.928 3.504 -31.056 1.00 59.06 394 PHE A O 1
ATOM 3255 N N . GLY A 1 395 ? 11.480 4.212 -32.716 1.00 61.00 395 GLY A N 1
ATOM 3256 C CA . GLY A 1 395 ? 12.405 3.797 -33.798 1.00 61.00 395 GLY A CA 1
ATOM 3257 C C . GLY A 1 395 ? 12.602 2.278 -33.838 1.00 61.00 395 GLY A C 1
ATOM 3258 O O . GLY A 1 395 ? 13.741 1.806 -33.831 1.00 61.00 395 GLY A O 1
ATOM 3259 N N . TYR A 1 396 ? 11.474 1.400 -33.875 1.00 68.31 396 TYR A N 1
ATOM 3260 C CA . TYR A 1 396 ? 11.535 -0.076 -33.962 1.00 68.31 396 TYR A CA 1
ATOM 3261 C C . TYR A 1 396 ? 12.281 -0.521 -35.226 1.00 68.31 396 TYR A C 1
ATOM 3263 O O . TYR A 1 396 ? 12.093 0.038 -36.309 1.00 68.31 396 TYR A O 1
ATOM 3271 N N . PRO A 1 397 ? 13.253 -1.569 -35.032 1.00 74.75 397 PRO A N 1
ATOM 3272 C CA . PRO A 1 397 ? 14.074 -1.962 -36.187 1.00 74.75 397 PRO A CA 1
ATOM 3273 C C . PRO A 1 397 ? 13.214 -2.476 -37.351 1.00 74.75 397 PRO A C 1
ATOM 3275 O O . PRO A 1 397 ? 12.264 -3.237 -37.152 1.00 74.75 397 PRO A O 1
ATOM 3278 N N . ASP A 1 398 ? 13.587 -1.990 -38.607 1.00 78.19 398 ASP A N 1
ATOM 3279 C CA . ASP A 1 398 ? 12.799 -2.324 -39.824 1.00 78.19 398 ASP A CA 1
ATOM 3280 C C . ASP A 1 398 ? 12.708 -3.840 -40.020 1.00 78.19 398 ASP A C 1
ATOM 3282 O O . ASP A 1 398 ? 11.670 -4.339 -40.462 1.00 78.19 398 ASP A O 1
ATOM 3286 N N . ARG A 1 399 ? 13.724 -4.522 -39.523 1.00 79.38 399 ARG A N 1
ATOM 3287 C CA . ARG A 1 399 ? 13.726 -5.977 -39.800 1.00 79.38 399 ARG A CA 1
ATOM 3288 C C . ARG A 1 399 ? 12.685 -6.709 -38.946 1.00 79.38 399 ARG A C 1
ATOM 3290 O O . ARG A 1 399 ? 12.294 -7.829 -39.282 1.00 79.38 399 ARG A O 1
ATOM 3297 N N . LEU A 1 400 ? 12.165 -6.095 -37.940 1.00 74.69 400 LEU A N 1
ATOM 3298 C CA . LEU A 1 400 ? 11.226 -6.812 -37.043 1.00 74.69 400 LEU A CA 1
ATOM 3299 C C . LEU A 1 400 ? 9.823 -6.221 -37.159 1.00 74.69 400 LEU A C 1
ATOM 3301 O O . LEU A 1 400 ? 8.908 -6.661 -36.459 1.00 74.69 400 LEU A O 1
ATOM 3305 N N . LYS A 1 401 ? 9.582 -5.381 -38.080 1.00 77.00 401 LYS A N 1
ATOM 3306 C CA . LYS A 1 401 ? 8.308 -4.629 -38.177 1.00 77.00 401 LYS A CA 1
ATOM 3307 C C . LYS A 1 401 ? 7.177 -5.551 -38.639 1.00 77.00 401 LYS A C 1
ATOM 3309 O O . LYS A 1 401 ? 6.035 -5.381 -38.208 1.00 77.00 401 LYS A O 1
ATOM 3314 N N . ASP A 1 402 ? 7.537 -6.486 -39.409 1.00 80.00 402 ASP A N 1
ATOM 3315 C CA . ASP A 1 402 ? 6.464 -7.349 -39.960 1.00 80.00 402 ASP A CA 1
ATOM 3316 C C . ASP A 1 402 ? 5.811 -8.183 -38.852 1.00 80.00 402 ASP A C 1
ATOM 3318 O O . ASP A 1 402 ? 4.589 -8.349 -38.853 1.00 80.00 402 ASP A O 1
ATOM 3322 N N . LYS A 1 403 ? 6.655 -8.664 -37.911 1.00 78.56 403 LYS A N 1
ATOM 3323 C CA . LYS A 1 403 ? 6.110 -9.504 -36.814 1.00 78.56 403 LYS A CA 1
ATOM 3324 C C . LYS A 1 403 ? 5.173 -8.691 -35.912 1.00 78.56 403 LYS A C 1
ATOM 3326 O O . LYS A 1 403 ? 4.121 -9.193 -35.512 1.00 78.56 403 LYS A O 1
ATOM 3331 N N . LEU A 1 404 ? 5.512 -7.551 -35.667 1.00 75.62 404 LEU A N 1
ATOM 3332 C CA . LEU A 1 404 ? 4.677 -6.685 -34.810 1.00 75.62 404 LEU A CA 1
ATOM 3333 C C . LEU A 1 404 ? 3.364 -6.322 -35.512 1.00 75.62 404 LEU A C 1
ATOM 3335 O O . LEU A 1 404 ? 2.310 -6.314 -34.872 1.00 75.62 404 LEU A O 1
ATOM 3339 N N . ASP A 1 405 ? 3.449 -5.898 -36.813 1.00 77.56 405 ASP A N 1
ATOM 3340 C CA . ASP A 1 405 ? 2.222 -5.565 -37.568 1.00 77.56 405 ASP A CA 1
ATOM 3341 C C . ASP A 1 405 ? 1.226 -6.730 -37.560 1.00 77.56 405 ASP A C 1
ATOM 3343 O O . ASP A 1 405 ? 0.020 -6.502 -37.444 1.00 77.56 405 ASP A O 1
ATOM 3347 N N . GLU A 1 406 ? 1.788 -7.898 -37.704 1.00 80.44 406 GLU A N 1
ATOM 3348 C CA . GLU A 1 406 ? 0.891 -9.071 -37.670 1.00 80.44 406 GLU A CA 1
ATOM 3349 C C . GLU A 1 406 ? 0.179 -9.186 -36.314 1.00 80.44 406 GLU A C 1
ATOM 3351 O O . GLU A 1 406 ? -1.025 -9.446 -36.275 1.00 80.44 406 GLU A O 1
ATOM 3356 N N . ARG A 1 407 ? 0.880 -9.032 -35.255 1.00 80.69 407 ARG A N 1
ATOM 3357 C CA . ARG A 1 407 ? 0.251 -9.157 -33.921 1.00 80.69 407 ARG A CA 1
ATOM 3358 C C . ARG A 1 407 ? -0.788 -8.050 -33.702 1.00 80.69 407 ARG A C 1
ATOM 3360 O O . ARG A 1 407 ? -1.856 -8.315 -33.147 1.00 80.69 407 ARG A O 1
ATOM 3367 N N . GLU A 1 408 ? -0.428 -6.882 -34.143 1.00 75.00 408 GLU A N 1
ATOM 3368 C CA . GLU A 1 408 ? -1.380 -5.762 -34.025 1.00 75.00 408 GLU A CA 1
ATOM 3369 C C . GLU A 1 408 ? -2.685 -6.045 -34.781 1.00 75.00 408 GLU A C 1
ATOM 3371 O O . GLU A 1 408 ? -3.767 -5.758 -34.264 1.00 75.00 408 GLU A O 1
ATOM 3376 N N . ALA A 1 409 ? -2.538 -6.427 -35.934 1.00 77.69 409 ALA A N 1
ATOM 3377 C CA . ALA A 1 409 ? -3.757 -6.742 -36.705 1.00 77.69 409 ALA A CA 1
ATOM 3378 C C . ALA A 1 409 ? -4.605 -7.805 -35.997 1.00 77.69 409 ALA A C 1
ATOM 3380 O O . ALA A 1 409 ? -5.829 -7.669 -35.932 1.00 77.69 409 ALA A O 1
ATOM 3381 N N . ALA A 1 410 ? -3.924 -8.802 -35.479 1.00 77.06 410 ALA A N 1
ATOM 3382 C CA . ALA A 1 410 ? -4.664 -9.873 -34.771 1.00 77.06 410 ALA A CA 1
ATOM 3383 C C . ALA A 1 410 ? -5.365 -9.322 -33.521 1.00 77.06 410 ALA A C 1
ATOM 3385 O O . ALA A 1 410 ? -6.502 -9.705 -33.236 1.00 77.06 410 ALA A O 1
ATOM 3386 N N . CYS A 1 411 ? -4.680 -8.472 -32.852 1.00 72.12 411 CYS A N 1
ATOM 3387 C CA . CYS A 1 411 ? -5.276 -7.927 -31.622 1.00 72.12 411 CYS A CA 1
ATOM 3388 C C . CYS A 1 411 ? -6.494 -7.048 -31.949 1.00 72.12 411 CYS A C 1
ATOM 3390 O O . CYS A 1 411 ? -7.494 -7.094 -31.230 1.00 72.12 411 CYS A O 1
ATOM 3392 N N . LYS A 1 412 ? -6.393 -6.219 -32.998 1.00 74.25 412 LYS A N 1
ATOM 3393 C CA . LYS A 1 412 ? -7.538 -5.372 -33.409 1.00 74.25 412 LYS A CA 1
ATOM 3394 C C . LYS A 1 412 ? -8.767 -6.217 -33.754 1.00 74.25 412 LYS A C 1
ATOM 3396 O O . LYS A 1 412 ? -9.885 -5.848 -33.389 1.00 74.25 412 LYS A O 1
ATOM 3401 N N . ILE A 1 413 ? -8.509 -7.295 -34.386 1.00 77.00 413 ILE A N 1
ATOM 3402 C CA . ILE A 1 413 ? -9.645 -8.180 -34.731 1.00 77.00 413 ILE A CA 1
ATOM 3403 C C . ILE A 1 413 ? -10.240 -8.773 -33.446 1.00 77.00 413 ILE A C 1
ATOM 3405 O O . ILE A 1 413 ? -11.464 -8.815 -33.301 1.00 77.00 413 ILE A O 1
ATOM 3409 N N . ALA A 1 414 ? -9.375 -9.199 -32.561 1.00 72.00 414 ALA A N 1
ATOM 3410 C CA . ALA A 1 414 ? -9.851 -9.791 -31.289 1.00 72.00 414 ALA A CA 1
ATOM 3411 C C . ALA A 1 414 ? -10.645 -8.761 -30.472 1.00 72.00 414 ALA A C 1
ATOM 3413 O O . ALA A 1 414 ? -11.651 -9.114 -29.852 1.00 72.00 414 ALA A O 1
ATOM 3414 N N . LEU A 1 415 ? -10.198 -7.468 -30.514 1.00 69.31 415 LEU A N 1
ATOM 3415 C CA . LEU A 1 415 ? -10.894 -6.430 -29.726 1.00 69.31 415 LEU A CA 1
ATOM 3416 C C . LEU A 1 415 ? -12.281 -6.158 -30.312 1.00 69.31 415 LEU A C 1
ATOM 3418 O O . LEU A 1 415 ? -13.226 -5.912 -29.559 1.00 69.31 415 LEU A O 1
ATOM 3422 N N . LYS A 1 416 ? -12.346 -6.184 -31.646 1.00 74.94 416 LYS A N 1
ATOM 3423 C CA . LYS A 1 416 ? -13.658 -5.959 -32.287 1.00 74.94 416 LYS A CA 1
ATOM 3424 C C . LYS A 1 416 ? -14.644 -7.083 -31.946 1.00 74.94 416 LYS A C 1
ATOM 3426 O O . LYS A 1 416 ? -15.838 -6.821 -31.787 1.00 74.94 416 LYS A O 1
ATOM 3431 N N . ASN A 1 417 ? -14.073 -8.252 -31.682 1.00 72.81 417 ASN A N 1
ATOM 3432 C CA . ASN A 1 417 ? -14.986 -9.402 -31.474 1.00 72.81 417 ASN A CA 1
ATOM 3433 C C . ASN A 1 417 ? -15.182 -9.670 -29.980 1.00 72.81 417 ASN A C 1
ATOM 3435 O O . ASN A 1 417 ? -15.912 -10.593 -29.613 1.00 72.81 417 ASN A O 1
ATOM 3439 N N . ALA A 1 418 ? -14.521 -8.734 -29.114 1.00 65.06 418 ALA A N 1
ATOM 3440 C CA . ALA A 1 418 ? -14.587 -9.046 -27.673 1.00 65.06 418 ALA A CA 1
ATOM 3441 C C . ALA A 1 418 ? -15.972 -8.650 -27.130 1.00 65.06 418 ALA A C 1
ATOM 3443 O O . ALA A 1 418 ? -16.547 -7.632 -27.523 1.00 65.06 418 ALA A O 1
ATOM 3444 N N . PRO A 1 419 ? -16.633 -9.596 -26.395 1.00 66.12 419 PRO A N 1
ATOM 3445 C CA . PRO A 1 419 ? -17.955 -9.294 -25.826 1.00 66.12 419 PRO A CA 1
ATOM 3446 C C . PRO A 1 419 ? -17.895 -8.109 -24.846 1.00 66.12 419 PRO A C 1
ATOM 3448 O O . PRO A 1 419 ? -16.843 -7.812 -24.274 1.00 66.12 419 PRO A O 1
ATOM 3451 N N . LYS A 1 420 ? -18.950 -7.272 -24.952 1.00 65.62 420 LYS A N 1
ATOM 3452 C CA . LYS A 1 420 ? -19.088 -6.191 -23.944 1.00 65.62 420 LYS A CA 1
ATOM 3453 C C . LYS A 1 420 ? -19.166 -6.772 -22.525 1.00 65.62 420 LYS A C 1
ATOM 3455 O O . LYS A 1 420 ? -19.898 -7.729 -22.264 1.00 65.62 420 LYS A O 1
ATOM 3460 N N . GLN A 1 421 ? -18.163 -6.401 -21.752 1.00 62.47 421 GLN A N 1
ATOM 3461 C CA . GLN A 1 421 ? -18.110 -7.006 -20.400 1.00 62.47 421 GLN A CA 1
ATOM 3462 C C . GLN A 1 421 ? -18.720 -6.036 -19.379 1.00 62.47 421 GLN A C 1
ATOM 3464 O O . GLN A 1 421 ? -18.547 -4.819 -19.468 1.00 62.47 421 GLN A O 1
ATOM 3469 N N . GLU A 1 422 ? -19.678 -6.541 -18.641 1.00 69.00 422 GLU A N 1
ATOM 3470 C CA . GLU A 1 422 ? -20.227 -5.776 -17.497 1.00 69.00 422 GLU A CA 1
ATOM 3471 C C . GLU A 1 422 ? -19.116 -5.404 -16.500 1.00 69.00 422 GLU A C 1
ATOM 3473 O O . GLU A 1 422 ? -18.236 -6.211 -16.194 1.00 69.00 422 GLU A O 1
ATOM 3478 N N . VAL A 1 423 ? -19.086 -4.048 -16.155 1.00 74.19 423 VAL A N 1
ATOM 3479 C CA . VAL A 1 423 ? -18.035 -3.544 -15.238 1.00 74.19 423 VAL A CA 1
ATOM 3480 C C . VAL A 1 423 ? -18.671 -3.287 -13.863 1.00 74.19 423 VAL A C 1
ATOM 3482 O O . VAL A 1 423 ? -19.780 -2.758 -13.758 1.00 74.19 423 VAL A O 1
ATOM 3485 N N . PHE A 1 424 ? -18.023 -3.807 -12.869 1.00 82.50 424 PHE A N 1
ATOM 3486 C CA . PHE A 1 424 ? -18.465 -3.532 -11.483 1.00 82.50 424 PHE A CA 1
ATOM 3487 C C . PHE A 1 424 ? -17.892 -2.187 -11.014 1.00 82.50 424 PHE A C 1
ATOM 3489 O O . PHE A 1 424 ? -16.684 -1.950 -11.071 1.00 82.50 424 PHE A O 1
ATOM 3496 N N . VAL A 1 425 ? -18.800 -1.300 -10.659 1.00 86.75 425 VAL A N 1
ATOM 3497 C CA . VAL A 1 425 ? -18.354 0.000 -10.105 1.00 86.75 425 VAL A CA 1
ATOM 3498 C C . VAL A 1 425 ? -18.734 0.045 -8.616 1.00 86.75 425 VAL A C 1
ATOM 3500 O O . VAL A 1 425 ? -19.913 0.032 -8.255 1.00 86.75 425 VAL A O 1
ATOM 3503 N N . PRO A 1 426 ? -17.681 0.013 -7.782 1.00 89.50 426 PRO A N 1
ATOM 3504 C CA . PRO A 1 426 ? -17.973 0.006 -6.341 1.00 89.50 426 PRO A CA 1
ATOM 3505 C C . PRO A 1 426 ? -18.647 1.308 -5.886 1.00 89.50 426 PRO A C 1
ATOM 3507 O O . PRO A 1 426 ? -18.262 2.403 -6.304 1.00 89.50 426 PRO A O 1
ATOM 3510 N N . LYS A 1 427 ? -19.752 1.052 -4.989 1.00 93.62 427 LYS A N 1
ATOM 3511 C CA . LYS A 1 427 ? -20.430 2.236 -4.406 1.00 93.62 427 LYS A CA 1
ATOM 3512 C C . LYS A 1 427 ? -20.712 1.985 -2.918 1.00 93.62 427 LYS A C 1
ATOM 3514 O O . LYS A 1 427 ? -20.895 0.845 -2.485 1.00 93.62 427 LYS A O 1
ATOM 3519 N N . ILE A 1 428 ? -20.703 3.147 -2.263 1.00 96.88 428 ILE A N 1
ATOM 3520 C CA . ILE A 1 428 ? -21.045 3.022 -0.828 1.00 96.88 428 ILE A CA 1
ATOM 3521 C C . ILE A 1 428 ? -22.519 2.610 -0.700 1.00 96.88 428 ILE A C 1
ATOM 3523 O O . ILE A 1 428 ? -23.400 3.176 -1.352 1.00 96.88 428 ILE A O 1
ATOM 3527 N N . GLY A 1 429 ? -22.688 1.565 0.097 1.00 96.56 429 GLY A N 1
ATOM 3528 C CA . GLY A 1 429 ? -24.022 0.938 0.159 1.00 96.56 429 GLY A CA 1
ATOM 3529 C C . GLY A 1 429 ? -24.952 1.720 1.094 1.00 96.56 429 GLY A C 1
ATOM 3530 O O . GLY A 1 429 ? -26.056 1.253 1.381 1.00 96.56 429 GLY A O 1
ATOM 3531 N N . MET A 1 430 ? -24.508 2.903 1.546 1.00 96.56 430 MET A N 1
ATOM 3532 C CA . MET A 1 430 ? -25.310 3.784 2.416 1.00 96.56 430 MET A CA 1
ATOM 3533 C C . MET A 1 430 ? -25.148 5.234 1.964 1.00 96.56 430 MET A C 1
ATOM 3535 O O . MET A 1 430 ? -24.306 5.542 1.118 1.00 96.56 430 MET A O 1
ATOM 3539 N N . PRO A 1 431 ? -26.109 6.121 2.470 1.00 97.56 431 PRO A N 1
ATOM 3540 C CA . PRO A 1 431 ? -25.883 7.525 2.096 1.00 97.56 431 PRO A CA 1
ATOM 3541 C C . PRO A 1 431 ? -24.490 8.014 2.534 1.00 97.56 431 PRO A C 1
ATOM 3543 O O . PRO A 1 431 ? -24.055 7.763 3.661 1.00 97.56 431 PRO A O 1
ATOM 3546 N N . ALA A 1 432 ? -23.830 8.661 1.566 1.00 97.19 432 ALA A N 1
ATOM 3547 C CA . ALA A 1 432 ? -22.441 9.107 1.821 1.00 97.19 432 ALA A CA 1
ATOM 3548 C C . ALA A 1 432 ? -22.442 10.358 2.716 1.00 97.19 432 ALA A C 1
ATOM 3550 O O . ALA A 1 432 ? -23.386 11.152 2.701 1.00 97.19 432 ALA A O 1
ATOM 3551 N N . ASN A 1 433 ? -21.418 10.434 3.453 1.00 96.75 433 ASN A N 1
ATOM 3552 C CA . ASN A 1 433 ? -21.207 11.646 4.272 1.00 96.75 433 ASN A CA 1
ATOM 3553 C C . ASN A 1 433 ? -20.931 12.853 3.369 1.00 96.75 433 ASN A C 1
ATOM 3555 O O . ASN A 1 433 ? -20.152 12.774 2.417 1.00 96.75 433 ASN A O 1
ATOM 3559 N N . GLU A 1 434 ? -21.557 14.006 3.715 1.00 94.38 434 GLU A N 1
ATOM 3560 C CA . GLU A 1 434 ? -21.465 15.195 2.830 1.00 94.38 434 GLU A CA 1
ATOM 3561 C C . GLU A 1 434 ? -20.034 15.740 2.792 1.00 94.38 434 GLU A C 1
ATOM 3563 O O . GLU A 1 434 ? -19.555 16.123 1.722 1.00 94.38 434 GLU A O 1
ATOM 3568 N N . MET A 1 435 ? -19.327 15.696 3.945 1.00 93.94 435 MET A N 1
ATOM 3569 C CA . MET A 1 435 ? -17.962 16.276 3.982 1.00 93.94 435 MET A CA 1
ATOM 3570 C C . MET A 1 435 ? -16.909 15.201 3.689 1.00 93.94 435 MET A C 1
ATOM 3572 O O . MET A 1 435 ? -15.792 15.530 3.287 1.00 93.94 435 MET A O 1
ATOM 3576 N N . ILE A 1 436 ? -17.328 13.913 3.838 1.00 94.75 436 ILE A N 1
ATOM 3577 C CA . ILE A 1 436 ? -16.377 12.811 3.579 1.00 94.75 436 ILE A CA 1
ATOM 3578 C C . ILE A 1 436 ? -17.047 11.831 2.604 1.00 94.75 436 ILE A C 1
ATOM 3580 O O . ILE A 1 436 ? -17.530 10.768 3.002 1.00 94.75 436 ILE A O 1
ATOM 3584 N N . PRO A 1 437 ? -17.036 12.114 1.342 1.00 94.69 437 PRO A N 1
ATOM 3585 C CA . PRO A 1 437 ? -17.866 11.410 0.344 1.00 94.69 437 PRO A CA 1
ATOM 3586 C C . PRO A 1 437 ? -17.432 9.946 0.179 1.00 94.69 437 PRO A C 1
ATOM 3588 O O . PRO A 1 437 ? -18.201 9.141 -0.352 1.00 94.69 437 PRO A O 1
ATOM 3591 N N . PHE A 1 438 ? -16.206 9.678 0.701 1.00 94.50 438 PHE A N 1
ATOM 3592 C CA . PHE A 1 438 ? -15.805 8.263 0.526 1.00 94.50 438 PHE A CA 1
ATOM 3593 C C . PHE A 1 438 ? -16.244 7.426 1.734 1.00 94.50 438 PHE A C 1
ATOM 3595 O O . PHE A 1 438 ? -15.904 6.244 1.824 1.00 94.50 438 PHE A O 1
ATOM 3602 N N . LEU A 1 439 ? -17.069 8.044 2.682 1.00 97.12 439 LEU A N 1
ATOM 3603 C CA . LEU A 1 439 ? -17.441 7.341 3.930 1.00 97.12 439 LEU A CA 1
ATOM 3604 C C . LEU A 1 439 ? -18.963 7.394 4.103 1.00 97.12 439 LEU A C 1
ATOM 3606 O O . LEU A 1 439 ? -19.607 8.396 3.786 1.00 97.12 439 LEU A O 1
ATOM 3610 N N . ALA A 1 440 ? -19.484 6.273 4.666 1.00 98.06 440 ALA A N 1
ATOM 3611 C CA . ALA A 1 440 ? -20.938 6.275 4.944 1.00 98.06 440 ALA A CA 1
ATOM 3612 C C . ALA A 1 440 ? -21.271 7.320 6.020 1.00 98.06 440 ALA A C 1
ATOM 3614 O O . ALA A 1 440 ? -20.535 7.495 6.994 1.00 98.06 440 ALA A O 1
ATOM 3615 N N . ASN A 1 441 ? -22.483 7.981 5.850 1.00 97.75 441 ASN A N 1
ATOM 3616 C CA . ASN A 1 441 ? -22.854 9.116 6.734 1.00 97.75 441 ASN A CA 1
ATOM 3617 C C . ASN A 1 441 ? -23.193 8.625 8.142 1.00 97.75 441 ASN A C 1
ATOM 3619 O O . ASN A 1 441 ? -23.118 9.403 9.095 1.00 97.75 441 ASN A O 1
ATOM 3623 N N . CYS A 1 442 ? -23.538 7.401 8.268 1.00 97.94 442 CYS A N 1
ATOM 3624 C CA . CYS A 1 442 ? -23.988 6.914 9.588 1.00 97.94 442 CYS A CA 1
ATOM 3625 C C . CYS A 1 442 ? -22.788 6.624 10.497 1.00 97.94 442 CYS A C 1
ATOM 3627 O O . CYS A 1 442 ? -22.969 6.317 11.676 1.00 97.94 442 CYS A O 1
ATOM 3629 N N . LEU A 1 443 ? -21.574 6.747 10.050 1.00 98.12 443 LEU A N 1
ATOM 3630 C CA . LEU A 1 443 ? -20.407 6.429 10.893 1.00 98.12 443 LEU A CA 1
ATOM 3631 C C . LEU A 1 443 ? -19.949 7.691 11.629 1.00 98.12 443 LEU A C 1
ATOM 3633 O O . LEU A 1 443 ? -19.899 8.781 11.056 1.00 98.12 443 LEU A O 1
ATOM 3637 N N . LYS A 1 444 ? -19.641 7.412 12.978 1.00 96.38 444 LYS A N 1
ATOM 3638 C CA . LYS A 1 444 ? -19.206 8.551 13.810 1.00 96.38 444 LYS A CA 1
ATOM 3639 C C . LYS A 1 444 ? -17.973 8.144 14.626 1.00 96.38 444 LYS A C 1
ATOM 3641 O O . LYS A 1 444 ? -17.843 6.999 15.062 1.00 96.38 444 LYS A O 1
ATOM 3646 N N . LEU A 1 445 ? -17.092 9.142 14.708 1.00 94.69 445 LEU A N 1
ATOM 3647 C CA . LEU A 1 445 ? -15.918 8.915 15.575 1.00 94.69 445 LEU A CA 1
ATOM 3648 C C . LEU A 1 445 ? -16.254 9.332 17.016 1.00 94.69 445 LEU A C 1
ATOM 3650 O O . LEU A 1 445 ? -16.775 10.422 17.259 1.00 94.69 445 LEU A O 1
ATOM 3654 N N . ARG A 1 446 ? -16.019 8.402 17.952 1.00 94.12 446 ARG A N 1
ATOM 3655 C CA . ARG A 1 446 ? -16.260 8.687 19.383 1.00 94.12 446 ARG A CA 1
ATOM 3656 C C . ARG A 1 446 ? -14.996 8.361 20.182 1.00 94.12 446 ARG A C 1
ATOM 3658 O O . ARG A 1 446 ? -14.035 7.802 19.649 1.00 94.12 446 ARG A O 1
ATOM 3665 N N . GLU A 1 447 ? -15.027 8.852 21.429 1.00 92.06 447 GLU A N 1
ATOM 3666 C CA . GLU A 1 447 ? -13.871 8.553 22.304 1.00 92.06 447 GLU A CA 1
ATOM 3667 C C . GLU A 1 447 ? -14.361 8.294 23.736 1.00 92.06 447 GLU A C 1
ATOM 3669 O O . GLU A 1 447 ? -15.245 8.987 24.243 1.00 92.06 447 GLU A O 1
ATOM 3674 N N . ASN A 1 448 ? -13.797 7.191 24.285 1.00 91.69 448 ASN A N 1
ATOM 3675 C CA . ASN A 1 448 ? -14.057 6.975 25.724 1.00 91.69 448 ASN A CA 1
ATOM 3676 C C . ASN A 1 448 ? -12.837 6.317 26.376 1.00 91.69 448 ASN A C 1
ATOM 3678 O O . ASN A 1 448 ? -11.804 6.126 25.733 1.00 91.69 448 ASN A O 1
ATOM 3682 N N . GLU A 1 449 ? -12.884 6.093 27.730 1.00 90.56 449 GLU A N 1
ATOM 3683 C CA . GLU A 1 449 ? -11.690 5.625 28.482 1.00 90.56 449 GLU A CA 1
ATOM 3684 C C . GLU A 1 449 ? -11.342 4.178 28.123 1.00 90.56 449 GLU A C 1
ATOM 3686 O O . GLU A 1 449 ? -10.171 3.798 28.185 1.00 90.56 449 GLU A O 1
ATOM 3691 N N . TYR A 1 450 ? -12.344 3.521 27.681 1.00 87.75 450 TYR A N 1
ATOM 3692 C CA . TYR A 1 450 ? -12.090 2.082 27.420 1.00 87.75 450 TYR A CA 1
ATOM 3693 C C . TYR A 1 450 ? -11.531 1.872 26.011 1.00 87.75 450 TYR A C 1
ATOM 3695 O O . TYR A 1 450 ? -10.481 1.243 25.857 1.00 87.75 450 TYR A O 1
ATOM 3703 N N . PHE A 1 451 ? -12.042 2.480 25.021 1.00 87.38 451 PHE A N 1
ATOM 3704 C CA . PHE A 1 451 ? -11.680 2.147 23.624 1.00 87.38 451 PHE A CA 1
ATOM 3705 C C . PHE A 1 451 ? -10.819 3.271 23.051 1.00 87.38 451 PHE A C 1
ATOM 3707 O O . PHE A 1 451 ? -10.257 3.122 21.964 1.00 87.38 451 PHE A O 1
ATOM 3714 N N . GLY A 1 452 ? -10.613 4.280 23.916 1.00 89.94 452 GLY A N 1
ATOM 3715 C CA . GLY A 1 452 ? -10.017 5.457 23.247 1.00 89.94 452 GLY A CA 1
ATOM 3716 C C . GLY A 1 452 ? -10.872 5.959 22.074 1.00 89.94 452 GLY A C 1
ATOM 3717 O O . GLY A 1 452 ? -12.099 6.034 22.160 1.00 89.94 452 GLY A O 1
ATOM 3718 N N . ARG A 1 453 ? -10.185 6.296 20.937 1.00 89.44 453 ARG A N 1
ATOM 3719 C CA . ARG A 1 453 ? -10.966 6.676 19.732 1.00 89.44 453 ARG A CA 1
ATOM 3720 C C . ARG A 1 453 ? -11.530 5.421 19.047 1.00 89.44 453 ARG A C 1
ATOM 3722 O O . ARG A 1 453 ? -10.850 4.400 18.925 1.00 89.44 453 ARG A O 1
ATOM 3729 N N . HIS A 1 454 ? -12.814 5.544 18.690 1.00 93.44 454 HIS A N 1
ATOM 3730 C CA . HIS A 1 454 ? -13.407 4.373 18.015 1.00 93.44 454 HIS A CA 1
ATOM 3731 C C . HIS A 1 454 ? -14.578 4.822 17.136 1.00 93.44 454 HIS A C 1
ATOM 3733 O O . HIS A 1 454 ? -15.159 5.889 17.348 1.00 93.44 454 HIS A O 1
ATOM 3739 N N . VAL A 1 455 ? -14.740 4.003 16.136 1.00 97.00 455 VAL A N 1
ATOM 3740 C CA . VAL A 1 455 ? -15.792 4.383 15.164 1.00 97.00 455 VAL A CA 1
ATOM 3741 C C . VAL A 1 455 ? -17.029 3.509 15.417 1.00 97.00 455 VAL A C 1
ATOM 3743 O O . VAL A 1 455 ? -16.932 2.289 15.563 1.00 97.00 455 VAL A O 1
ATOM 3746 N N . VAL A 1 456 ? -18.223 4.273 15.459 1.00 98.00 456 VAL A N 1
ATOM 3747 C CA . VAL A 1 456 ? -19.481 3.524 15.678 1.00 98.00 456 VAL A CA 1
ATOM 3748 C C . VAL A 1 456 ? -20.479 3.872 14.572 1.00 98.00 456 VAL A C 1
ATOM 3750 O O . VAL A 1 456 ? -20.277 4.819 13.808 1.00 98.00 456 VAL A O 1
ATOM 3753 N N . THR A 1 457 ? -21.481 3.077 14.465 1.00 98.44 457 THR A N 1
ATOM 3754 C CA . THR A 1 457 ? -22.530 3.388 13.470 1.00 98.44 457 THR A CA 1
ATOM 3755 C C . THR A 1 457 ? -23.806 3.807 14.208 1.00 98.44 457 THR A C 1
ATOM 3757 O O . THR A 1 457 ? -24.110 3.307 15.294 1.00 98.44 457 THR A O 1
ATOM 3760 N N . GLU A 1 458 ? -24.590 4.700 13.646 1.00 98.44 458 GLU A N 1
ATOM 3761 C CA . GLU A 1 458 ? -25.862 5.157 14.258 1.00 98.44 458 GLU A CA 1
ATOM 3762 C C . GLU A 1 458 ? -27.054 4.421 13.644 1.00 98.44 458 GLU A C 1
ATOM 3764 O O . GLU A 1 458 ? -28.187 4.605 14.093 1.00 98.44 458 GLU A O 1
ATOM 3769 N N . GLU A 1 459 ? -26.757 3.622 12.621 1.00 98.12 459 GLU A N 1
ATOM 3770 C CA . GLU A 1 459 ? -27.815 2.805 11.988 1.00 98.12 459 GLU A CA 1
ATOM 3771 C C . GLU A 1 459 ? -27.343 1.349 11.870 1.00 98.12 459 GLU A C 1
ATOM 3773 O O . GLU A 1 459 ? -26.153 1.052 11.988 1.00 98.12 459 GLU A O 1
ATOM 3778 N N . ASP A 1 460 ? -28.411 0.501 11.691 1.00 98.25 460 ASP A N 1
ATOM 3779 C CA . ASP A 1 460 ? -28.040 -0.906 11.412 1.00 98.25 460 ASP A CA 1
ATOM 3780 C C . ASP A 1 460 ? -27.372 -1.028 10.033 1.00 98.25 460 ASP A C 1
ATOM 3782 O O . ASP A 1 460 ? -27.793 -0.398 9.061 1.00 98.25 460 ASP A O 1
ATOM 3786 N N . ILE A 1 461 ? -26.304 -1.831 10.034 1.00 98.38 461 ILE A N 1
ATOM 3787 C CA . ILE A 1 461 ? -25.637 -2.069 8.738 1.00 98.38 461 ILE A CA 1
ATOM 3788 C C . ILE A 1 461 ? -25.638 -3.576 8.443 1.00 98.38 461 ILE A C 1
ATOM 3790 O O . ILE A 1 461 ? -25.098 -4.380 9.207 1.00 98.38 461 ILE A O 1
ATOM 3794 N N . PRO A 1 462 ? -26.199 -3.902 7.325 1.00 97.31 462 PRO A N 1
ATOM 3795 C CA . PRO A 1 462 ? -26.207 -5.332 6.982 1.00 97.31 462 PRO A CA 1
ATOM 3796 C C . PRO A 1 462 ? -24.823 -5.811 6.506 1.00 97.31 462 PRO A C 1
ATOM 3798 O O . PRO A 1 462 ? -24.005 -5.015 6.037 1.00 97.31 462 PRO A O 1
ATOM 3801 N N . ALA A 1 463 ? -24.616 -7.188 6.651 1.00 97.69 463 ALA A N 1
ATOM 3802 C CA . ALA A 1 463 ? -23.379 -7.762 6.085 1.00 97.69 463 ALA A CA 1
ATOM 3803 C C . ALA A 1 463 ? -23.348 -7.556 4.560 1.00 97.69 463 ALA A C 1
ATOM 3805 O O . ALA A 1 463 ? -24.389 -7.513 3.900 1.00 97.69 463 ALA A O 1
ATOM 3806 N N . GLY A 1 464 ? -22.088 -7.352 4.029 1.00 97.50 464 GLY A N 1
ATOM 3807 C CA . GLY A 1 464 ? -21.911 -7.246 2.547 1.00 97.50 464 GLY A CA 1
ATOM 3808 C C . GLY A 1 464 ? -22.019 -5.791 2.084 1.00 97.50 464 GLY A C 1
ATOM 3809 O O . GLY A 1 464 ? -22.075 -5.538 0.879 1.00 97.50 464 GLY A O 1
ATOM 3810 N N . THR A 1 465 ? -22.052 -4.849 2.998 1.00 98.19 465 THR A N 1
ATOM 3811 C CA . THR A 1 465 ? -22.255 -3.432 2.639 1.00 98.19 465 THR A CA 1
ATOM 3812 C C . THR A 1 465 ? -20.881 -2.746 2.556 1.00 98.19 465 THR A C 1
ATOM 3814 O O . THR A 1 465 ? -20.026 -2.920 3.427 1.00 98.19 465 THR A O 1
ATOM 3817 N N . ILE A 1 466 ? -20.682 -2.040 1.435 1.00 98.06 466 ILE A N 1
ATOM 3818 C CA . ILE A 1 466 ? -19.474 -1.179 1.383 1.00 98.06 466 ILE A CA 1
ATOM 3819 C C . ILE A 1 466 ? -19.748 0.119 2.160 1.00 98.06 466 ILE A C 1
ATOM 3821 O O . ILE A 1 466 ? -20.591 0.931 1.771 1.00 98.06 466 ILE A O 1
ATOM 3825 N N . ILE A 1 467 ? -18.940 0.355 3.260 1.00 98.25 467 ILE A N 1
ATOM 3826 C CA . ILE A 1 467 ? -19.276 1.520 4.115 1.00 98.25 467 ILE A CA 1
ATOM 3827 C C . ILE A 1 467 ? -18.214 2.606 3.907 1.00 98.25 467 ILE A C 1
ATOM 3829 O O . ILE A 1 467 ? -18.372 3.726 4.400 1.00 98.25 467 ILE A O 1
ATOM 3833 N N . ALA A 1 468 ? -17.112 2.268 3.198 1.00 97.25 468 ALA A N 1
ATOM 3834 C CA . ALA A 1 468 ? -16.119 3.300 2.854 1.00 97.25 468 ALA A CA 1
ATOM 3835 C C . ALA A 1 468 ? -15.361 2.883 1.592 1.00 97.25 468 ALA A C 1
ATOM 3837 O O . ALA A 1 468 ? -15.081 1.701 1.376 1.00 97.25 468 ALA A O 1
ATOM 3838 N N . LEU A 1 469 ? -15.117 3.881 0.701 1.00 95.00 469 LEU A N 1
ATOM 3839 C CA . LEU A 1 469 ? -14.218 3.743 -0.458 1.00 95.00 469 LEU A CA 1
ATOM 3840 C C . LEU A 1 469 ? -13.119 4.806 -0.367 1.00 95.00 469 LEU A C 1
ATOM 3842 O O . LEU A 1 469 ? -13.329 5.971 -0.712 1.00 95.00 469 LEU A O 1
ATOM 3846 N N . GLU A 1 470 ? -12.052 4.317 0.164 1.00 92.31 470 GLU A N 1
ATOM 3847 C CA . GLU A 1 470 ? -11.008 5.309 0.512 1.00 92.31 470 GLU A CA 1
ATOM 3848 C C . GLU A 1 470 ? -9.756 5.097 -0.346 1.00 92.31 470 GLU A C 1
ATOM 3850 O O . GLU A 1 470 ? -9.314 3.968 -0.565 1.00 92.31 470 GLU A O 1
ATOM 3855 N N . GLU A 1 471 ? -9.214 6.237 -0.780 1.00 89.06 471 GLU A N 1
ATOM 3856 C CA . GLU A 1 471 ? -7.861 6.197 -1.374 1.00 89.06 471 GLU A CA 1
ATOM 3857 C C . GLU A 1 471 ? -6.792 6.381 -0.285 1.00 89.06 471 GLU A C 1
ATOM 3859 O O . GLU A 1 471 ? -6.935 7.211 0.615 1.00 89.06 471 GLU A O 1
ATOM 3864 N N . PRO A 1 472 ? -5.759 5.499 -0.451 1.00 87.44 472 PRO A N 1
ATOM 3865 C CA . PRO A 1 472 ? -4.704 5.684 0.555 1.00 87.44 472 PRO A CA 1
ATOM 3866 C C . PRO A 1 472 ? -4.019 7.052 0.426 1.00 87.44 472 PRO A C 1
ATOM 3868 O O . PRO A 1 472 ? -3.846 7.572 -0.680 1.00 87.44 472 PRO A O 1
ATOM 3871 N N . PHE A 1 473 ? -3.853 7.621 1.560 1.00 82.69 473 PHE A N 1
ATOM 3872 C CA . PHE A 1 473 ? -3.179 8.933 1.387 1.00 82.69 473 PHE A CA 1
ATOM 3873 C C . PHE A 1 473 ? -1.677 8.743 1.173 1.00 82.69 473 PHE A C 1
ATOM 3875 O O . PHE A 1 473 ? -1.000 9.668 0.719 1.00 82.69 473 PHE A O 1
ATOM 3882 N N . CYS A 1 474 ? -1.094 7.498 1.605 1.00 88.06 474 CYS A N 1
ATOM 3883 C CA . CYS A 1 474 ? 0.279 7.136 1.185 1.00 88.06 474 CYS A CA 1
ATOM 3884 C C . CYS A 1 474 ? 0.341 5.637 0.871 1.00 88.06 474 CYS A C 1
ATOM 3886 O O . CYS A 1 474 ? -0.188 4.807 1.612 1.00 88.06 474 CYS A O 1
ATOM 3888 N N . LYS A 1 475 ? 0.959 5.328 -0.228 1.00 90.88 475 LYS A N 1
ATOM 3889 C CA . LYS A 1 475 ? 1.059 3.906 -0.626 1.00 90.88 475 LYS A CA 1
ATOM 3890 C C . LYS A 1 475 ? 2.382 3.668 -1.354 1.00 90.88 475 LYS A C 1
ATOM 3892 O O . LYS A 1 475 ? 2.997 4.600 -1.875 1.00 90.88 475 LYS A O 1
ATOM 3897 N N . MET A 1 476 ? 2.737 2.381 -1.296 1.00 91.56 476 MET A N 1
ATOM 3898 C CA . MET A 1 476 ? 4.003 2.031 -1.948 1.00 91.56 476 MET A CA 1
ATOM 3899 C C . MET A 1 476 ? 3.938 0.594 -2.471 1.00 91.56 476 MET A C 1
ATOM 3901 O O . MET A 1 476 ? 3.265 -0.263 -1.894 1.00 91.56 476 MET A O 1
ATOM 3905 N N . LEU A 1 477 ? 4.569 0.509 -3.617 1.00 90.69 477 LEU A N 1
ATOM 3906 C CA . LEU A 1 477 ? 4.646 -0.840 -4.216 1.00 90.69 477 LEU A CA 1
ATOM 3907 C C . LEU A 1 477 ? 5.727 -1.675 -3.515 1.00 90.69 477 LEU A C 1
ATOM 3909 O O . LEU A 1 477 ? 6.774 -1.158 -3.119 1.00 90.69 477 LEU A O 1
ATOM 3913 N N . LEU A 1 478 ? 5.334 -2.948 -3.350 1.00 88.00 478 LEU A N 1
ATOM 3914 C CA . LEU A 1 478 ? 6.385 -3.837 -2.809 1.00 88.00 478 LEU A CA 1
ATOM 3915 C C . LEU A 1 478 ? 7.430 -4.163 -3.880 1.00 88.00 478 LEU A C 1
ATOM 3917 O O . LEU A 1 478 ? 7.141 -4.143 -5.079 1.00 88.00 478 LEU A O 1
ATOM 3921 N N . TYR A 1 479 ? 8.613 -4.442 -3.377 1.00 84.38 479 TYR A N 1
ATOM 3922 C CA . TYR A 1 479 ? 9.749 -4.701 -4.285 1.00 84.38 479 TYR A CA 1
ATOM 3923 C C . TYR A 1 479 ? 9.446 -5.881 -5.223 1.00 84.38 479 TYR A C 1
ATOM 3925 O O . TYR A 1 479 ? 9.810 -5.841 -6.401 1.00 84.38 479 TYR A O 1
ATOM 3933 N N . SER A 1 480 ? 8.675 -6.876 -4.730 1.00 81.81 480 SER A N 1
ATOM 3934 C CA . SER A 1 480 ? 8.401 -8.095 -5.526 1.00 81.81 480 SER A CA 1
ATOM 3935 C C . SER A 1 480 ? 7.448 -7.799 -6.691 1.00 81.81 480 SER A C 1
ATOM 3937 O O . SER A 1 480 ? 7.332 -8.613 -7.609 1.00 81.81 480 SER A O 1
ATOM 3939 N N . GLU A 1 481 ? 6.890 -6.613 -6.582 1.00 86.81 481 GLU A N 1
ATOM 3940 C CA . GLU A 1 481 ? 5.894 -6.338 -7.649 1.00 86.81 481 GLU A CA 1
ATOM 3941 C C . GLU A 1 481 ? 6.390 -5.231 -8.582 1.00 86.81 481 GLU A C 1
ATOM 3943 O O . GLU A 1 481 ? 5.626 -4.726 -9.407 1.00 86.81 481 GLU A O 1
ATOM 3948 N N . GLU A 1 482 ? 7.748 -4.939 -8.403 1.00 85.69 482 GLU A N 1
ATOM 3949 C CA . GLU A 1 482 ? 8.302 -3.925 -9.338 1.00 85.69 482 GLU A CA 1
ATOM 3950 C C . GLU A 1 482 ? 8.273 -4.443 -10.780 1.00 85.69 482 GLU A C 1
ATOM 3952 O O . GLU A 1 482 ? 8.341 -5.648 -11.027 1.00 85.69 482 GLU A O 1
ATOM 3957 N N . TYR A 1 483 ? 7.943 -3.612 -11.682 1.00 92.31 483 TYR A N 1
ATOM 3958 C CA . TYR A 1 483 ? 7.968 -3.900 -13.132 1.00 92.31 483 TYR A CA 1
ATOM 3959 C C . TYR A 1 483 ? 6.678 -4.591 -13.555 1.00 92.31 483 TYR A C 1
ATOM 3961 O O . TYR A 1 483 ? 6.543 -5.005 -14.709 1.00 92.31 483 TYR A O 1
ATOM 3969 N N . LEU A 1 484 ? 5.819 -4.821 -12.658 1.00 88.94 484 LEU A N 1
ATOM 3970 C CA . LEU A 1 484 ? 4.532 -5.437 -13.044 1.00 88.94 484 LEU A CA 1
ATOM 3971 C C . LEU A 1 484 ? 3.378 -4.489 -12.715 1.00 88.94 484 LEU A C 1
ATOM 3973 O O . LEU A 1 484 ? 2.279 -4.653 -13.249 1.00 88.94 484 LEU A O 1
ATOM 3977 N N . ARG A 1 485 ? 3.710 -3.487 -11.877 1.00 90.56 485 ARG A N 1
ATOM 3978 C CA . ARG A 1 485 ? 2.615 -2.568 -11.510 1.00 90.56 485 ARG A CA 1
ATOM 3979 C C . ARG A 1 485 ? 3.132 -1.129 -11.528 1.00 90.56 485 ARG A C 1
ATOM 3981 O O . ARG A 1 485 ? 4.336 -0.882 -11.432 1.00 90.56 485 ARG A O 1
ATOM 3988 N N . CYS A 1 486 ? 2.101 -0.317 -11.676 1.00 91.38 486 CYS A N 1
ATOM 3989 C CA . CYS A 1 486 ? 2.450 1.116 -11.677 1.00 91.38 486 CYS A CA 1
ATOM 3990 C C . CYS A 1 486 ? 2.933 1.546 -10.289 1.00 91.38 486 CYS A C 1
ATOM 3992 O O . CYS A 1 486 ? 2.401 1.111 -9.266 1.00 91.38 486 CYS A O 1
ATOM 3994 N N . THR A 1 487 ? 3.959 2.426 -10.252 1.00 92.50 487 THR A N 1
ATOM 3995 C CA . THR A 1 487 ? 4.576 2.862 -8.977 1.00 92.50 487 THR A CA 1
ATOM 3996 C C . THR A 1 487 ? 3.656 3.855 -8.260 1.00 92.50 487 THR A C 1
ATOM 3998 O O . THR A 1 487 ? 3.723 3.978 -7.035 1.00 92.50 487 THR A O 1
ATOM 4001 N N . VAL A 1 488 ? 2.729 4.468 -9.038 1.00 90.69 488 VAL A N 1
ATOM 4002 C CA . VAL A 1 488 ? 1.911 5.538 -8.416 1.00 90.69 488 VAL A CA 1
ATOM 4003 C C . VAL A 1 488 ? 0.534 4.979 -8.050 1.00 90.69 488 VAL A C 1
ATOM 4005 O O . VAL A 1 488 ? 0.143 5.035 -6.882 1.00 90.69 488 VAL A O 1
ATOM 4008 N N . CYS A 1 489 ? -0.102 4.316 -9.050 1.00 87.88 489 CYS A N 1
ATOM 4009 C CA . CYS A 1 489 ? -1.500 3.948 -8.736 1.00 87.88 489 CYS A CA 1
ATOM 4010 C C . CYS A 1 489 ? -1.577 2.464 -8.349 1.00 87.88 489 CYS A C 1
ATOM 4012 O O . CYS A 1 489 ? -2.627 2.002 -7.898 1.00 87.88 489 CYS A O 1
ATOM 4014 N N . LEU A 1 490 ? -0.458 1.683 -8.578 1.00 89.38 490 LEU A N 1
ATOM 4015 C CA . LEU A 1 490 ? -0.306 0.252 -8.222 1.00 89.38 490 LEU A CA 1
ATOM 4016 C C . LEU A 1 490 ? -1.166 -0.629 -9.126 1.00 89.38 490 LEU A C 1
ATOM 4018 O O . LEU A 1 490 ? -1.402 -1.797 -8.809 1.00 89.38 490 LEU A O 1
ATOM 4022 N N . ALA A 1 491 ? -1.700 0.082 -10.231 1.00 83.38 491 ALA A N 1
ATOM 4023 C CA . ALA A 1 491 ? -2.526 -0.736 -11.146 1.00 83.38 491 ALA A CA 1
ATOM 4024 C C . ALA A 1 491 ? -1.682 -1.851 -11.789 1.00 83.38 491 ALA A C 1
ATOM 4026 O O . ALA A 1 491 ? -0.497 -1.671 -12.077 1.00 83.38 491 ALA A O 1
ATOM 4027 N N . ASP A 1 492 ? -2.289 -3.014 -11.889 1.00 81.88 492 ASP A N 1
ATOM 4028 C CA . ASP A 1 492 ? -1.648 -4.199 -12.518 1.00 81.88 492 ASP A CA 1
ATOM 4029 C C . ASP A 1 492 ? -1.825 -4.175 -14.038 1.00 81.88 492 ASP A C 1
ATOM 4031 O O . ASP A 1 492 ? -2.671 -4.882 -14.591 1.00 81.88 492 ASP A O 1
ATOM 4035 N N . LEU A 1 493 ? -1.080 -3.190 -14.664 1.00 80.31 493 LEU A N 1
ATOM 4036 C CA . LEU A 1 493 ? -1.155 -3.045 -16.138 1.00 80.31 493 LEU A CA 1
ATOM 4037 C C . LEU A 1 493 ? 0.260 -3.118 -16.715 1.00 80.31 493 LEU A C 1
ATOM 4039 O O . LEU A 1 493 ? 0.788 -2.126 -17.223 1.00 80.31 493 LEU A O 1
ATOM 4043 N N . PRO A 1 494 ? 0.827 -4.310 -16.617 1.00 84.50 494 PRO A N 1
ATOM 4044 C CA . PRO A 1 494 ? 2.250 -4.433 -16.966 1.00 84.50 494 PRO A CA 1
ATOM 4045 C C . PRO A 1 494 ? 2.499 -4.147 -18.456 1.00 84.50 494 PRO A C 1
ATOM 4047 O O . PRO A 1 494 ? 3.616 -3.778 -18.828 1.00 84.50 494 PRO A O 1
ATOM 4050 N N . HIS A 1 495 ? 1.433 -4.183 -19.259 1.00 78.00 495 HIS A N 1
ATOM 4051 C CA . HIS A 1 495 ? 1.641 -3.969 -20.715 1.00 78.00 495 HIS A CA 1
ATOM 4052 C C . HIS A 1 495 ? 1.714 -2.478 -21.042 1.00 78.00 495 HIS A C 1
ATOM 4054 O O . HIS A 1 495 ? 2.162 -2.111 -22.131 1.00 78.00 495 HIS A O 1
ATOM 4060 N N . LEU A 1 496 ? 1.344 -1.637 -20.050 1.00 81.06 496 LEU A N 1
ATOM 4061 C CA . LEU A 1 496 ? 1.306 -0.188 -20.352 1.00 81.06 496 LEU A CA 1
ATOM 4062 C C . LEU A 1 496 ? 2.409 0.533 -19.581 1.00 81.06 496 LEU A C 1
ATOM 4064 O O . LEU A 1 496 ? 2.486 1.763 -19.619 1.00 81.06 496 LEU A O 1
ATOM 4068 N N . LEU A 1 497 ? 3.218 -0.203 -18.938 1.00 87.94 497 LEU A N 1
ATOM 4069 C CA . LEU A 1 497 ? 4.145 0.489 -18.024 1.00 87.94 497 LEU A CA 1
ATOM 4070 C C . LEU A 1 497 ? 5.231 1.223 -18.825 1.00 87.94 497 LEU A C 1
ATOM 4072 O O . LEU A 1 497 ? 5.800 0.678 -19.774 1.00 87.94 497 LEU A O 1
ATOM 4076 N N . LEU A 1 498 ? 5.380 2.464 -18.400 1.00 89.62 498 LEU A N 1
ATOM 4077 C CA . LEU A 1 498 ? 6.436 3.327 -18.956 1.00 89.62 498 LEU A CA 1
ATOM 4078 C C . LEU A 1 498 ? 7.543 3.502 -17.903 1.00 89.62 498 LEU A C 1
ATOM 4080 O O . LEU A 1 498 ? 7.270 3.746 -16.725 1.00 89.62 498 LEU A O 1
ATOM 4084 N N . PRO A 1 499 ? 8.846 3.355 -18.355 1.00 93.75 499 PRO A N 1
ATOM 4085 C CA . PRO A 1 499 ? 9.946 3.456 -17.384 1.00 93.75 499 PRO A CA 1
ATOM 4086 C C . PRO A 1 499 ? 10.240 4.921 -17.009 1.00 93.75 499 PRO A C 1
ATOM 4088 O O . PRO A 1 499 ? 9.989 5.836 -17.798 1.00 93.75 499 PRO A O 1
ATOM 4091 N N . CYS A 1 500 ? 10.758 5.115 -15.809 1.00 95.19 500 CYS A N 1
ATOM 4092 C CA . CYS A 1 500 ? 11.314 6.451 -15.449 1.00 95.19 500 CYS A CA 1
ATOM 4093 C C . CYS A 1 500 ? 12.500 6.761 -16.356 1.00 95.19 500 CYS A C 1
ATOM 4095 O O . CYS A 1 500 ? 13.203 5.863 -16.822 1.00 95.19 500 CYS A O 1
ATOM 4097 N N . ASP A 1 501 ? 12.748 8.060 -16.446 1.00 92.19 501 ASP A N 1
ATOM 4098 C CA . ASP A 1 501 ? 13.784 8.446 -17.430 1.00 92.19 501 ASP A CA 1
ATOM 4099 C C . ASP A 1 501 ? 15.166 8.322 -16.792 1.00 92.19 501 ASP A C 1
ATOM 4101 O O . ASP A 1 501 ? 16.161 8.207 -17.510 1.00 92.19 501 ASP A O 1
ATOM 4105 N N . THR A 1 502 ? 15.186 8.258 -15.456 1.00 93.31 502 THR A N 1
ATOM 4106 C CA . THR A 1 502 ? 16.545 8.375 -14.879 1.00 93.31 502 THR A CA 1
ATOM 4107 C C . THR A 1 502 ? 16.850 7.143 -14.024 1.00 93.31 502 THR A C 1
ATOM 4109 O O . THR A 1 502 ? 17.982 6.654 -14.041 1.00 93.31 502 THR A O 1
ATOM 4112 N N . CYS A 1 503 ? 15.878 6.602 -13.306 1.00 94.88 503 CYS A N 1
ATOM 4113 C CA . CYS A 1 503 ? 16.249 5.505 -12.386 1.00 94.88 503 CYS A CA 1
ATOM 4114 C C . CYS A 1 503 ? 15.887 4.148 -13.000 1.00 94.88 503 CYS A C 1
ATOM 4116 O O . CYS A 1 503 ? 15.316 4.078 -14.090 1.00 94.88 503 CYS A O 1
ATOM 4118 N N . THR A 1 504 ? 16.257 3.100 -12.309 1.00 94.94 504 THR A N 1
ATOM 4119 C CA . THR A 1 504 ? 16.045 1.737 -12.872 1.00 94.94 504 THR A CA 1
ATOM 4120 C C . THR A 1 504 ? 14.949 1.014 -12.085 1.00 94.94 504 THR A C 1
ATOM 4122 O O . THR A 1 504 ? 14.841 -0.212 -12.157 1.00 94.94 504 THR A O 1
ATOM 4125 N N . GLN A 1 505 ? 14.159 1.837 -11.228 1.00 92.38 505 GLN A N 1
ATOM 4126 C CA . GLN A 1 505 ? 13.248 1.098 -10.320 1.00 92.38 505 GLN A CA 1
ATOM 4127 C C . GLN A 1 505 ? 11.780 1.394 -10.663 1.00 92.38 505 GLN A C 1
ATOM 4129 O O . GLN A 1 505 ? 10.956 0.478 -10.673 1.00 92.38 505 GLN A O 1
ATOM 4134 N N . ALA A 1 506 ? 11.466 2.579 -11.125 1.00 94.56 506 ALA A N 1
ATOM 4135 C CA . ALA A 1 506 ? 10.013 3.013 -11.158 1.00 94.56 506 ALA A CA 1
ATOM 4136 C C . ALA A 1 506 ? 9.492 2.920 -12.592 1.00 94.56 506 ALA A C 1
ATOM 4138 O O . ALA A 1 506 ? 10.172 3.293 -13.551 1.00 94.56 506 ALA A O 1
ATOM 4139 N N . MET A 1 507 ? 8.267 2.313 -12.724 1.00 94.62 507 MET A N 1
ATOM 4140 C CA . MET A 1 507 ? 7.534 2.344 -13.988 1.00 94.62 507 MET A CA 1
ATOM 4141 C C . MET A 1 507 ? 6.119 2.844 -13.775 1.00 94.62 507 MET A C 1
ATOM 4143 O O . MET A 1 507 ? 5.599 2.786 -12.660 1.00 94.62 507 MET A O 1
ATOM 4147 N N . PHE A 1 508 ? 5.485 3.389 -14.913 1.00 92.81 508 PHE A N 1
ATOM 4148 C CA . PHE A 1 508 ? 4.182 4.039 -14.746 1.00 92.81 508 PHE A CA 1
ATOM 4149 C C . PHE A 1 508 ? 3.235 3.575 -15.854 1.00 92.81 508 PHE A C 1
ATOM 4151 O O . PHE A 1 508 ? 3.665 3.221 -16.954 1.00 92.81 508 PHE A O 1
ATOM 4158 N N . CYS A 1 509 ? 1.935 3.529 -15.452 1.00 87.38 509 CYS A N 1
ATOM 4159 C CA . CYS A 1 509 ? 0.975 2.954 -16.422 1.00 87.38 509 CYS A CA 1
ATOM 4160 C C . CYS A 1 509 ? 0.531 4.022 -17.419 1.00 87.38 509 CYS A C 1
ATOM 4162 O O . CYS A 1 509 ? -0.082 3.694 -18.436 1.00 87.38 509 CYS A O 1
ATOM 4164 N N . SER A 1 510 ? 0.855 5.374 -17.144 1.00 85.44 510 SER A N 1
ATOM 4165 C CA . SER A 1 510 ? 0.459 6.446 -18.085 1.00 85.44 510 SER A CA 1
ATOM 4166 C C . SER A 1 510 ? 1.388 7.654 -17.896 1.00 85.44 510 SER A C 1
ATOM 4168 O O . SER A 1 510 ? 2.131 7.739 -16.916 1.00 85.44 510 SER A O 1
ATOM 4170 N N . GLU A 1 511 ? 1.344 8.545 -18.889 1.00 85.69 511 GLU A N 1
ATOM 4171 C CA . GLU A 1 511 ? 2.127 9.795 -18.743 1.00 85.69 511 GLU A CA 1
ATOM 4172 C C . GLU A 1 511 ? 1.620 10.623 -17.552 1.00 85.69 511 GLU A C 1
ATOM 4174 O O . GLU A 1 511 ? 2.406 11.328 -16.915 1.00 85.69 511 GLU A O 1
ATOM 4179 N N . GLU A 1 512 ? 0.372 10.485 -17.308 1.00 88.56 512 GLU A N 1
ATOM 4180 C CA . GLU A 1 512 ? -0.184 11.188 -16.129 1.00 88.56 512 GLU A CA 1
ATOM 4181 C C . GLU A 1 512 ? 0.449 10.679 -14.825 1.00 88.56 512 GLU A C 1
ATOM 4183 O O . GLU A 1 512 ? 0.850 11.488 -13.984 1.00 88.56 512 GLU A O 1
ATOM 4188 N N . CYS A 1 513 ? 0.515 9.267 -14.691 1.00 90.00 513 CYS A N 1
ATOM 4189 C CA . CYS A 1 513 ? 1.124 8.745 -13.449 1.00 90.00 513 CYS A CA 1
ATOM 4190 C C . CYS A 1 513 ? 2.617 9.104 -13.394 1.00 90.00 513 CYS A C 1
ATOM 4192 O O . CYS A 1 513 ? 3.141 9.381 -12.314 1.00 90.00 513 CYS A O 1
ATOM 4194 N N . LYS A 1 514 ? 3.231 9.087 -14.531 1.00 92.31 514 LYS A N 1
ATOM 4195 C CA . LYS A 1 514 ? 4.653 9.468 -14.528 1.00 92.31 514 LYS A CA 1
ATOM 4196 C C . LYS A 1 514 ? 4.848 10.929 -14.131 1.00 92.31 514 LYS A C 1
ATOM 4198 O O . LYS A 1 514 ? 5.749 11.239 -13.349 1.00 92.31 514 LYS A O 1
ATOM 4203 N N . GLU A 1 515 ? 3.993 11.859 -14.616 1.00 91.81 515 GLU A N 1
ATOM 4204 C CA . GLU A 1 515 ? 4.130 13.280 -14.258 1.00 91.81 515 GLU A CA 1
ATOM 4205 C C . GLU A 1 515 ? 3.798 13.517 -12.796 1.00 91.81 515 GLU A C 1
ATOM 4207 O O . GLU A 1 515 ? 4.494 14.278 -12.121 1.00 91.81 515 GLU A O 1
ATOM 4212 N N . LYS A 1 516 ? 2.732 12.798 -12.359 1.00 90.25 516 LYS A N 1
ATOM 4213 C CA . LYS A 1 516 ? 2.408 12.922 -10.927 1.00 90.25 516 LYS A CA 1
ATOM 4214 C C . LYS A 1 516 ? 3.591 12.501 -10.044 1.00 90.25 516 LYS A C 1
ATOM 4216 O O . LYS A 1 516 ? 3.884 13.174 -9.054 1.00 90.25 516 LYS A O 1
ATOM 4221 N N . ALA A 1 517 ? 4.271 11.387 -10.452 1.00 91.50 517 ALA A N 1
ATOM 4222 C CA . ALA A 1 517 ? 5.403 10.911 -9.620 1.00 91.50 517 ALA A CA 1
ATOM 4223 C C . ALA A 1 517 ? 6.594 11.873 -9.721 1.00 91.50 517 ALA A C 1
ATOM 4225 O O . ALA A 1 517 ? 7.285 12.101 -8.725 1.00 91.50 517 ALA A O 1
ATOM 4226 N N . SER A 1 518 ? 6.770 12.553 -10.861 1.00 89.75 518 SER A N 1
ATOM 4227 C CA . SER A 1 518 ? 7.989 13.366 -11.089 1.00 89.75 518 SER A CA 1
ATOM 4228 C C . SER A 1 518 ? 7.908 14.679 -10.307 1.00 89.75 518 SER A C 1
ATOM 4230 O O . SER A 1 518 ? 8.943 15.233 -9.933 1.00 89.75 518 SER A O 1
ATOM 4232 N N . VAL A 1 519 ? 6.700 15.184 -10.073 1.00 86.81 519 VAL A N 1
ATOM 4233 C CA . VAL A 1 519 ? 6.617 16.470 -9.339 1.00 86.81 519 VAL A CA 1
ATOM 4234 C C . VAL A 1 519 ? 6.275 16.175 -7.876 1.00 86.81 519 VAL A C 1
ATOM 4236 O O . VAL A 1 519 ? 6.208 17.099 -7.062 1.00 86.81 519 VAL A O 1
ATOM 4239 N N . GLY A 1 520 ? 6.147 14.827 -7.558 1.00 89.75 520 GLY A N 1
ATOM 4240 C CA . GLY A 1 520 ? 5.778 14.457 -6.176 1.00 89.75 520 GLY A CA 1
ATOM 4241 C C . GLY A 1 520 ? 6.936 13.707 -5.500 1.00 89.75 520 GLY A C 1
ATOM 4242 O O . GLY A 1 520 ? 8.077 14.174 -5.493 1.00 89.75 520 GLY A O 1
ATOM 4243 N N . PHE A 1 521 ? 6.589 12.545 -4.879 1.00 90.75 521 PHE A N 1
ATOM 4244 C CA . PHE A 1 521 ? 7.551 11.838 -3.994 1.00 90.75 521 PHE A CA 1
ATOM 4245 C C . PHE A 1 521 ? 8.735 11.297 -4.797 1.00 90.75 521 PHE A C 1
ATOM 4247 O O . PHE A 1 521 ? 9.850 11.231 -4.276 1.00 90.75 521 PHE A O 1
ATOM 4254 N N . HIS A 1 522 ? 8.478 10.928 -6.067 1.00 94.12 522 HIS A N 1
ATOM 4255 C CA . HIS A 1 522 ? 9.568 10.263 -6.817 1.00 94.12 522 HIS A CA 1
ATOM 4256 C C . HIS A 1 522 ? 10.682 11.258 -7.164 1.00 94.12 522 HIS A C 1
ATOM 4258 O O . HIS A 1 522 ? 11.826 10.848 -7.370 1.00 94.12 522 HIS A O 1
ATOM 4264 N N . ALA A 1 523 ? 10.362 12.588 -7.275 1.00 92.19 523 ALA A N 1
ATOM 4265 C CA . ALA A 1 523 ? 11.450 13.560 -7.537 1.00 92.19 523 ALA A CA 1
ATOM 4266 C C . ALA A 1 523 ? 12.547 13.459 -6.468 1.00 92.19 523 ALA A C 1
ATOM 4268 O O . ALA A 1 523 ? 13.731 13.581 -6.792 1.00 92.19 523 ALA A O 1
ATOM 4269 N N . ILE A 1 524 ? 12.097 13.159 -5.263 1.00 94.06 524 ILE A N 1
ATOM 4270 C CA . ILE A 1 524 ? 13.074 13.066 -4.152 1.00 94.06 524 ILE A CA 1
ATOM 4271 C C . ILE A 1 524 ? 13.602 11.631 -4.049 1.00 94.06 524 ILE A C 1
ATOM 4273 O O . ILE A 1 524 ? 14.801 11.432 -3.835 1.00 94.06 524 ILE A O 1
ATOM 4277 N N . GLU A 1 525 ? 12.780 10.617 -4.318 1.00 94.75 525 GLU A N 1
ATOM 4278 C CA . GLU A 1 525 ? 13.190 9.209 -4.126 1.00 94.75 525 GLU A CA 1
ATOM 4279 C C . GLU A 1 525 ? 14.034 8.716 -5.309 1.00 94.75 525 GLU A C 1
ATOM 4281 O O . GLU A 1 525 ? 14.826 7.785 -5.153 1.00 94.75 525 GLU A O 1
ATOM 4286 N N . CYS A 1 526 ? 13.896 9.413 -6.449 1.00 94.88 526 CYS A N 1
ATOM 4287 C CA . CYS A 1 526 ? 14.447 8.849 -7.700 1.00 94.88 526 CYS A CA 1
ATOM 4288 C C . CYS A 1 526 ? 15.948 8.593 -7.565 1.00 94.88 526 CYS A C 1
ATOM 4290 O O . CYS A 1 526 ? 16.411 7.497 -7.886 1.00 94.88 526 CYS A O 1
ATOM 4292 N N . PRO A 1 527 ? 16.764 9.512 -7.012 1.00 93.31 527 PRO A N 1
ATOM 4293 C CA . PRO A 1 527 ? 18.220 9.283 -6.987 1.00 93.31 527 PRO A CA 1
ATOM 4294 C C . PRO A 1 527 ? 18.617 8.254 -5.921 1.00 93.31 527 PRO A C 1
ATOM 4296 O O . PRO A 1 527 ? 19.755 7.778 -5.929 1.00 93.31 527 PRO A O 1
ATOM 4299 N N . ILE A 1 528 ? 17.633 7.906 -5.062 1.00 92.88 528 ILE A N 1
ATOM 4300 C CA . ILE A 1 528 ? 18.106 7.029 -3.962 1.00 92.88 528 ILE A CA 1
ATOM 4301 C C . ILE A 1 528 ? 17.313 5.723 -3.978 1.00 92.88 528 ILE A C 1
ATOM 4303 O O . ILE A 1 528 ? 17.582 4.825 -3.177 1.00 92.88 528 ILE A O 1
ATOM 4307 N N . THR A 1 529 ? 16.369 5.574 -4.839 1.00 90.88 529 THR A N 1
ATOM 4308 C CA . THR A 1 529 ? 15.367 4.485 -4.733 1.00 90.88 529 THR A CA 1
ATOM 4309 C C . THR A 1 529 ? 16.058 3.125 -4.920 1.00 90.88 529 THR A C 1
ATOM 4311 O O . THR A 1 529 ? 15.711 2.162 -4.233 1.00 90.88 529 THR A O 1
ATOM 4314 N N . SER A 1 530 ? 17.067 3.026 -5.845 1.00 89.50 530 SER A N 1
ATOM 4315 C CA . SER A 1 530 ? 17.701 1.698 -6.034 1.00 89.50 530 SER A CA 1
ATOM 4316 C C . SER A 1 530 ? 18.416 1.256 -4.758 1.00 89.50 530 SER A C 1
ATOM 4318 O O . SER A 1 530 ? 18.269 0.105 -4.343 1.00 89.50 530 SER A O 1
ATOM 4320 N N . ALA A 1 531 ? 19.101 2.189 -4.200 1.00 87.56 531 ALA A N 1
ATOM 4321 C CA . ALA A 1 531 ? 19.800 1.825 -2.948 1.00 87.56 531 ALA A CA 1
ATOM 4322 C C . ALA A 1 531 ? 18.803 1.547 -1.818 1.00 87.56 531 ALA A C 1
ATOM 4324 O O . ALA A 1 531 ? 18.990 0.598 -1.054 1.00 87.56 531 ALA A O 1
ATOM 4325 N N . MET A 1 532 ? 17.784 2.373 -1.785 1.00 88.56 532 MET A N 1
ATOM 4326 C CA . MET A 1 532 ? 16.785 2.204 -0.715 1.00 88.56 532 MET A CA 1
ATOM 4327 C C . MET A 1 532 ? 16.163 0.803 -0.747 1.00 88.56 532 MET A C 1
ATOM 4329 O O . MET A 1 532 ? 15.990 0.185 0.305 1.00 88.56 532 MET A O 1
ATOM 4333 N N . THR A 1 533 ? 15.914 0.300 -1.935 1.00 84.50 533 THR A N 1
ATOM 4334 C CA . THR A 1 533 ? 15.246 -1.019 -2.032 1.00 84.50 533 THR A CA 1
ATOM 4335 C C . THR A 1 533 ? 16.202 -2.131 -1.598 1.00 84.50 533 THR A C 1
ATOM 4337 O O . THR A 1 533 ? 15.753 -3.161 -1.090 1.00 84.50 533 THR A O 1
ATOM 4340 N N . LYS A 1 534 ? 17.503 -1.895 -1.720 1.00 83.38 534 LYS A N 1
ATOM 4341 C CA . LYS A 1 534 ? 18.474 -2.965 -1.389 1.00 83.38 534 LYS A CA 1
ATOM 4342 C C . LYS A 1 534 ? 18.871 -2.903 0.089 1.00 83.38 534 LYS A C 1
ATOM 4344 O O . LYS A 1 534 ? 19.196 -3.935 0.678 1.00 83.38 534 LYS A O 1
ATOM 4349 N N . ILE A 1 535 ? 18.719 -1.703 0.657 1.00 82.44 535 ILE A N 1
ATOM 4350 C CA . ILE A 1 535 ? 19.277 -1.558 2.023 1.00 82.44 535 ILE A CA 1
ATOM 4351 C C . ILE A 1 535 ? 18.141 -1.697 3.040 1.00 82.44 535 ILE A C 1
ATOM 4353 O O . ILE A 1 535 ? 18.351 -2.253 4.121 1.00 82.44 535 ILE A O 1
ATOM 4357 N N . PHE A 1 536 ? 16.925 -1.218 2.570 1.00 85.94 536 PHE A N 1
ATOM 4358 C CA . PHE A 1 536 ? 15.880 -1.163 3.611 1.00 85.94 536 PHE A CA 1
ATOM 4359 C C . PHE A 1 536 ? 14.686 -2.032 3.212 1.00 85.94 536 PHE A C 1
ATOM 4361 O O . PHE A 1 536 ? 14.474 -2.323 2.033 1.00 85.94 536 PHE A O 1
ATOM 4368 N N . ASP A 1 537 ? 13.942 -2.484 4.277 1.00 84.69 537 ASP A N 1
ATOM 4369 C CA . ASP A 1 537 ? 12.695 -3.224 3.966 1.00 84.69 537 ASP A CA 1
ATOM 4370 C C . ASP A 1 537 ? 11.552 -2.256 3.633 1.00 84.69 537 ASP A C 1
ATOM 4372 O O . ASP A 1 537 ? 11.736 -1.037 3.622 1.00 84.69 537 ASP A O 1
ATOM 4376 N N . ASP A 1 538 ? 10.398 -2.769 3.231 1.00 85.44 538 ASP A N 1
ATOM 4377 C CA . ASP A 1 538 ? 9.277 -1.978 2.671 1.00 85.44 538 ASP A CA 1
ATOM 4378 C C . ASP A 1 538 ? 8.698 -1.027 3.729 1.00 85.44 538 ASP A C 1
ATOM 4380 O O . ASP A 1 538 ? 8.266 0.076 3.389 1.00 85.44 538 ASP A O 1
ATOM 4384 N N . ASN A 1 539 ? 8.747 -1.388 5.066 1.00 86.06 539 ASN A N 1
ATOM 4385 C CA . ASN A 1 539 ? 8.192 -0.475 6.091 1.00 86.06 539 ASN A CA 1
ATOM 4386 C C . ASN A 1 539 ? 9.040 0.797 6.238 1.00 86.06 539 ASN A C 1
ATOM 4388 O O . ASN A 1 539 ? 8.486 1.890 6.365 1.00 86.06 539 ASN A O 1
ATOM 4392 N N . VAL A 1 540 ? 10.347 0.572 6.221 1.00 90.06 540 VAL A N 1
ATOM 4393 C CA . VAL A 1 540 ? 11.219 1.762 6.321 1.00 90.06 540 VAL A CA 1
ATOM 4394 C C . VAL A 1 540 ? 11.046 2.652 5.081 1.00 90.06 540 VAL A C 1
ATOM 4396 O O . VAL A 1 540 ? 10.955 3.875 5.210 1.00 90.06 540 VAL A O 1
ATOM 4399 N N . ARG A 1 541 ? 10.911 2.031 3.950 1.00 91.50 541 ARG A N 1
ATOM 4400 C CA . ARG A 1 541 ? 10.723 2.834 2.717 1.00 91.50 541 ARG A CA 1
ATOM 4401 C C . ARG A 1 541 ? 9.377 3.567 2.744 1.00 91.50 541 ARG A C 1
ATOM 4403 O O . ARG A 1 541 ? 9.302 4.722 2.320 1.00 91.50 541 ARG A O 1
ATOM 4410 N N . LEU A 1 542 ? 8.334 2.860 3.219 1.00 91.75 542 LEU A N 1
ATOM 4411 C CA . LEU A 1 542 ? 7.020 3.548 3.306 1.00 91.75 542 LEU A CA 1
ATOM 4412 C C . LEU A 1 542 ? 7.088 4.691 4.315 1.00 91.75 542 LEU A C 1
ATOM 4414 O O . LEU A 1 542 ? 6.475 5.737 4.095 1.00 91.75 542 LEU A O 1
ATOM 4418 N N . SER A 1 543 ? 7.889 4.476 5.454 1.00 92.19 543 SER A N 1
ATOM 4419 C CA . SER A 1 543 ? 8.013 5.576 6.436 1.00 92.19 543 SER A CA 1
ATOM 4420 C C . SER A 1 543 ? 8.673 6.800 5.802 1.00 92.19 543 SER A C 1
ATOM 4422 O O . SER A 1 543 ? 8.228 7.925 6.037 1.00 92.19 543 SER A O 1
ATOM 4424 N N . LEU A 1 544 ? 9.715 6.506 5.018 1.00 93.19 544 LEU A N 1
ATOM 4425 C CA . LEU A 1 544 ? 10.358 7.652 4.341 1.00 93.19 544 LEU A CA 1
ATOM 4426 C C . LEU A 1 544 ? 9.395 8.331 3.364 1.00 93.19 544 LEU A C 1
ATOM 4428 O O . LEU A 1 544 ? 9.320 9.561 3.335 1.00 93.19 544 LEU A O 1
ATOM 4432 N N . ARG A 1 545 ? 8.670 7.501 2.540 1.00 92.81 545 ARG A N 1
ATOM 4433 C CA . ARG A 1 545 ? 7.716 8.117 1.588 1.00 92.81 545 ARG A CA 1
ATOM 4434 C C . ARG A 1 545 ? 6.675 8.965 2.325 1.00 92.81 545 ARG A C 1
ATOM 4436 O O . ARG A 1 545 ? 6.331 10.053 1.858 1.00 92.81 545 ARG A O 1
ATOM 4443 N N . MET A 1 546 ? 6.217 8.450 3.447 1.00 89.25 546 MET A N 1
ATOM 4444 C CA . MET A 1 546 ? 5.212 9.226 4.209 1.00 89.25 546 MET A CA 1
ATOM 4445 C C . MET A 1 546 ? 5.797 10.574 4.640 1.00 89.25 546 MET A C 1
ATOM 4447 O O . MET A 1 546 ? 5.126 11.599 4.512 1.00 89.25 546 MET A O 1
ATOM 4451 N N . VAL A 1 547 ? 7.042 10.553 5.104 1.00 89.75 547 VAL A N 1
ATOM 4452 C CA . VAL A 1 547 ? 7.672 11.811 5.560 1.00 89.75 547 VAL A CA 1
ATOM 4453 C C . VAL A 1 547 ? 7.901 12.740 4.359 1.00 89.75 547 VAL A C 1
ATOM 4455 O O . VAL A 1 547 ? 7.649 13.943 4.459 1.00 89.75 547 VAL A O 1
ATOM 4458 N N . LEU A 1 548 ? 8.286 12.191 3.265 1.00 90.38 548 LEU A N 1
ATOM 4459 C CA . LEU A 1 548 ? 8.518 13.042 2.076 1.00 90.38 548 LEU A CA 1
ATOM 4460 C C . LEU A 1 548 ? 7.219 13.688 1.595 1.00 90.38 548 LEU A C 1
ATOM 4462 O O . LEU A 1 548 ? 7.220 14.866 1.233 1.00 90.38 548 LEU A O 1
ATOM 4466 N N . CYS A 1 549 ? 6.154 12.871 1.612 1.00 87.56 549 CYS A N 1
ATOM 4467 C CA . CYS A 1 549 ? 4.869 13.462 1.171 1.00 87.56 549 CYS A CA 1
ATOM 4468 C C . CYS A 1 549 ? 4.460 14.602 2.110 1.00 87.56 549 CYS A C 1
ATOM 4470 O O . CYS A 1 549 ? 3.928 15.612 1.647 1.00 87.56 549 CYS A O 1
ATOM 4472 N N . ALA A 1 550 ? 4.780 14.442 3.405 1.00 85.06 550 ALA A N 1
ATOM 4473 C CA . ALA A 1 550 ? 4.463 15.547 4.338 1.00 85.06 550 ALA A CA 1
ATOM 4474 C C . ALA A 1 550 ? 5.315 16.784 4.039 1.00 85.06 550 ALA A C 1
ATOM 4476 O O . ALA A 1 550 ? 4.790 17.900 4.023 1.00 85.06 550 ALA A O 1
ATOM 4477 N N . PHE A 1 551 ? 6.535 16.591 3.746 1.00 87.75 551 PHE A N 1
ATOM 4478 C CA . PHE A 1 551 ? 7.412 17.748 3.472 1.00 87.75 551 PHE A CA 1
ATOM 4479 C C . PHE A 1 551 ? 7.037 18.404 2.140 1.00 87.75 551 PHE A C 1
ATOM 4481 O O . PHE A 1 551 ? 7.055 19.632 2.037 1.00 87.75 551 PHE A O 1
ATOM 4488 N N . LEU A 1 552 ? 6.641 17.592 1.187 1.00 87.94 552 LEU A N 1
ATOM 4489 C CA . LEU A 1 552 ? 6.313 18.162 -0.141 1.00 87.94 552 LEU A CA 1
ATOM 4490 C C . LEU A 1 552 ? 5.032 18.992 -0.071 1.00 87.94 552 LEU A C 1
ATOM 4492 O O . LEU A 1 552 ? 4.776 19.801 -0.965 1.00 87.94 552 LEU A O 1
ATOM 4496 N N . ALA A 1 553 ? 4.310 18.811 1.070 1.00 87.06 553 ALA A N 1
ATOM 4497 C CA . ALA A 1 553 ? 3.081 19.628 1.202 1.00 87.06 553 ALA A CA 1
ATOM 4498 C C . ALA A 1 553 ? 3.428 21.071 1.587 1.00 87.06 553 ALA A C 1
ATOM 4500 O O . ALA A 1 553 ? 2.565 21.951 1.522 1.00 87.06 553 ALA A O 1
ATOM 4501 N N . PHE A 1 554 ? 4.730 21.249 1.957 1.00 88.31 554 PHE A N 1
ATOM 4502 C CA . PHE A 1 554 ? 5.155 22.608 2.347 1.00 88.31 554 PHE A CA 1
ATOM 4503 C C . PHE A 1 554 ? 6.306 23.072 1.450 1.00 88.31 554 PHE A C 1
ATOM 4505 O O . PHE A 1 554 ? 7.045 22.260 0.890 1.00 88.31 554 PHE A O 1
ATOM 4512 N N . PRO A 1 555 ? 6.415 24.366 1.285 1.00 87.50 555 PRO A N 1
ATOM 4513 C CA . PRO A 1 555 ? 7.465 24.886 0.392 1.00 87.50 555 PRO A CA 1
ATOM 4514 C C . PRO A 1 555 ? 8.868 24.697 0.997 1.00 87.50 555 PRO A C 1
ATOM 4516 O O . PRO A 1 555 ? 9.835 24.536 0.249 1.00 87.50 555 PRO A O 1
ATOM 4519 N N . ASP A 1 556 ? 8.912 24.800 2.448 1.00 86.12 556 ASP A N 1
ATOM 4520 C CA . ASP A 1 556 ? 10.237 24.615 3.080 1.00 86.12 556 ASP A CA 1
ATOM 4521 C C . ASP A 1 556 ? 10.053 24.128 4.524 1.00 86.12 556 ASP A C 1
ATOM 4523 O O . ASP A 1 556 ? 8.930 24.034 5.023 1.00 86.12 556 ASP A O 1
ATOM 4527 N N . ALA A 1 557 ? 11.175 23.784 5.176 1.00 82.38 557 ALA A N 1
ATOM 4528 C CA . ALA A 1 557 ? 11.145 23.140 6.513 1.00 82.38 557 ALA A CA 1
ATOM 4529 C C . ALA A 1 557 ? 10.661 24.133 7.580 1.00 82.38 557 ALA A C 1
ATOM 4531 O O . ALA A 1 557 ? 9.999 23.729 8.538 1.00 82.38 557 ALA A O 1
ATOM 4532 N N . GLU A 1 558 ? 10.916 25.456 7.402 1.00 83.56 558 GLU A N 1
ATOM 4533 C CA . GLU A 1 558 ? 10.516 26.441 8.440 1.00 83.56 558 GLU A CA 1
ATOM 4534 C C . GLU A 1 558 ? 8.990 26.587 8.487 1.00 83.56 558 GLU A C 1
ATOM 4536 O O . GLU A 1 558 ? 8.412 26.619 9.575 1.00 83.56 558 GLU A O 1
ATOM 4541 N N . THR A 1 559 ? 8.475 26.664 7.270 1.00 87.44 559 THR A N 1
ATOM 4542 C CA . THR A 1 559 ? 7.003 26.750 7.230 1.00 87.44 559 THR A CA 1
ATOM 4543 C C . THR A 1 559 ? 6.355 25.485 7.811 1.00 87.44 559 THR A C 1
ATOM 4545 O O . THR A 1 559 ? 5.329 25.579 8.487 1.00 87.44 559 THR A O 1
ATOM 4548 N N . MET A 1 560 ? 6.938 24.427 7.537 1.00 85.62 560 MET A N 1
ATOM 4549 C CA . MET A 1 560 ? 6.379 23.185 8.118 1.00 85.62 560 MET A CA 1
ATOM 4550 C C . MET A 1 560 ? 6.495 23.203 9.646 1.00 85.62 560 MET A C 1
ATOM 4552 O O . MET A 1 560 ? 5.525 22.883 10.336 1.00 85.62 560 MET A O 1
ATOM 4556 N N . ALA A 1 561 ? 7.658 23.539 10.176 1.00 81.56 561 ALA A N 1
ATOM 4557 C CA . ALA A 1 561 ? 7.851 23.529 11.644 1.00 81.56 561 ALA A CA 1
ATOM 4558 C C . ALA A 1 561 ? 6.838 24.459 12.324 1.00 81.56 561 ALA A C 1
ATOM 4560 O O . ALA A 1 561 ? 6.283 24.102 13.366 1.00 81.56 561 ALA A O 1
ATOM 4561 N N . SER A 1 562 ? 6.630 25.647 11.711 1.00 83.31 562 SER A N 1
ATOM 4562 C CA . SER A 1 562 ? 5.635 26.574 12.284 1.00 83.31 562 SER A CA 1
ATOM 4563 C C . SER A 1 562 ? 4.224 25.977 12.257 1.00 83.31 562 SER A C 1
ATOM 4565 O O . SER A 1 562 ? 3.483 26.116 13.233 1.00 83.31 562 SER A O 1
ATOM 4567 N N . ALA A 1 563 ? 3.951 25.305 11.131 1.00 81.06 563 ALA A N 1
ATOM 4568 C CA . ALA A 1 563 ? 2.607 24.699 10.994 1.00 81.06 563 ALA A CA 1
ATOM 4569 C C . ALA A 1 563 ? 2.401 23.558 12.000 1.00 81.06 563 ALA A C 1
ATOM 4571 O O . ALA A 1 563 ? 1.293 23.387 12.515 1.00 81.06 563 ALA A O 1
ATOM 4572 N N . LEU A 1 564 ? 3.441 22.777 12.285 1.00 77.75 564 LEU A N 1
ATOM 4573 C CA . LEU A 1 564 ? 3.299 21.621 13.201 1.00 77.75 564 LEU A CA 1
ATOM 4574 C C . LEU A 1 564 ? 2.967 22.104 14.614 1.00 77.75 564 LEU A C 1
ATOM 4576 O O . LEU A 1 564 ? 2.273 21.402 15.353 1.00 77.75 564 LEU A O 1
ATOM 4580 N N . GLU A 1 565 ? 3.388 23.313 14.999 1.00 73.19 565 GLU A N 1
ATOM 4581 C CA . GLU A 1 565 ? 3.019 23.837 16.334 1.00 73.19 565 GLU A CA 1
ATOM 4582 C C . GLU A 1 565 ? 1.515 24.126 16.420 1.00 73.19 565 GLU A C 1
ATOM 4584 O O . GLU A 1 565 ? 0.896 23.840 17.447 1.00 73.19 565 GLU A O 1
ATOM 4589 N N . THR A 1 566 ? 1.004 24.567 15.292 1.00 72.56 566 THR A N 1
ATOM 4590 C CA . THR A 1 566 ? -0.442 24.876 15.258 1.00 72.56 566 THR A CA 1
ATOM 4591 C C . THR A 1 566 ? -1.271 23.586 15.183 1.00 72.56 566 THR A C 1
ATOM 4593 O O . THR A 1 566 ? -2.310 23.488 15.839 1.00 72.56 566 THR A O 1
ATOM 4596 N N . ILE A 1 567 ? -0.796 22.639 14.438 1.00 71.06 567 ILE A N 1
ATOM 4597 C CA . ILE A 1 567 ? -1.531 21.369 14.244 1.00 71.06 567 ILE A CA 1
ATOM 4598 C C . ILE A 1 567 ? -1.663 20.650 15.595 1.00 71.06 567 ILE A C 1
ATOM 4600 O O . ILE A 1 567 ? -2.716 20.077 15.884 1.00 71.06 567 ILE A O 1
ATOM 4604 N N . ASN A 1 568 ? -0.700 20.662 16.409 1.00 66.56 568 ASN A N 1
ATOM 4605 C CA . ASN A 1 568 ? -0.744 19.951 17.708 1.00 66.56 568 ASN A CA 1
ATOM 4606 C C . ASN A 1 568 ? -1.783 20.576 18.644 1.00 66.56 568 ASN A C 1
ATOM 4608 O O . ASN A 1 568 ? -2.397 19.861 19.438 1.00 66.56 568 ASN A O 1
ATOM 4612 N N . ARG A 1 569 ? -2.261 21.731 18.324 1.00 62.44 569 ARG A N 1
ATOM 4613 C CA . ARG A 1 569 ? -3.211 22.417 19.230 1.00 62.44 569 ARG A CA 1
ATOM 4614 C C . ARG A 1 569 ? -4.655 22.198 18.773 1.00 62.44 569 ARG A C 1
ATOM 4616 O O . ARG A 1 569 ? -5.552 22.096 19.612 1.00 62.44 569 ARG A O 1
ATOM 4623 N N . GLU A 1 570 ? -5.013 21.855 17.440 1.00 62.44 570 GLU A N 1
ATOM 4624 C CA . GLU A 1 570 ? -6.359 21.915 16.818 1.00 62.44 570 GLU A CA 1
ATOM 4625 C C . GLU A 1 570 ? -7.000 20.526 16.775 1.00 62.44 570 GLU A C 1
ATOM 4627 O O . GLU A 1 570 ? -8.225 20.419 16.700 1.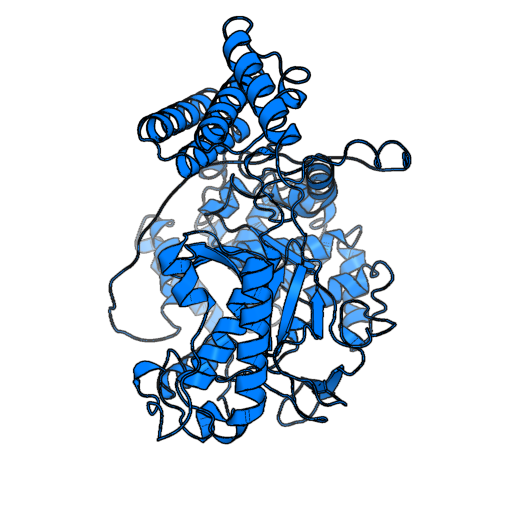00 62.44 570 GLU A O 1
ATOM 4632 N N . LYS A 1 571 ? -6.557 19.476 17.598 1.00 67.62 571 LYS A N 1
ATOM 4633 C CA . LYS A 1 571 ? -7.056 18.079 17.710 1.00 67.62 571 LYS A CA 1
ATOM 4634 C C . LYS A 1 571 ? -7.949 17.712 16.522 1.00 67.62 571 LYS A C 1
ATOM 4636 O O . LYS A 1 571 ? -9.018 17.125 16.703 1.00 67.62 571 LYS A O 1
ATOM 4641 N N . LYS A 1 572 ? -7.759 18.227 15.226 1.00 74.38 572 LYS A N 1
ATOM 4642 C CA . LYS A 1 572 ? -8.543 17.800 14.048 1.00 74.38 572 LYS A CA 1
ATOM 4643 C C . LYS A 1 572 ? -8.127 16.397 13.588 1.00 74.38 572 LYS A C 1
ATOM 4645 O O . LYS A 1 572 ? -7.009 15.947 13.846 1.00 74.38 572 LYS A O 1
ATOM 4650 N N . ASN A 1 573 ? -9.129 15.596 12.973 1.00 79.62 573 ASN A N 1
ATOM 4651 C CA . ASN A 1 573 ? -8.857 14.252 12.413 1.00 79.62 573 ASN A CA 1
ATOM 4652 C C . ASN A 1 573 ? -9.637 14.043 11.110 1.00 79.62 573 ASN A C 1
ATOM 4654 O O . ASN A 1 573 ? -10.217 14.984 10.565 1.00 79.62 573 ASN A O 1
ATOM 4658 N N . ALA A 1 574 ? -9.468 12.747 10.678 1.00 83.38 574 ALA A N 1
ATOM 4659 C CA . ALA A 1 574 ? -10.045 12.467 9.342 1.00 83.38 574 ALA A CA 1
ATOM 4660 C C . ALA A 1 574 ? -11.539 12.791 9.296 1.00 83.38 574 ALA A C 1
ATOM 4662 O O . ALA A 1 574 ? -12.073 13.084 8.223 1.00 83.38 574 ALA A O 1
ATOM 4663 N N . PHE A 1 575 ? -12.251 12.805 10.459 1.00 89.19 575 PHE A N 1
ATOM 4664 C CA . PHE A 1 575 ? -13.712 13.061 10.458 1.00 89.19 575 PHE A CA 1
ATOM 4665 C C . PHE A 1 575 ? -13.993 14.567 10.539 1.00 89.19 575 PHE A C 1
ATOM 4667 O O . PHE A 1 575 ? -15.138 14.990 10.366 1.00 89.19 575 PHE A O 1
ATOM 4674 N N . SER A 1 576 ? -12.949 15.356 10.747 1.00 86.75 576 SER A N 1
ATOM 4675 C CA . SER A 1 576 ? -13.200 16.807 10.889 1.00 86.75 576 SER A CA 1
ATOM 4676 C C . SER A 1 576 ? -12.859 17.561 9.600 1.00 86.75 576 SER A C 1
ATOM 4678 O O . SER A 1 576 ? -13.311 18.692 9.415 1.00 86.75 576 SER A O 1
ATOM 4680 N N . PHE A 1 577 ? -12.245 16.835 8.606 1.00 87.12 577 PHE A N 1
ATOM 4681 C CA . PHE A 1 577 ? -11.822 17.565 7.392 1.00 87.12 577 PHE A CA 1
ATOM 4682 C C . PHE A 1 577 ? -12.942 17.558 6.351 1.00 87.12 577 PHE A C 1
ATOM 4684 O O . PHE A 1 577 ? -13.829 16.703 6.375 1.00 87.12 577 PHE A O 1
ATOM 4691 N N . ASP A 1 578 ? -12.854 18.680 5.493 1.00 89.50 578 ASP A N 1
ATOM 4692 C CA . ASP A 1 578 ? -13.718 18.652 4.286 1.00 89.50 578 ASP A CA 1
ATOM 4693 C C . ASP A 1 578 ? -12.979 17.977 3.121 1.00 89.50 578 ASP A C 1
ATOM 4695 O O . ASP A 1 578 ? -12.090 18.565 2.502 1.00 89.50 578 ASP A O 1
ATOM 4699 N N . TRP A 1 579 ? -13.415 16.708 2.808 1.00 90.44 579 TRP A N 1
ATOM 4700 C CA . TRP A 1 579 ? -12.682 15.878 1.814 1.00 90.44 579 TRP A CA 1
ATOM 4701 C C . TRP A 1 579 ? -13.206 16.139 0.401 1.00 90.44 579 TRP A C 1
ATOM 4703 O O . TRP A 1 579 ? -12.785 15.471 -0.547 1.00 90.44 579 TRP A O 1
ATOM 4713 N N . ARG A 1 580 ? -14.051 17.217 0.224 1.00 89.19 580 ARG A N 1
ATOM 4714 C CA . ARG A 1 580 ? -14.520 17.557 -1.140 1.00 89.19 580 ARG A CA 1
ATOM 4715 C C . ARG A 1 580 ? -13.484 18.430 -1.851 1.00 89.19 580 ARG A C 1
ATOM 4717 O O . ARG A 1 580 ? -13.532 18.565 -3.076 1.00 89.19 580 ARG A O 1
ATOM 4724 N N . GLN A 1 581 ? -12.629 18.945 -0.980 1.00 87.00 581 GLN A N 1
ATOM 4725 C CA . GLN A 1 581 ? -11.586 19.801 -1.576 1.00 87.00 581 GLN A CA 1
ATOM 4726 C C . GLN A 1 581 ? -10.202 19.237 -1.240 1.00 87.00 581 GLN A C 1
ATOM 4728 O O . GLN A 1 581 ? -10.062 18.354 -0.391 1.00 87.00 581 GLN A O 1
ATOM 4733 N N . GLU A 1 582 ? -9.269 19.792 -1.995 1.00 83.25 582 GLU A N 1
ATOM 4734 C CA . GLU A 1 582 ? -7.890 19.375 -1.642 1.00 83.25 582 GLU A CA 1
ATOM 4735 C C . GLU A 1 582 ? -7.518 19.854 -0.231 1.00 83.25 582 GLU A C 1
ATOM 4737 O O . GLU A 1 582 ? -7.819 20.983 0.162 1.00 83.25 582 GLU A O 1
ATOM 4742 N N . LEU A 1 583 ? -6.974 18.923 0.520 1.00 83.75 583 LEU A N 1
ATOM 4743 C CA . LEU A 1 583 ? -6.627 19.281 1.914 1.00 83.75 583 LEU A CA 1
ATOM 4744 C C . LEU A 1 583 ? -5.444 20.253 1.928 1.00 83.75 583 LEU A C 1
ATOM 4746 O O . LEU A 1 583 ? -4.599 20.240 1.030 1.00 83.75 583 LEU A O 1
ATOM 4750 N N . SER A 1 584 ? -5.521 21.220 2.885 1.00 83.44 584 SER A N 1
ATOM 4751 C CA . SER A 1 584 ? -4.375 22.133 3.060 1.00 83.44 584 SER A CA 1
ATOM 4752 C C . SER A 1 584 ? -3.103 21.378 3.474 1.00 83.44 584 SER A C 1
ATOM 4754 O O . SER A 1 584 ? -3.164 20.240 3.944 1.00 83.44 584 SER A O 1
ATOM 4756 N N . PRO A 1 585 ? -1.960 21.896 3.201 1.00 81.50 585 PRO A N 1
ATOM 4757 C CA . PRO A 1 585 ? -0.712 21.259 3.634 1.00 81.50 585 PRO A CA 1
ATOM 4758 C C . PRO A 1 585 ? -0.749 20.881 5.127 1.00 81.50 585 PRO A C 1
ATOM 4760 O O . PRO A 1 585 ? -0.277 19.802 5.494 1.00 81.50 585 PRO A O 1
ATOM 4763 N N . GLU A 1 586 ? -1.354 21.712 5.960 1.00 81.69 586 GLU A N 1
ATOM 4764 C CA . GLU A 1 586 ? -1.434 21.376 7.405 1.00 81.69 586 GLU A CA 1
ATOM 4765 C C . GLU A 1 586 ? -2.334 20.154 7.638 1.00 81.69 586 GLU A C 1
ATOM 4767 O O . GLU A 1 586 ? -1.983 19.277 8.430 1.00 81.69 586 GLU A O 1
ATOM 4772 N N . GLU A 1 587 ? -3.477 20.181 6.918 1.00 81.94 587 GLU A N 1
ATOM 4773 C CA . GLU A 1 587 ? -4.388 19.017 7.059 1.00 81.94 587 GLU A CA 1
ATOM 4774 C C . GLU A 1 587 ? -3.733 17.735 6.531 1.00 81.94 587 GLU A C 1
ATOM 4776 O O . GLU A 1 587 ? -3.867 16.679 7.154 1.00 81.94 587 GLU A O 1
ATOM 4781 N N . LEU A 1 588 ? -2.965 17.842 5.401 1.00 77.12 588 LEU A N 1
ATOM 4782 C CA . LEU A 1 588 ? -2.276 16.658 4.835 1.00 77.12 588 LEU A CA 1
ATOM 4783 C C . LEU A 1 588 ? -1.169 16.188 5.781 1.00 77.12 588 LEU A C 1
ATOM 4785 O O . LEU A 1 588 ? -1.017 14.983 5.991 1.00 77.12 588 LEU A O 1
ATOM 4789 N N . SER A 1 589 ? -0.430 17.219 6.320 1.00 74.19 589 SER A N 1
ATOM 4790 C CA . SER A 1 589 ? 0.685 16.860 7.230 1.00 74.19 589 SER A CA 1
ATOM 4791 C C . SER A 1 589 ? 0.139 16.206 8.506 1.00 74.19 589 SER A C 1
ATOM 4793 O O . SER A 1 589 ? 0.775 15.300 9.049 1.00 74.19 589 SER A O 1
ATOM 4795 N N . ARG A 1 590 ? -1.005 16.605 8.947 1.00 76.69 590 ARG A N 1
ATOM 4796 C CA . ARG A 1 590 ? -1.592 15.952 10.137 1.00 76.69 590 ARG A CA 1
ATOM 4797 C C . ARG A 1 590 ? -1.891 14.473 9.871 1.00 76.69 590 ARG A C 1
ATOM 4799 O O . ARG A 1 590 ? -1.783 13.652 10.785 1.00 76.69 590 ARG A O 1
ATOM 4806 N N . GLN A 1 591 ? -2.297 14.268 8.702 1.00 71.19 591 GLN A N 1
ATOM 4807 C CA . GLN A 1 591 ? -2.557 12.834 8.417 1.00 71.19 591 GLN A CA 1
ATOM 4808 C C . GLN A 1 591 ? -1.273 12.007 8.536 1.00 71.19 591 GLN A C 1
ATOM 4810 O O . GLN A 1 591 ? -1.338 10.814 8.841 1.00 71.19 591 GLN A O 1
ATOM 4815 N N . PHE A 1 592 ? -0.117 12.773 8.433 1.00 62.91 592 PHE A N 1
ATOM 4816 C CA . PHE A 1 592 ? 1.178 12.057 8.341 1.00 62.91 592 PHE A CA 1
ATOM 4817 C C . PHE A 1 592 ? 1.868 12.028 9.708 1.00 62.91 592 PHE A C 1
ATOM 4819 O O . PHE A 1 592 ? 2.655 11.118 9.978 1.00 62.91 592 PHE A O 1
ATOM 4826 N N . THR A 1 593 ? 1.411 12.973 10.681 1.00 55.34 593 THR A N 1
ATOM 4827 C CA . THR A 1 593 ? 2.307 13.187 11.839 1.00 55.34 593 THR A CA 1
ATOM 4828 C C . THR A 1 593 ? 1.535 12.915 13.131 1.00 55.34 593 THR A C 1
ATOM 4830 O O . THR A 1 593 ? 2.150 12.702 14.179 1.00 55.34 593 THR A O 1
ATOM 4833 N N . HIS A 1 594 ? 0.136 12.599 13.107 1.00 53.59 594 HIS A N 1
ATOM 4834 C CA . HIS A 1 594 ? -0.511 12.464 14.431 1.00 53.59 594 HIS A CA 1
ATOM 4835 C C . HIS A 1 594 ? -1.392 11.214 14.437 1.00 53.59 594 HIS A C 1
ATOM 4837 O O . HIS A 1 594 ? -2.461 11.183 13.822 1.00 53.59 594 HIS A O 1
ATOM 4843 N N . TRP A 1 595 ? -0.697 10.068 14.589 1.00 51.88 595 TRP A N 1
ATOM 4844 C CA . TRP A 1 595 ? -1.457 8.795 14.694 1.00 51.88 595 TRP A CA 1
ATOM 4845 C C . TRP A 1 595 ? -1.199 8.168 16.064 1.00 51.88 595 TRP A C 1
ATOM 4847 O O . TRP A 1 595 ? -0.056 7.907 16.448 1.00 51.88 595 TRP A O 1
ATOM 4857 N N . SER A 1 596 ? -1.447 8.923 17.102 1.00 30.45 596 SER A N 1
ATOM 4858 C CA . SER A 1 596 ? -1.253 8.234 18.398 1.00 30.45 596 SER A CA 1
ATOM 4859 C C . SER A 1 596 ? -2.593 8.175 19.151 1.00 30.45 596 SER A C 1
ATOM 4861 O O . SER A 1 596 ? -3.289 9.182 19.300 1.00 30.45 596 SER A O 1
#

Sequence (596 aa):
MSCLLFNILKEHCKIFRERYLTNTLAEDTFKNIIFRHLFIVPRNAYCLQSVIDLKTLDFKEYGSAVFAFKSLLNHSCSPNTVLVPMGSTIGTVTIKNIEAGGQIFGNYGPHHKILWREFRQDELQAKYNFLCQCVACVKNFPTYRELPPMGSHPQLQLTLTRELQQTKRISLKTAKKSLQKAIDYIQRYKHLYPIRQLCDAEEEIKFCYDVMARKKKRLLLIIPKILNKLKLSIKRLSLKRSNMGNMAGSYRDSGEPERESHELYSKLCQILGGTRTEDKVFNDLRKMRENEKSWKTSHSKQIDYVFKLLQQYNLFPDFAKHTEEKNDRKSEKFRQKGNFFFNSESYVEAIAEYNRSICYAVTKENISIALGNRSAAFYRMKIVLRASDWHENFGYPDRLKDKLDEREAACKIALKNAPKQEVFVPKIGMPANEMIPFLANCLKLRENEYFGRHVVTEEDIPAGTIIALEEPFCKMLLYSEEYLRCTVCLADLPHLLLPCDTCTQAMFCSEECKEKASVGFHAIECPITSAMTKIFDDNVRLSLRMVLCAFLAFPDAETMASALETINREKKNAFSFDWRQELSPEELSRQFTHWS

Radius of gyration: 25.87 Å; chains: 1; bounding box: 67×57×71 Å

InterPro domains:
  IPR001214 SET domain [PF00856] (27-109)
  IPR002893 Zinc finger, MYND-type [PF01753] (486-526)
  IPR002893 Zinc finger, MYND-type [PS01360] (486-526)
  IPR011990 Tetratricopeptide-like helical domain superfamily [G3DSA:1.25.40.10] (318-423)
  IPR011990 Tetratricopeptide-like helical domain superfamily [SSF48452] (330-383)
  IPR046341 SET domain superfamily [G3DSA:2.170.270.10] (30-140)
  IPR046341 SET domain superfamily [SSF82199] (57-140)
  IPR046341 SET domain superfamily [SSF82199] (439-497)

Secondary structure (DSSP, 8-state):
-HHHHHHHHHHH-HHHHHHH-SSHHHHHHHHHHHHHHHHHHHHH-EEEEEEEETTTTEEEEEEEEE-TTGGGPEE-SS-SEEEEEETTEEEEEESS-B-TTPBPEE--S--TTTS-HHHHHHHHHHHHS----SHHHHTTPPPGGGSPP--SS-----HHHHHHHHHS---HHHHHHHHHHHHHHHHHHGGG-S-HHHHHHHHHHHHHHHHHHH-SSSS----SSSTTS----------B----------------TTHHHHHHHHHHHHHS-SHHHHHHHHHHHHHHHHH-SGGGG-HHHHHHHHHHHHHHTT-S--HHHH-----HHHHHHHHHHHHHHHHTT-HHHHHHHHHHHHHH--SHHHHHHHHHHHHHHHHHTT-----TTTHHHH---GGGHHHHHHHHHHHHHHHHTPPPPP------SSPBPSS-TTBBTTEEEEEETTTEEEEEESS-B-TT-EEEEE--SEEEE-GGGTTTS-TTT----GGG-EE-SS-SS-EESSHHHHHHHHHTHHHHHTTTHHHHHHHS-HHHHHHHHHHHHHHHTSSSHHHHHHHHHHHHHH---TTTS-TTSPPPHHHHHHHHH---